Protein AF-0000000078070021 (afdb_homodimer)

Organism: Fusarium culmorum (NCBI:txid5516)

Nearest PDB structures (foldseek):
  7ovj-assembly1_A  TM=4.534E-01  e=4.956E+00  Homo sapiens
  5hqp-assembly1_B  TM=3.293E-01  e=3.429E+00  Homo sapiens
  2h66-assembly1_I  TM=2.855E-01  e=3.877E+00  Plasmodium vivax
  3qpm-assembly1_D  TM=3.260E-01  e=8.612E+00  Larimichthys crocea
  7ovj-assembly1_A  TM=4.531E-01  e=4.921E+00  Homo sapiens

Solvent-accessible surface area (backbone atoms only — not comparable to full-atom values): 29331 Å² total; per-residue (Å²): 124,83,75,69,51,93,76,34,50,50,53,67,53,49,21,50,54,50,42,56,51,52,54,51,40,37,41,46,77,39,65,58,86,34,57,40,69,49,58,92,70,82,54,78,86,52,58,95,44,72,43,35,60,31,64,52,52,27,56,41,46,43,78,85,52,80,58,60,78,40,45,48,12,31,66,53,32,69,89,76,50,51,71,84,38,44,54,50,58,55,37,53,52,62,74,39,91,62,75,50,61,36,75,89,76,68,41,75,55,64,62,75,35,36,42,55,50,22,49,41,47,73,77,55,8,32,28,33,30,38,30,53,56,60,30,30,30,34,41,33,29,34,38,70,46,71,45,75,54,33,49,42,67,60,46,53,52,48,52,50,47,31,43,65,71,50,25,38,41,77,47,82,71,30,52,27,42,79,36,76,86,53,76,81,85,74,93,59,78,84,75,53,72,65,63,56,63,69,55,80,62,66,56,77,42,68,67,51,50,51,42,50,51,50,51,39,47,76,40,33,50,50,84,63,30,44,44,69,62,46,42,49,52,48,51,54,49,38,62,64,30,56,79,80,29,54,52,78,55,59,56,54,66,83,67,68,45,100,57,78,77,107,125,82,76,69,52,93,77,34,48,52,54,68,53,50,21,50,55,50,41,56,52,51,54,50,39,37,43,46,76,38,64,59,87,34,58,40,69,49,60,93,72,80,54,77,87,50,59,95,44,73,43,36,60,32,64,53,51,28,55,39,45,42,75,85,52,80,58,60,78,39,45,48,12,32,63,47,28,68,85,75,51,50,72,83,39,43,56,50,58,55,37,52,51,62,73,38,92,61,76,52,62,36,74,87,78,69,40,74,54,64,61,75,36,38,42,54,52,22,49,40,48,74,78,54,7,32,29,33,32,37,29,52,56,61,30,29,31,35,42,33,29,33,37,71,46,73,44,78,56,33,48,42,66,59,45,54,53,49,52,50,48,31,42,65,70,51,25,38,41,76,47,83,71,30,52,28,41,79,36,75,86,56,75,83,83,76,92,60,78,84,75,52,71,65,64,56,61,69,54,80,62,66,57,78,43,68,67,49,50,49,41,51,51,50,51,39,46,75,39,33,50,50,84,64,30,45,44,68,62,47,42,49,53,49,51,55,50,38,62,64,29,57,79,80,28,54,52,79,55,58,55,54,66,81,65,68,38,97,56,74,82,108

Structure (mmCIF, N/CA/C/O backbone):
data_AF-0000000078070021-model_v1
#
loop_
_entity.id
_entity.type
_entity.pdbx_description
1 polymer 'HNH nuclease domain-containing protein'
#
loop_
_atom_site.group_PDB
_atom_site.id
_atom_site.type_symbol
_atom_site.label_atom_id
_atom_site.label_alt_id
_atom_site.label_comp_id
_atom_site.label_asym_id
_atom_site.label_entity_id
_atom_site.label_seq_id
_atom_site.pdbx_PDB_ins_code
_atom_site.Cartn_x
_atom_site.Cartn_y
_atom_site.Cartn_z
_atom_site.occupancy
_atom_site.B_iso_or_equiv
_atom_site.auth_seq_id
_atom_site.auth_comp_id
_atom_site.auth_asym_id
_atom_site.auth_atom_id
_atom_site.pdbx_PDB_model_num
ATOM 1 N N . MET A 1 1 ? -31.141 -11.234 3.932 1 35.66 1 MET A N 1
ATOM 2 C CA . MET A 1 1 ? -29.938 -11.516 3.154 1 35.66 1 MET A CA 1
ATOM 3 C C . MET A 1 1 ? -30.234 -11.477 1.658 1 35.66 1 MET A C 1
ATOM 5 O O . MET A 1 1 ? -31.188 -12.102 1.198 1 35.66 1 MET A O 1
ATOM 9 N N . ALA A 1 2 ? -29.797 -10.477 0.936 1 45.69 2 ALA A N 1
ATOM 10 C CA . ALA A 1 2 ? -30.188 -10.438 -0.469 1 45.69 2 ALA A CA 1
ATOM 11 C C . ALA A 1 2 ? -29.984 -11.789 -1.14 1 45.69 2 ALA A C 1
ATOM 13 O O . ALA A 1 2 ? -29.078 -12.539 -0.777 1 45.69 2 ALA A O 1
ATOM 14 N N . PRO A 1 3 ? -30.922 -12.195 -1.891 1 48.16 3 PRO A N 1
ATOM 15 C CA . PRO A 1 3 ? -30.859 -13.5 -2.549 1 48.16 3 PRO A CA 1
ATOM 16 C C . PRO A 1 3 ? -29.562 -13.719 -3.318 1 48.16 3 PRO A C 1
ATOM 18 O O . PRO A 1 3 ? -28.922 -12.758 -3.756 1 48.16 3 PRO A O 1
ATOM 21 N N . LEU A 1 4 ? -28.969 -14.953 -3.141 1 54.5 4 LEU A N 1
ATOM 22 C CA . LEU A 1 4 ? -27.828 -15.383 -3.934 1 54.5 4 LEU A CA 1
ATOM 23 C C . LEU A 1 4 ? -28.078 -15.172 -5.422 1 54.5 4 LEU A C 1
ATOM 25 O O . LEU A 1 4 ? -29.219 -15.312 -5.883 1 54.5 4 LEU A O 1
ATOM 29 N N . SER A 1 5 ? -27.312 -14.383 -6.023 1 58 5 SER A N 1
ATOM 30 C CA . SER A 1 5 ? -27.438 -14.219 -7.469 1 58 5 SER A CA 1
ATOM 31 C C . SER A 1 5 ? -27.531 -15.562 -8.172 1 58 5 SER A C 1
ATOM 33 O O . SER A 1 5 ? -27.016 -16.562 -7.676 1 58 5 SER A O 1
ATOM 35 N N . GLU A 1 6 ? -28.484 -15.82 -9 1 58.5 6 GLU A N 1
ATOM 36 C CA . GLU A 1 6 ? -28.703 -17.016 -9.805 1 58.5 6 GLU A CA 1
ATOM 37 C C . GLU A 1 6 ? -27.375 -17.609 -10.289 1 58.5 6 GLU A C 1
ATOM 39 O O . GLU A 1 6 ? -27.266 -18.812 -10.5 1 58.5 6 GLU A O 1
ATOM 44 N N . ASN A 1 7 ? -26.375 -16.812 -10.352 1 65.69 7 ASN A N 1
ATOM 45 C CA . ASN A 1 7 ? -25.125 -17.312 -10.867 1 65.69 7 ASN A CA 1
ATOM 46 C C . ASN A 1 7 ? -24.047 -17.391 -9.781 1 65.69 7 ASN A C 1
ATOM 48 O O . ASN A 1 7 ? -22.859 -17.281 -10.07 1 65.69 7 ASN A O 1
ATOM 52 N N . SER A 1 8 ? -24.641 -17.719 -8.633 1 79.94 8 SER A N 1
ATOM 53 C CA . SER A 1 8 ? -23.719 -17.844 -7.508 1 79.94 8 SER A CA 1
ATOM 54 C C . SER A 1 8 ? -23.188 -19.281 -7.383 1 79.94 8 SER A C 1
ATOM 56 O O . SER A 1 8 ? -23.812 -20.219 -7.867 1 79.94 8 SER A O 1
ATOM 58 N N . TYR A 1 9 ? -22.031 -19.5 -6.98 1 90.81 9 TYR A N 1
ATOM 59 C CA . TYR A 1 9 ? -21.406 -20.797 -6.75 1 90.81 9 TYR A CA 1
ATOM 60 C C . TYR A 1 9 ? -21.75 -21.328 -5.367 1 90.81 9 TYR A C 1
ATOM 62 O O . TYR A 1 9 ? -21.766 -20.578 -4.391 1 90.81 9 TYR A O 1
ATOM 70 N N . SER A 1 10 ? -22.156 -22.562 -5.336 1 90.75 10 SER A N 1
ATOM 71 C CA . SER A 1 10 ? -22.234 -23.219 -4.031 1 90.75 10 SER A CA 1
ATOM 72 C C . SER A 1 10 ? -20.844 -23.391 -3.418 1 90.75 10 SER A C 1
ATOM 74 O O . SER A 1 10 ? -19.844 -23.344 -4.125 1 90.75 10 SER A O 1
ATOM 76 N N . PRO A 1 11 ? -20.781 -23.609 -2.129 1 90 11 PRO A N 1
ATOM 77 C CA . PRO A 1 11 ? -19.484 -23.859 -1.503 1 90 11 PRO A CA 1
ATOM 78 C C . PRO A 1 11 ? -18.75 -25.031 -2.133 1 90 11 PRO A C 1
ATOM 80 O O . PRO A 1 11 ? -17.531 -25 -2.279 1 90 11 PRO A O 1
ATOM 83 N N . ALA A 1 12 ? -19.5 -26.047 -2.496 1 91.38 12 ALA A N 1
ATOM 84 C CA . ALA A 1 12 ? -18.891 -27.203 -3.127 1 91.38 12 ALA A CA 1
ATOM 85 C C . ALA A 1 12 ? -18.312 -26.859 -4.492 1 91.38 12 ALA A C 1
ATOM 87 O O . ALA A 1 12 ? -17.25 -27.359 -4.871 1 91.38 12 ALA A O 1
ATOM 88 N N . GLU A 1 1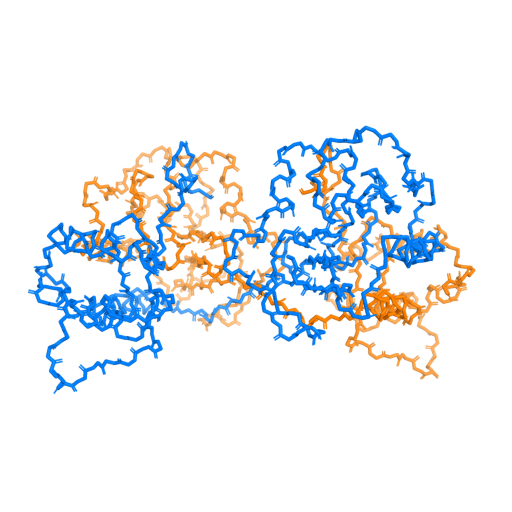3 ? -19.031 -26.078 -5.211 1 94.25 13 GLU A N 1
ATOM 89 C CA . GLU A 1 13 ? -18.547 -25.656 -6.516 1 94.25 13 GLU A CA 1
ATOM 90 C C . GLU A 1 13 ? -17.281 -24.797 -6.387 1 94.25 13 GLU A C 1
ATOM 92 O O . GLU A 1 13 ? -16.344 -24.953 -7.172 1 94.25 13 GLU A O 1
ATOM 97 N N . ILE A 1 14 ? -17.281 -23.906 -5.441 1 95 14 ILE A N 1
ATOM 98 C CA . ILE A 1 14 ? -16.109 -23.078 -5.18 1 95 14 ILE A CA 1
ATOM 99 C C . ILE A 1 14 ? -14.914 -23.969 -4.863 1 95 14 ILE A C 1
ATOM 101 O O . ILE A 1 14 ? -13.828 -23.781 -5.414 1 95 14 ILE A O 1
ATOM 105 N N . ALA A 1 15 ? -15.141 -24.922 -4.039 1 94.69 15 ALA A N 1
ATOM 106 C CA . ALA A 1 15 ? -14.086 -25.859 -3.66 1 94.69 15 ALA A CA 1
ATOM 107 C C . ALA A 1 15 ? -13.547 -26.594 -4.879 1 94.69 15 ALA A C 1
ATOM 109 O O . ALA A 1 15 ? -12.328 -26.781 -5.012 1 94.69 15 ALA A O 1
ATOM 110 N N . ALA A 1 16 ? -14.391 -27 -5.73 1 96.12 16 ALA A N 1
ATOM 111 C CA . ALA A 1 16 ? -13.984 -27.75 -6.922 1 96.12 16 ALA A CA 1
ATOM 112 C C . ALA A 1 16 ? -13.141 -26.875 -7.848 1 96.12 16 ALA A C 1
ATOM 114 O O . ALA A 1 16 ? -12.148 -27.344 -8.406 1 96.12 16 ALA A O 1
ATOM 115 N N . ILE A 1 17 ? -13.555 -25.672 -8.023 1 96.38 17 ILE A N 1
ATOM 116 C CA . ILE A 1 17 ? -12.82 -24.734 -8.883 1 96.38 17 ILE A CA 1
ATOM 117 C C . ILE A 1 17 ? -11.414 -24.516 -8.328 1 96.38 17 ILE A C 1
ATOM 119 O O . ILE A 1 17 ? -10.43 -24.578 -9.07 1 96.38 17 ILE A O 1
ATOM 123 N N . LEU A 1 18 ? -11.297 -24.312 -7.043 1 97.38 18 LEU A N 1
ATOM 124 C CA . LEU A 1 18 ? -10.008 -24.094 -6.41 1 97.38 18 LEU A CA 1
ATOM 125 C C . LEU A 1 18 ? -9.141 -25.344 -6.484 1 97.38 18 LEU A C 1
ATOM 127 O O . LEU A 1 18 ? -7.941 -25.266 -6.75 1 97.38 18 LEU A O 1
ATOM 131 N N . LEU A 1 19 ? -9.773 -26.438 -6.25 1 97.19 19 LEU A N 1
ATOM 132 C CA . LEU A 1 19 ? -9.023 -27.688 -6.289 1 97.19 19 LEU A CA 1
ATOM 133 C C . LEU A 1 19 ? -8.422 -27.922 -7.672 1 97.19 19 LEU A C 1
ATOM 135 O O . LEU A 1 19 ? -7.258 -28.312 -7.789 1 97.19 19 LEU A O 1
ATOM 139 N N . ASP A 1 20 ? -9.188 -27.719 -8.641 1 97.06 20 ASP A N 1
ATOM 140 C CA . ASP A 1 20 ? -8.703 -27.891 -10.008 1 97.06 20 ASP A CA 1
ATOM 141 C C . ASP A 1 20 ? -7.477 -27 -10.258 1 97.06 20 ASP A C 1
ATOM 143 O O . ASP A 1 20 ? -6.473 -27.469 -10.797 1 97.06 20 ASP A O 1
ATOM 147 N N . PHE A 1 21 ? -7.543 -25.828 -9.867 1 97.94 21 PHE A N 1
ATOM 148 C CA . PHE A 1 21 ? -6.445 -24.891 -10.07 1 97.94 21 PHE A CA 1
ATOM 149 C C . PHE A 1 21 ? -5.238 -25.281 -9.227 1 97.94 21 PHE A C 1
ATOM 151 O O . PHE A 1 21 ? -4.098 -25.219 -9.695 1 97.94 21 PHE A O 1
ATOM 158 N N . TYR A 1 22 ? -5.496 -25.609 -7.953 1 98.12 22 TYR A N 1
ATOM 159 C CA . TYR A 1 22 ? -4.398 -25.984 -7.062 1 98.12 22 TYR A CA 1
ATOM 160 C C . TYR A 1 22 ? -3.678 -27.219 -7.566 1 98.12 22 TYR A C 1
ATOM 162 O O . TYR A 1 22 ? -2.453 -27.312 -7.465 1 98.12 22 TYR A O 1
ATOM 170 N N . LEU A 1 23 ? -4.383 -28.141 -8.078 1 97.19 23 LEU A N 1
ATOM 171 C CA . LEU A 1 23 ? -3.762 -29.328 -8.664 1 97.19 23 LEU A CA 1
ATOM 172 C C . LEU A 1 23 ? -2.865 -28.953 -9.836 1 97.19 23 LEU A C 1
ATOM 174 O O . LEU A 1 23 ? -1.777 -29.5 -10 1 97.19 23 LEU A O 1
ATOM 178 N N . PHE A 1 24 ? -3.32 -28.062 -10.562 1 97.44 24 PHE A N 1
ATOM 179 C CA . PHE A 1 24 ? -2.498 -27.562 -11.648 1 97.44 24 PHE A CA 1
ATOM 180 C C . PHE A 1 24 ? -1.2 -26.969 -11.117 1 97.44 24 PHE A C 1
ATOM 182 O O . PHE A 1 24 ? -0.124 -27.219 -11.656 1 97.44 24 PHE A O 1
ATOM 189 N N . LEU A 1 25 ? -1.31 -26.141 -10.062 1 97.62 25 LEU A N 1
ATOM 190 C CA . LEU A 1 25 ? -0.122 -25.531 -9.461 1 97.62 25 LEU A CA 1
ATOM 191 C C . LEU A 1 25 ? 0.88 -26.609 -9.047 1 97.62 25 LEU A C 1
ATOM 193 O O . LEU A 1 25 ? 2.092 -26.406 -9.172 1 97.62 25 LEU A O 1
ATOM 197 N N . THR A 1 26 ? 0.399 -27.734 -8.578 1 96.56 26 THR A N 1
ATOM 198 C CA . THR A 1 26 ? 1.281 -28.812 -8.125 1 96.56 26 THR A CA 1
ATOM 199 C C . THR A 1 26 ? 1.985 -29.469 -9.312 1 96.56 26 THR A C 1
ATOM 201 O O . THR A 1 26 ? 3.006 -30.125 -9.141 1 96.56 26 THR A O 1
ATOM 204 N N . THR A 1 27 ? 1.453 -29.281 -10.477 1 95.19 27 THR A N 1
ATOM 205 C CA . THR A 1 27 ? 2.094 -29.812 -11.68 1 95.19 27 THR A CA 1
ATOM 206 C C . THR A 1 27 ? 3.266 -28.938 -12.102 1 95.19 27 THR A C 1
ATOM 208 O O . THR A 1 27 ? 4.211 -29.422 -12.734 1 95.19 27 THR A O 1
ATOM 211 N N . ILE A 1 28 ? 3.217 -27.734 -11.695 1 95.25 28 ILE A N 1
ATOM 212 C CA . ILE A 1 28 ? 4.246 -26.844 -12.211 1 95.25 28 ILE A CA 1
ATOM 213 C C . ILE A 1 28 ? 5.211 -26.469 -11.086 1 95.25 28 ILE A C 1
ATOM 215 O O . ILE A 1 28 ? 6.316 -27 -11.008 1 95.25 28 ILE A O 1
ATOM 219 N N . HIS A 1 29 ? 4.797 -25.656 -10.055 1 95.88 29 HIS A N 1
ATOM 220 C CA . HIS A 1 29 ? 5.895 -25.25 -9.188 1 95.88 29 HIS A CA 1
ATOM 221 C C . HIS A 1 29 ? 5.547 -25.469 -7.719 1 95.88 29 HIS A C 1
ATOM 223 O O . HIS A 1 29 ? 6.418 -25.391 -6.852 1 95.88 29 HIS A O 1
ATOM 229 N N . TYR A 1 30 ? 4.316 -25.75 -7.414 1 96.75 30 TYR A N 1
ATOM 230 C CA . TYR A 1 30 ? 3.975 -26.078 -6.031 1 96.75 30 TYR A CA 1
ATOM 231 C C . TYR A 1 30 ? 4.309 -27.531 -5.715 1 96.75 30 TYR A C 1
ATOM 233 O O . TYR A 1 30 ? 4.227 -28.391 -6.586 1 96.75 30 TYR A O 1
ATOM 241 N N . ASP A 1 31 ? 4.719 -27.781 -4.492 1 95.31 31 ASP A N 1
ATOM 242 C CA . ASP A 1 31 ? 4.91 -29.156 -4.027 1 95.31 31 ASP A CA 1
ATOM 243 C C . ASP A 1 31 ? 3.588 -29.766 -3.574 1 95.31 31 ASP A C 1
ATOM 245 O O . ASP A 1 31 ? 2.939 -29.25 -2.658 1 95.31 31 ASP A O 1
ATOM 249 N N . ALA A 1 32 ? 3.244 -30.859 -4.121 1 95.31 32 ALA A N 1
ATOM 250 C CA . ALA A 1 32 ? 1.961 -31.531 -3.885 1 95.31 32 ALA A CA 1
ATOM 251 C C . ALA A 1 32 ? 1.823 -31.953 -2.426 1 95.31 32 ALA A C 1
ATOM 253 O O . ALA A 1 32 ? 0.709 -32.094 -1.915 1 95.31 32 ALA A O 1
ATOM 254 N N . GLN A 1 33 ? 2.938 -32.156 -1.792 1 96.12 33 GLN A N 1
ATOM 255 C CA . GLN A 1 33 ? 2.891 -32.625 -0.411 1 96.12 33 GLN A CA 1
ATOM 256 C C . GLN A 1 33 ? 2.223 -31.594 0.496 1 96.12 33 GLN A C 1
ATOM 258 O O . GLN A 1 33 ? 1.747 -31.922 1.582 1 96.12 33 GLN A O 1
ATOM 263 N N . HIS A 1 34 ? 2.217 -30.359 0.045 1 96.31 34 HIS A N 1
ATOM 264 C CA . HIS A 1 34 ? 1.695 -29.297 0.89 1 96.31 34 HIS A CA 1
ATOM 265 C C . HIS A 1 34 ? 0.217 -29.047 0.614 1 96.31 34 HIS A C 1
ATOM 267 O O . HIS A 1 34 ? -0.427 -28.266 1.321 1 96.31 34 HIS A O 1
ATOM 273 N N . LEU A 1 35 ? -0.335 -29.625 -0.422 1 97.12 35 LEU A N 1
ATOM 274 C CA . LEU A 1 35 ? -1.759 -29.484 -0.702 1 97.12 35 LEU A CA 1
ATOM 275 C C . LEU A 1 35 ? -2.59 -30.328 0.259 1 97.12 35 LEU A C 1
ATOM 277 O O . LEU A 1 35 ? -2.393 -31.547 0.354 1 97.12 35 LEU A O 1
ATOM 281 N N . LYS A 1 36 ? -3.443 -29.688 0.967 1 95.62 36 LYS A N 1
ATOM 282 C CA . LYS A 1 36 ? -4.293 -30.359 1.946 1 95.62 36 LYS A CA 1
ATOM 283 C C . LYS A 1 36 ? -5.77 -30.219 1.578 1 95.62 36 LYS A C 1
ATOM 285 O O . LYS A 1 36 ? -6.203 -29.172 1.109 1 95.62 36 LYS A O 1
ATOM 290 N N . LEU A 1 37 ? -6.488 -31.234 1.802 1 92.12 37 LEU A N 1
ATOM 291 C CA . LEU A 1 37 ? -7.938 -31.203 1.655 1 92.12 37 LEU A CA 1
ATOM 292 C C . LEU A 1 37 ? -8.617 -30.938 2.994 1 92.12 37 LEU A C 1
ATOM 294 O O . LEU A 1 37 ? -8.078 -31.281 4.047 1 92.12 37 LEU A O 1
ATOM 298 N N . PRO A 1 38 ? -9.711 -30.109 2.818 1 83.94 38 PRO A N 1
ATOM 299 C CA . PRO A 1 38 ? -10.359 -29.719 4.074 1 83.94 38 PRO A CA 1
ATOM 300 C C . PRO A 1 38 ? -10.711 -30.906 4.953 1 83.94 38 PRO A C 1
ATOM 302 O O . PRO A 1 38 ? -11.086 -31.969 4.441 1 83.94 38 PRO A O 1
ATOM 305 N N . GLN A 1 39 ? -10.219 -30.969 6.211 1 68.69 39 GLN A N 1
ATOM 306 C CA . GLN A 1 39 ? -10.633 -31.984 7.164 1 68.69 39 GLN A CA 1
ATOM 307 C C . GLN A 1 39 ? -11.969 -31.625 7.809 1 68.69 39 GLN A C 1
ATOM 309 O O . GLN A 1 39 ? -12.297 -30.453 7.953 1 68.69 39 GLN A O 1
ATOM 314 N N . GLN A 1 40 ? -13.062 -32.344 7.66 1 57.91 40 GLN A N 1
ATOM 315 C CA . GLN A 1 40 ? -14.359 -32.125 8.289 1 57.91 40 GLN A CA 1
ATOM 316 C C . GLN A 1 40 ? -14.219 -31.328 9.586 1 57.91 40 GLN A C 1
ATOM 318 O O . GLN A 1 40 ? -15.195 -30.734 10.07 1 57.91 40 GLN A O 1
ATOM 323 N N . LYS A 1 41 ? -13.188 -31.484 10.406 1 49.81 41 LYS A N 1
ATOM 324 C CA . LYS A 1 41 ? -13.18 -31.094 11.812 1 49.81 41 LYS A CA 1
ATOM 325 C C . LYS A 1 41 ? -13.172 -29.578 11.977 1 49.81 41 LYS A C 1
ATOM 327 O O . LYS A 1 41 ? -12.945 -28.844 11.008 1 49.81 41 LYS A O 1
ATOM 332 N N . ALA A 1 42 ? -12.625 -28.984 13.344 1 47.69 42 ALA A N 1
ATOM 333 C CA . ALA A 1 42 ? -12.812 -27.984 14.391 1 47.69 42 ALA A CA 1
ATOM 334 C C . ALA A 1 42 ? -12.211 -26.641 13.969 1 47.69 42 ALA A C 1
ATOM 336 O O . ALA A 1 42 ? -11.062 -26.328 14.32 1 47.69 42 ALA A O 1
ATOM 337 N N . GLY A 1 43 ? -11.891 -26.328 12.703 1 48.47 43 GLY A N 1
ATOM 338 C CA . GLY A 1 43 ? -11.117 -25.125 12.906 1 48.47 43 GLY A CA 1
ATOM 339 C C . GLY A 1 43 ? -11.859 -24.078 13.719 1 48.47 43 GLY A C 1
ATOM 340 O O . GLY A 1 43 ? -13 -24.281 14.117 1 48.47 43 GLY A O 1
ATOM 341 N N . PRO A 1 44 ? -11.172 -23 14.07 1 51.59 44 PRO A N 1
ATOM 342 C CA . PRO A 1 44 ? -11.852 -22 14.898 1 51.59 44 PRO A CA 1
ATOM 343 C C . PRO A 1 44 ? -13.258 -21.688 14.406 1 51.59 44 PRO A C 1
ATOM 345 O O . PRO A 1 44 ? -13.547 -21.828 13.219 1 51.59 44 PRO A O 1
ATOM 348 N N . THR A 1 45 ? -14.297 -21.828 15.312 1 51.25 45 THR A N 1
ATOM 349 C CA . THR A 1 45 ? -15.695 -21.453 15.156 1 51.25 45 THR A CA 1
ATOM 350 C C . THR A 1 45 ? -15.844 -20.266 14.219 1 51.25 45 THR A C 1
ATOM 352 O O . THR A 1 45 ? -15.555 -19.125 14.609 1 51.25 45 THR A O 1
ATOM 355 N N . TRP A 1 46 ? -15.453 -20.484 12.969 1 53.75 46 TRP A N 1
ATOM 356 C CA . TRP A 1 46 ? -15.719 -19.406 12.023 1 53.75 46 TRP A CA 1
ATOM 357 C C . TRP A 1 46 ? -17.188 -19 12.062 1 53.75 46 TRP A C 1
ATOM 359 O O . TRP A 1 46 ? -18.062 -19.812 12.398 1 53.75 46 TRP A O 1
ATOM 369 N N . ASN A 1 47 ? -17.375 -17.781 12.039 1 55.94 47 ASN A N 1
ATOM 370 C CA . ASN A 1 47 ? -18.719 -17.219 12.062 1 55.94 47 ASN A CA 1
ATOM 371 C C . ASN A 1 47 ? -19.656 -17.922 11.086 1 55.94 47 ASN A C 1
ATOM 373 O O . ASN A 1 47 ? -19.219 -18.375 10.023 1 55.94 47 ASN A O 1
ATOM 377 N N . PRO A 1 48 ? -20.812 -18.234 11.594 1 56.84 48 PRO A N 1
ATOM 378 C CA . PRO A 1 48 ? -21.938 -18.859 10.875 1 56.84 48 PRO A CA 1
ATOM 379 C C . PRO A 1 48 ? -22.188 -18.234 9.508 1 56.84 48 PRO A C 1
ATOM 381 O O . PRO A 1 48 ? -23.047 -18.703 8.758 1 56.84 48 PRO A O 1
ATOM 384 N N . TYR A 1 49 ? -21.219 -17.359 9.094 1 70.44 49 TYR A N 1
ATOM 385 C CA . TYR A 1 49 ? -21.5 -16.672 7.844 1 70.44 49 TYR A CA 1
ATOM 386 C C . TYR A 1 49 ? -20.969 -17.469 6.652 1 70.44 49 TYR A C 1
ATOM 388 O O . TYR A 1 49 ? -20.281 -18.469 6.824 1 70.44 49 TYR A O 1
ATOM 396 N N . MET A 1 50 ? -21.406 -17.25 5.418 1 79.06 50 MET A N 1
ATOM 397 C CA . MET A 1 50 ? -21.109 -17.922 4.16 1 79.06 50 MET A CA 1
ATOM 398 C C . MET A 1 50 ? -19.609 -18.125 3.992 1 79.06 50 MET A C 1
ATOM 400 O O . MET A 1 50 ? -19.172 -19.172 3.504 1 79.06 50 MET A O 1
ATOM 404 N N . VAL A 1 51 ? -18.828 -17.25 4.504 1 87.12 51 VAL A N 1
ATOM 405 C CA . VAL A 1 51 ? -17.375 -17.328 4.391 1 87.12 51 VAL A CA 1
ATOM 406 C C . VAL A 1 51 ? -16.859 -18.531 5.191 1 87.12 51 VAL A C 1
ATOM 408 O O . VAL A 1 51 ? -16.016 -19.281 4.715 1 87.12 51 VAL A O 1
ATOM 411 N N . GLY A 1 52 ? -17.391 -18.688 6.367 1 85.19 52 GLY A N 1
ATOM 412 C CA . GLY A 1 52 ? -17 -19.828 7.188 1 85.19 52 GLY A CA 1
ATOM 413 C C . GLY A 1 52 ? -17.281 -21.172 6.531 1 85.19 52 GLY A C 1
ATOM 414 O O . GLY A 1 52 ? -16.453 -22.078 6.594 1 85.19 52 GLY A O 1
ATOM 415 N N . GLN A 1 53 ? -18.422 -21.297 5.891 1 84.19 53 GLN A N 1
ATOM 416 C CA . GLN A 1 53 ? -18.812 -22.531 5.211 1 84.19 53 GLN A CA 1
ATOM 417 C C . GLN A 1 53 ? -17.859 -22.828 4.055 1 84.19 53 GLN A C 1
ATOM 419 O O . GLN A 1 53 ? -17.547 -23.984 3.791 1 84.19 53 GLN A O 1
ATOM 424 N N . VAL A 1 54 ? -17.469 -21.812 3.412 1 89.75 54 VAL A N 1
ATOM 425 C CA . VAL A 1 54 ? -16.578 -21.984 2.262 1 89.75 54 VAL A CA 1
ATOM 426 C C . VAL A 1 54 ? -15.18 -22.344 2.736 1 89.75 54 VAL A C 1
ATOM 428 O O . VAL A 1 54 ? -14.57 -23.297 2.244 1 89.75 54 VAL A O 1
ATOM 431 N N . ILE A 1 55 ? -14.648 -21.641 3.75 1 88.69 55 ILE A N 1
ATOM 432 C CA . ILE A 1 55 ? -13.281 -21.844 4.227 1 88.69 55 ILE A CA 1
ATOM 433 C C . ILE A 1 55 ? -13.117 -23.281 4.734 1 88.69 55 ILE A C 1
ATOM 435 O O . ILE A 1 55 ? -12.07 -23.891 4.551 1 88.69 55 ILE A O 1
ATOM 439 N N . LYS A 1 56 ? -14.18 -23.797 5.246 1 87 56 LYS A N 1
ATOM 440 C CA . LYS A 1 56 ? -14.141 -25.156 5.793 1 87 56 LYS A CA 1
ATOM 441 C C . LYS A 1 56 ? -14.094 -26.203 4.684 1 87 56 LYS A C 1
ATOM 443 O O . LYS A 1 56 ? -13.719 -27.344 4.918 1 87 56 LYS A O 1
ATOM 448 N N . ARG A 1 57 ? -14.422 -25.844 3.521 1 90.12 57 ARG A N 1
ATOM 449 C CA . ARG A 1 57 ? -14.609 -26.828 2.463 1 90.12 57 ARG A CA 1
ATOM 450 C C . ARG A 1 57 ? -13.508 -26.719 1.41 1 90.12 57 ARG A C 1
ATOM 452 O O . ARG A 1 57 ? -13.328 -27.625 0.604 1 90.12 57 ARG A O 1
ATOM 459 N N . ILE A 1 58 ? -12.789 -25.625 1.4 1 93.44 58 ILE A N 1
ATOM 460 C CA . ILE A 1 58 ? -11.875 -25.406 0.284 1 93.44 58 ILE A CA 1
ATOM 461 C C . ILE A 1 58 ? -10.531 -26.062 0.587 1 93.44 58 ILE A C 1
ATOM 463 O O . ILE A 1 58 ? -10.125 -26.141 1.748 1 93.44 58 ILE A O 1
ATOM 467 N N . PRO A 1 59 ? -9.844 -26.609 -0.484 1 95.88 59 PRO A N 1
ATOM 468 C CA . PRO A 1 59 ? -8.453 -27.031 -0.315 1 95.88 59 PRO A CA 1
ATOM 469 C C . PRO A 1 59 ? -7.523 -25.875 0.039 1 95.88 59 PRO A C 1
ATOM 471 O O . PRO A 1 59 ? -7.871 -24.719 -0.167 1 95.88 59 PRO A O 1
ATOM 474 N N . TYR A 1 60 ? -6.441 -26.188 0.666 1 95.12 60 TYR A N 1
ATOM 475 C CA . TYR A 1 60 ? -5.477 -25.156 1.017 1 95.12 60 TYR A CA 1
ATOM 476 C C . TYR A 1 60 ? -4.051 -25.703 0.954 1 95.12 60 TYR A C 1
ATOM 478 O O . TYR A 1 60 ? -3.84 -26.906 0.918 1 95.12 60 TYR A O 1
ATOM 486 N N . PHE A 1 61 ? -3.08 -24.891 0.755 1 95.38 61 PHE A N 1
ATOM 487 C CA . PHE A 1 61 ? -1.674 -25.234 0.949 1 95.38 61 PHE A CA 1
ATOM 488 C C . PHE A 1 61 ? -1.211 -24.844 2.348 1 95.38 61 PHE A C 1
ATOM 490 O O . PHE A 1 61 ? -1.483 -23.734 2.811 1 95.38 61 PHE A O 1
ATOM 497 N N . ASP A 1 62 ? -0.58 -25.75 3.023 1 92.75 62 ASP A N 1
ATOM 498 C CA . ASP A 1 62 ? -0.132 -25.422 4.375 1 92.75 62 ASP A CA 1
ATOM 499 C C . ASP A 1 62 ? 0.988 -24.391 4.352 1 92.75 62 ASP A C 1
ATOM 501 O O . ASP A 1 62 ? 1.581 -24.125 3.303 1 92.75 62 ASP A O 1
ATOM 505 N N . ASN A 1 63 ? 1.241 -23.812 5.465 1 90.12 63 ASN A N 1
ATOM 506 C CA . ASN A 1 63 ? 2.139 -22.656 5.57 1 90.12 63 ASN A CA 1
ATOM 507 C C . ASN A 1 63 ? 3.578 -23.047 5.242 1 90.12 63 ASN A C 1
ATOM 509 O O . ASN A 1 63 ? 4.422 -22.172 5.012 1 90.12 63 ASN A O 1
ATOM 513 N N . ASP A 1 64 ? 3.93 -24.312 5.211 1 89.69 64 ASP A N 1
ATOM 514 C CA . ASP A 1 64 ? 5.273 -24.75 4.859 1 89.69 64 ASP A CA 1
ATOM 515 C C . ASP A 1 64 ? 5.539 -24.578 3.365 1 89.69 64 ASP A C 1
ATOM 517 O O . ASP A 1 64 ? 6.688 -24.609 2.922 1 89.69 64 ASP A O 1
ATOM 521 N N . CYS A 1 65 ? 4.41 -24.469 2.623 1 91.69 65 CYS A N 1
ATOM 522 C CA . CYS A 1 65 ? 4.543 -24.172 1.201 1 91.69 65 CYS A CA 1
ATOM 523 C C . CYS A 1 65 ? 4.977 -22.719 0.989 1 91.69 65 CYS A C 1
ATOM 525 O O . CYS A 1 65 ? 4.238 -21.797 1.313 1 91.69 65 CYS A O 1
ATOM 527 N N . LYS A 1 66 ? 6.094 -22.531 0.393 1 90.94 66 LYS A N 1
ATOM 528 C CA . LYS A 1 66 ? 6.648 -21.188 0.266 1 90.94 66 LYS A CA 1
ATOM 529 C C . LYS A 1 66 ? 6.504 -20.672 -1.16 1 90.94 66 LYS A C 1
ATOM 531 O O . LYS A 1 66 ? 7.012 -19.594 -1.489 1 90.94 66 LYS A O 1
ATOM 536 N N . ALA A 1 67 ? 5.852 -21.453 -1.982 1 92.94 67 ALA A N 1
ATOM 537 C CA . ALA A 1 67 ? 5.648 -21.047 -3.373 1 92.94 67 ALA A CA 1
ATOM 538 C C . ALA A 1 67 ? 4.719 -19.844 -3.469 1 92.94 67 ALA A C 1
ATOM 540 O O . ALA A 1 67 ? 3.873 -19.641 -2.594 1 92.94 67 ALA A O 1
ATOM 541 N N . PHE A 1 68 ? 4.879 -19.094 -4.52 1 95.06 68 PHE A N 1
ATOM 542 C CA . PHE A 1 68 ? 4.07 -17.906 -4.75 1 95.06 68 PHE A CA 1
ATOM 543 C C . PHE A 1 68 ? 2.965 -18.188 -5.758 1 95.06 68 PHE A C 1
ATOM 545 O O . PHE A 1 68 ? 3.195 -18.844 -6.773 1 95.06 68 PHE A O 1
ATOM 552 N N . LEU A 1 69 ? 1.777 -17.719 -5.41 1 96.5 69 LEU A N 1
ATOM 553 C CA . LEU A 1 69 ? 0.651 -17.812 -6.332 1 96.5 69 LEU A CA 1
ATOM 554 C C . LEU A 1 69 ? 0.801 -16.797 -7.469 1 96.5 69 LEU A C 1
ATOM 556 O O . LEU A 1 69 ? 0.39 -17.062 -8.602 1 96.5 69 LEU A O 1
ATOM 560 N N . HIS A 1 70 ? 1.275 -15.633 -7.172 1 94.75 70 HIS A N 1
ATOM 561 C CA . HIS A 1 70 ? 1.465 -14.484 -8.047 1 94.75 70 HIS A CA 1
ATOM 562 C C . HIS A 1 70 ? 2.639 -13.625 -7.582 1 94.75 70 HIS A C 1
ATOM 564 O O . HIS A 1 70 ? 3.414 -14.047 -6.719 1 94.75 70 HIS A O 1
ATOM 570 N N . TYR A 1 71 ? 2.928 -12.539 -8.266 1 91.5 71 TYR A N 1
ATOM 571 C CA . TYR A 1 71 ? 4.008 -11.641 -7.867 1 91.5 71 TYR A CA 1
ATOM 572 C C . TYR A 1 71 ? 3.881 -11.242 -6.402 1 91.5 71 TYR A C 1
ATOM 574 O O . TYR A 1 71 ? 2.959 -10.516 -6.027 1 91.5 71 TYR A O 1
ATOM 582 N N . LYS A 1 72 ? 4.715 -11.758 -5.547 1 89.69 72 LYS A N 1
ATOM 583 C CA . LYS A 1 72 ? 4.836 -11.5 -4.113 1 89.69 72 LYS A CA 1
ATOM 584 C C . LYS A 1 72 ? 3.529 -11.797 -3.387 1 89.69 72 LYS A C 1
ATOM 586 O O . LYS A 1 72 ? 3.127 -11.047 -2.492 1 89.69 72 LYS A O 1
ATOM 591 N N . SER A 1 73 ? 2.846 -12.789 -3.824 1 92.25 73 SER A N 1
ATOM 592 C CA . SER A 1 73 ? 1.539 -13.164 -3.297 1 92.25 73 SER A CA 1
ATOM 593 C C . SER A 1 73 ? 1.489 -14.648 -2.951 1 92.25 73 SER A C 1
ATOM 595 O O . SER A 1 73 ? 1.894 -15.5 -3.752 1 92.25 73 SER A O 1
ATOM 597 N N . ARG A 1 74 ? 1.012 -14.945 -1.753 1 93.94 74 ARG A N 1
ATOM 598 C CA . ARG A 1 74 ? 0.895 -16.328 -1.327 1 93.94 74 ARG A CA 1
ATOM 599 C C . ARG A 1 74 ? -0.508 -16.625 -0.808 1 93.94 74 ARG A C 1
ATOM 601 O O . ARG A 1 74 ? -1.179 -15.742 -0.272 1 93.94 74 ARG A O 1
ATOM 608 N N . LEU A 1 75 ? -0.859 -17.875 -0.912 1 95.31 75 LEU A N 1
ATOM 609 C CA . LEU A 1 75 ? -2.148 -18.328 -0.413 1 95.31 75 LEU A CA 1
ATOM 610 C C . LEU A 1 75 ? -2.162 -18.359 1.111 1 95.31 75 LEU A C 1
ATOM 612 O O . LEU A 1 75 ? -1.143 -18.656 1.739 1 95.31 75 LEU A O 1
ATOM 616 N N . VAL A 1 76 ? -3.318 -18.109 1.659 1 92.19 76 VAL A N 1
ATOM 617 C CA . VAL A 1 76 ? -3.471 -18.094 3.109 1 92.19 76 VAL A CA 1
ATOM 618 C C . VAL A 1 76 ? -3.787 -19.5 3.605 1 92.19 76 VAL A C 1
ATOM 620 O O . VAL A 1 76 ? -4.664 -20.188 3.061 1 92.19 76 VAL A O 1
ATOM 623 N N . ASP A 1 77 ? -3.049 -19.906 4.57 1 91.19 77 ASP A N 1
ATOM 624 C CA . ASP A 1 77 ? -3.322 -21.156 5.297 1 91.19 77 ASP A CA 1
ATOM 625 C C . ASP A 1 77 ? -4.195 -20.891 6.52 1 91.19 77 ASP A C 1
ATOM 627 O O . ASP A 1 77 ? -3.686 -20.703 7.625 1 91.19 77 ASP A O 1
ATOM 631 N N . TYR A 1 78 ? -5.484 -20.938 6.406 1 88.5 78 TYR A N 1
ATOM 632 C CA . TYR A 1 78 ? -6.414 -20.547 7.453 1 88.5 78 TYR A CA 1
ATOM 633 C C . TYR A 1 78 ? -6.371 -21.516 8.625 1 88.5 78 TYR A C 1
ATOM 635 O O . TYR A 1 78 ? -6.434 -21.109 9.781 1 88.5 78 TYR A O 1
ATOM 643 N N . PRO A 1 79 ? -6.297 -22.797 8.406 1 86 79 PRO A N 1
ATOM 644 C CA . PRO A 1 79 ? -6.301 -23.75 9.523 1 86 79 PRO A CA 1
ATOM 645 C C . PRO A 1 79 ? -5.195 -23.469 10.539 1 86 79 PRO A C 1
ATOM 647 O O . PRO A 1 79 ? -5.383 -23.703 11.742 1 86 79 PRO A O 1
ATOM 650 N N . THR A 1 80 ? -4.07 -22.984 10.094 1 85.88 80 THR A N 1
ATOM 651 C CA . THR A 1 80 ? -2.969 -22.766 11.023 1 85.88 80 THR A CA 1
ATOM 652 C C . THR A 1 80 ? -2.736 -21.281 11.242 1 85.88 80 THR A C 1
ATOM 654 O O . THR A 1 80 ? -1.721 -20.875 11.82 1 85.88 80 THR A O 1
ATOM 657 N N . LEU A 1 81 ? -3.59 -20.453 10.797 1 85.56 81 LEU A N 1
ATOM 658 C CA . LEU A 1 81 ? -3.439 -19.016 10.883 1 85.56 81 LEU A CA 1
ATOM 659 C C . LEU A 1 81 ? -3.465 -18.547 12.336 1 85.56 81 LEU A C 1
ATOM 661 O O . LEU A 1 81 ? -4.441 -18.781 13.055 1 85.56 81 LEU A O 1
ATOM 665 N N . PRO A 1 82 ? -2.395 -17.922 12.734 1 82.31 82 PRO A N 1
ATOM 666 C CA . PRO A 1 82 ? -2.426 -17.391 14.102 1 82.31 82 PRO A CA 1
ATOM 667 C C . PRO A 1 82 ? -3.541 -16.375 14.312 1 82.31 82 PRO A C 1
ATOM 669 O O . PRO A 1 82 ? -3.881 -15.617 13.398 1 82.31 82 PRO A O 1
ATOM 672 N N . GLN A 1 83 ? -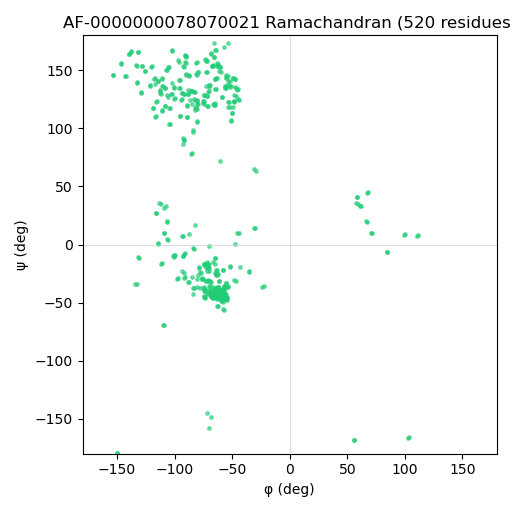3.996 -16.266 15.469 1 77.31 83 GLN A N 1
ATOM 673 C CA . GLN A 1 83 ? -5.09 -15.367 15.805 1 77.31 83 GLN A CA 1
ATOM 674 C C . GLN A 1 83 ? -4.707 -13.914 15.539 1 77.31 83 GLN A C 1
ATOM 676 O O . GLN A 1 83 ? -5.539 -13.117 15.102 1 77.31 83 GLN A O 1
ATOM 681 N N . SER A 1 84 ? -3.488 -13.617 15.805 1 72.19 84 SER A N 1
ATOM 682 C CA . SER A 1 84 ? -3.008 -12.25 15.617 1 72.19 84 SER A CA 1
ATOM 683 C C . SER A 1 84 ? -3.066 -11.844 14.156 1 72.19 84 SER A C 1
ATOM 685 O O . SER A 1 84 ? -3.236 -10.664 13.836 1 72.19 84 SER A O 1
ATOM 687 N N . CYS A 1 85 ? -2.996 -12.859 13.359 1 74.5 85 CYS A N 1
ATOM 688 C CA . CYS A 1 85 ? -2.975 -12.594 11.922 1 74.5 85 CYS A CA 1
ATOM 689 C C . CYS A 1 85 ? -4.383 -12.617 11.344 1 74.5 85 CYS A C 1
ATOM 691 O O . CYS A 1 85 ? -4.648 -12 10.312 1 74.5 85 CYS A O 1
ATOM 693 N N . PHE A 1 86 ? -5.18 -13.305 12.039 1 76.69 86 PHE A N 1
ATOM 694 C CA . PHE A 1 86 ? -6.527 -13.523 11.523 1 76.69 86 PHE A CA 1
ATOM 695 C C . PHE A 1 86 ? -7.238 -12.195 11.297 1 76.69 86 PHE A C 1
ATOM 697 O O . PHE A 1 86 ? -7.824 -11.969 10.234 1 76.69 86 PHE A O 1
ATOM 704 N N . LYS A 1 87 ? -7.137 -11.328 12.297 1 69.88 87 LYS A N 1
ATOM 705 C CA . LYS A 1 87 ? -7.809 -10.039 12.18 1 69.88 87 LYS A CA 1
ATOM 706 C C . LYS A 1 87 ? -7.258 -9.234 11.008 1 69.88 87 LYS A C 1
ATOM 708 O O . LYS A 1 87 ? -8.016 -8.633 10.25 1 69.88 87 LYS A O 1
ATOM 713 N N . ARG A 1 88 ? -6.031 -9.328 10.789 1 68.44 88 ARG A N 1
ATOM 714 C CA . ARG A 1 88 ? -5.379 -8.57 9.727 1 68.44 88 ARG A CA 1
ATOM 715 C C . ARG A 1 88 ? -5.762 -9.117 8.352 1 68.44 88 ARG A C 1
ATOM 717 O O . ARG A 1 88 ? -6.02 -8.352 7.422 1 68.44 88 ARG A O 1
ATOM 724 N N . VAL A 1 89 ? -5.805 -10.391 8.242 1 75.19 89 VAL A N 1
ATOM 725 C CA . VAL A 1 89 ? -6.066 -11.055 6.973 1 75.19 89 VAL A CA 1
ATOM 726 C C . VAL A 1 89 ? -7.547 -10.922 6.617 1 75.19 89 VAL A C 1
ATOM 728 O O . VAL A 1 89 ? -7.895 -10.648 5.465 1 75.19 89 VAL A O 1
ATOM 731 N N . MET A 1 90 ? -8.352 -11.062 7.613 1 69.75 90 MET A N 1
ATOM 732 C CA . MET A 1 90 ? -9.789 -11.109 7.359 1 69.75 90 MET A CA 1
ATOM 733 C C . MET A 1 90 ? -10.391 -9.703 7.34 1 69.75 90 MET A C 1
ATOM 735 O O . MET A 1 90 ? -11.297 -9.422 6.562 1 69.75 90 MET A O 1
ATOM 739 N N . TRP A 1 91 ? -9.742 -8.859 8.18 1 61.31 91 TRP A N 1
ATOM 740 C CA . TRP A 1 91 ? -10.398 -7.566 8.359 1 61.31 91 TRP A CA 1
ATOM 741 C C . TRP A 1 91 ? -9.539 -6.438 7.801 1 61.31 91 TRP A C 1
ATOM 743 O O . TRP A 1 91 ? -9.883 -5.262 7.926 1 61.31 91 TRP A O 1
ATOM 753 N N . GLY A 1 92 ? -8.438 -6.867 7.293 1 58.72 92 GLY A N 1
ATOM 754 C CA . GLY A 1 92 ? -7.539 -5.84 6.797 1 58.72 92 GLY A CA 1
ATOM 755 C C . GLY A 1 92 ? -8.195 -4.895 5.809 1 58.72 92 GLY A C 1
ATOM 756 O O . GLY A 1 92 ? -7.898 -3.699 5.789 1 58.72 92 GLY A O 1
ATOM 757 N N . ARG A 1 93 ? -9.078 -5.441 5.012 1 57.25 93 ARG A N 1
ATOM 758 C CA . ARG A 1 93 ? -9.758 -4.586 4.047 1 57.25 93 ARG A CA 1
ATOM 759 C C . ARG A 1 93 ? -11.055 -4.027 4.625 1 57.25 93 ARG A C 1
ATOM 761 O O . ARG A 1 93 ? -11.602 -3.051 4.105 1 57.25 93 ARG A O 1
ATOM 768 N N . VAL A 1 94 ? -11.633 -4.73 5.516 1 51.59 94 VAL A N 1
ATOM 769 C CA . VAL A 1 94 ? -12.914 -4.27 6.043 1 51.59 94 VAL A CA 1
ATOM 770 C C . VAL A 1 94 ? -12.766 -2.854 6.594 1 51.59 94 VAL A C 1
ATOM 772 O O . VAL A 1 94 ? -13.656 -2.021 6.434 1 51.59 94 VAL A O 1
ATOM 775 N N . SER A 1 95 ? -11.766 -2.682 7.238 1 45.75 95 SER A N 1
ATOM 776 C CA . SER A 1 95 ? -11.633 -1.381 7.887 1 45.75 95 SER A CA 1
ATOM 777 C C . SER A 1 95 ? -11.391 -0.277 6.863 1 45.75 95 SER A C 1
ATOM 779 O O . SER A 1 95 ? -11.656 0.896 7.133 1 45.75 95 SER A O 1
ATOM 781 N N . SER A 1 96 ? -10.906 -0.767 5.805 1 46.41 96 SER A N 1
ATOM 782 C CA . SER A 1 96 ? -10.539 0.286 4.863 1 46.41 96 SER A CA 1
ATOM 783 C C . SER A 1 96 ? -11.734 0.69 3.996 1 46.41 96 SER A C 1
ATOM 785 O O . SER A 1 96 ? -12.68 -0.078 3.844 1 46.41 96 SER A O 1
ATOM 787 N N . SER A 1 97 ? -12.039 1.943 4.008 1 48.12 97 SER A N 1
ATOM 788 C CA . SER A 1 97 ? -13.008 2.564 3.105 1 48.12 97 SER A CA 1
ATOM 789 C C . SER A 1 97 ? -13.055 1.848 1.761 1 48.12 97 SER A C 1
ATOM 791 O O . SER A 1 97 ? -13.727 2.297 0.833 1 48.12 97 SER A O 1
ATOM 793 N N . ASP A 1 98 ? -12.461 0.663 1.742 1 56.59 98 ASP A N 1
ATOM 794 C CA . ASP A 1 98 ? -12.344 0.069 0.414 1 56.59 98 ASP A CA 1
ATOM 795 C C . ASP A 1 98 ? -13.531 -0.837 0.107 1 56.59 98 ASP A C 1
ATOM 797 O O . ASP A 1 98 ? -13.727 -1.862 0.763 1 56.59 98 ASP A O 1
ATOM 801 N N . GLN A 1 99 ? -14.5 -0.168 -0.382 1 65.12 99 GLN A N 1
ATOM 802 C CA . GLN A 1 99 ? -15.695 -0.866 -0.843 1 65.12 99 GLN A CA 1
ATOM 803 C C . GLN A 1 99 ? -15.406 -1.659 -2.117 1 65.12 99 GLN A C 1
ATOM 805 O O . GLN A 1 99 ? -14.578 -1.259 -2.932 1 65.12 99 GLN A O 1
ATOM 810 N N . ILE A 1 100 ? -15.953 -2.904 -2.064 1 73.88 100 ILE A N 1
ATOM 811 C CA . ILE A 1 100 ? -15.875 -3.711 -3.277 1 73.88 100 ILE A CA 1
ATOM 812 C C . ILE A 1 100 ? -17.234 -3.711 -3.982 1 73.88 100 ILE A C 1
ATOM 814 O O . ILE A 1 100 ? -18.281 -3.842 -3.338 1 73.88 100 ILE A O 1
ATOM 818 N N . TYR A 1 101 ? -17.203 -3.41 -5.242 1 72.5 101 TYR A N 1
ATOM 819 C CA . TYR A 1 101 ? -18.391 -3.434 -6.094 1 72.5 101 TYR A CA 1
ATOM 820 C C . TYR A 1 101 ? -18.516 -4.777 -6.797 1 72.5 101 TYR A C 1
ATOM 822 O O . TYR A 1 101 ? -17.562 -5.277 -7.387 1 72.5 101 TYR A O 1
ATOM 830 N N . SER A 1 102 ? -19.719 -5.363 -6.566 1 80.69 102 SER A N 1
ATOM 831 C CA . SER A 1 102 ? -20 -6.594 -7.297 1 80.69 102 SER A CA 1
ATOM 832 C C . SER A 1 102 ? -20.453 -6.301 -8.719 1 80.69 102 SER A C 1
ATOM 834 O O . SER A 1 102 ? -21.422 -5.566 -8.922 1 80.69 102 SER A O 1
ATOM 836 N N . GLU A 1 103 ? -19.766 -6.848 -9.695 1 75.44 103 GLU A N 1
ATOM 837 C CA . GLU A 1 103 ? -20.188 -6.703 -11.086 1 75.44 103 GLU A CA 1
ATOM 838 C C . GLU A 1 103 ? -21.453 -7.508 -11.367 1 75.44 103 GLU A C 1
ATOM 840 O O . GLU A 1 103 ? -22.281 -7.094 -12.172 1 75.44 103 GLU A O 1
ATOM 845 N N . ARG A 1 104 ? -21.578 -8.57 -10.656 1 77.31 104 ARG A N 1
ATOM 846 C CA . ARG A 1 104 ? -22.703 -9.477 -10.891 1 77.31 104 ARG A CA 1
ATOM 847 C C . ARG A 1 104 ? -24 -8.883 -10.352 1 77.31 104 ARG A C 1
ATOM 849 O O . ARG A 1 104 ? -25.031 -8.93 -11.023 1 77.31 104 ARG A O 1
ATOM 856 N N . ARG A 1 105 ? -23.969 -8.336 -9.18 1 78.5 105 ARG A N 1
ATOM 857 C CA . ARG A 1 105 ? -25.172 -7.809 -8.555 1 78.5 105 ARG A CA 1
ATOM 858 C C . ARG A 1 105 ? -25.25 -6.297 -8.703 1 78.5 105 ARG A C 1
ATOM 860 O O . ARG A 1 105 ? -26.281 -5.688 -8.398 1 78.5 105 ARG A O 1
ATOM 867 N N . GLN A 1 106 ? -24.188 -5.699 -9.172 1 74.81 106 GLN A N 1
ATOM 868 C CA . GLN A 1 106 ? -24.125 -4.262 -9.422 1 74.81 106 GLN A CA 1
ATOM 869 C C . GLN A 1 106 ? -24.406 -3.469 -8.148 1 74.81 106 GLN A C 1
ATOM 871 O O . GLN A 1 106 ? -25.188 -2.521 -8.164 1 74.81 106 GLN A O 1
ATOM 876 N N . ILE A 1 107 ? -23.844 -3.928 -6.977 1 76 107 ILE A N 1
ATOM 877 C CA . ILE A 1 107 ? -23.969 -3.248 -5.691 1 76 107 ILE A CA 1
ATOM 878 C C . ILE A 1 107 ? -22.641 -3.301 -4.949 1 76 107 ILE A C 1
ATOM 880 O O . ILE A 1 107 ? -21.75 -4.098 -5.289 1 76 107 ILE A O 1
ATOM 884 N N . ILE A 1 108 ? -22.578 -2.428 -3.959 1 76.06 108 ILE A N 1
ATOM 885 C CA . ILE A 1 108 ? -21.484 -2.533 -3.002 1 76.06 108 ILE A CA 1
ATOM 886 C C . ILE A 1 108 ? -21.734 -3.709 -2.061 1 76.06 108 ILE A C 1
ATOM 888 O O . ILE A 1 108 ? -22.812 -3.834 -1.489 1 76.06 108 ILE A O 1
ATOM 892 N N . ILE A 1 109 ? -20.766 -4.469 -1.979 1 77 109 ILE A N 1
ATOM 893 C CA . ILE A 1 109 ? -21 -5.738 -1.291 1 77 109 ILE A CA 1
ATOM 894 C C . ILE A 1 109 ? -20.703 -5.578 0.198 1 77 109 ILE A C 1
ATOM 896 O O . ILE A 1 109 ? -20.016 -4.633 0.602 1 77 109 ILE A O 1
ATOM 900 N N . ASP A 1 110 ? -21.234 -6.543 0.915 1 76.25 110 ASP A N 1
ATOM 901 C CA . ASP A 1 110 ? -20.922 -6.688 2.332 1 76.25 110 ASP A CA 1
ATOM 902 C C . ASP A 1 110 ? -19.578 -7.383 2.525 1 76.25 110 ASP A C 1
ATOM 904 O O . ASP A 1 110 ? -19.391 -8.523 2.088 1 76.25 110 ASP A O 1
ATOM 908 N N . MET A 1 111 ? -18.688 -6.734 3.17 1 78.56 111 MET A N 1
ATOM 909 C CA . MET A 1 111 ? -17.344 -7.258 3.34 1 78.56 111 MET A CA 1
ATOM 910 C C . MET A 1 111 ? -17.359 -8.539 4.176 1 78.56 111 MET A C 1
ATOM 912 O O . MET A 1 111 ? -16.391 -9.297 4.172 1 78.56 111 MET A O 1
ATOM 916 N N . ARG A 1 112 ? -18.422 -8.906 4.82 1 80.88 112 ARG A N 1
ATOM 917 C CA . ARG A 1 112 ? -18.547 -10.141 5.586 1 80.88 112 ARG A CA 1
ATOM 918 C C . ARG A 1 112 ? -18.625 -11.352 4.664 1 80.88 112 ARG A C 1
ATOM 920 O O . ARG A 1 112 ? -18.438 -12.484 5.109 1 80.88 112 ARG A O 1
ATOM 927 N N . ASP A 1 113 ? -18.922 -11.016 3.377 1 84.38 113 ASP A N 1
ATOM 928 C CA . ASP A 1 113 ? -19.016 -12.094 2.395 1 84.38 113 ASP A CA 1
ATOM 929 C C . ASP A 1 113 ? -17.688 -12.297 1.675 1 84.38 113 ASP A C 1
ATOM 931 O O . ASP A 1 113 ? -17.594 -13.086 0.738 1 84.38 113 ASP A O 1
ATOM 935 N N . VAL A 1 114 ? -16.703 -11.602 2.154 1 87.44 114 VAL A N 1
ATOM 936 C CA . VAL A 1 114 ? -15.422 -11.609 1.447 1 87.44 114 VAL A CA 1
ATOM 937 C C . VAL A 1 114 ? -14.32 -12.117 2.375 1 87.44 114 VAL A C 1
ATOM 939 O O . VAL A 1 114 ? -14.305 -11.797 3.564 1 87.44 114 VAL A O 1
ATOM 942 N N . PHE A 1 115 ? -13.484 -12.953 1.848 1 88.69 115 PHE A N 1
ATOM 943 C CA . PHE A 1 115 ? -12.289 -13.289 2.604 1 88.69 115 PHE A CA 1
ATOM 944 C C . PHE A 1 115 ? -11.062 -13.328 1.694 1 88.69 115 PHE A C 1
ATOM 946 O O . PHE A 1 115 ? -11.195 -13.375 0.469 1 88.69 115 PHE A O 1
ATOM 953 N N . THR A 1 116 ? -9.938 -13.344 2.275 1 91.69 116 THR A N 1
ATOM 954 C CA . THR A 1 116 ? -8.68 -13.258 1.544 1 91.69 116 THR A CA 1
ATOM 955 C C . THR A 1 116 ? -8.188 -14.641 1.152 1 91.69 116 THR A C 1
ATOM 957 O O . THR A 1 116 ? -7.961 -15.492 2.016 1 91.69 116 THR A O 1
ATOM 960 N N . LEU A 1 117 ? -8.039 -14.867 -0.114 1 93.38 117 LEU A N 1
ATOM 961 C CA . LEU A 1 117 ? -7.473 -16.125 -0.595 1 93.38 117 LEU A CA 1
ATOM 962 C C . LEU A 1 117 ? -5.949 -16.078 -0.584 1 93.38 117 LEU A C 1
ATOM 964 O O . LEU A 1 117 ? -5.293 -17.078 -0.309 1 93.38 117 LEU A O 1
ATOM 968 N N . ALA A 1 118 ? -5.449 -14.961 -0.917 1 94 118 ALA A N 1
ATOM 969 C CA . ALA A 1 118 ? -4.004 -14.766 -0.957 1 94 118 ALA A CA 1
ATOM 970 C C . ALA A 1 118 ? -3.625 -13.375 -0.467 1 94 118 ALA A C 1
ATOM 972 O O . ALA A 1 118 ? -4.355 -12.406 -0.695 1 94 118 ALA A O 1
ATOM 973 N N . THR A 1 119 ? -2.52 -13.242 0.196 1 90.94 119 THR A N 1
ATOM 974 C CA . THR A 1 119 ? -2.008 -11.969 0.676 1 90.94 119 THR A CA 1
ATOM 975 C C . THR A 1 119 ? -0.741 -11.57 -0.078 1 90.94 119 THR A C 1
ATOM 977 O O . THR A 1 119 ? 0.037 -12.438 -0.488 1 90.94 119 THR A O 1
ATOM 980 N N . GLY A 1 120 ? -0.616 -10.328 -0.319 1 86.5 120 GLY A N 1
ATOM 981 C CA . GLY A 1 120 ? 0.566 -9.773 -0.959 1 86.5 120 GLY A CA 1
ATOM 982 C C . GLY A 1 120 ? 1.473 -9.031 0.001 1 86.5 120 GLY A C 1
ATOM 983 O O . GLY A 1 120 ? 1.028 -8.578 1.061 1 86.5 120 GLY A O 1
ATOM 984 N N . ARG A 1 121 ? 2.705 -9.008 -0.339 1 78.31 121 ARG A N 1
ATOM 985 C CA . ARG A 1 121 ? 3.67 -8.234 0.439 1 78.31 121 ARG A CA 1
ATOM 986 C C . ARG A 1 121 ? 4.344 -7.172 -0.42 1 78.31 121 ARG A C 1
ATOM 988 O O . ARG A 1 121 ? 4.477 -7.34 -1.635 1 78.31 121 ARG A O 1
ATOM 995 N N . GLU A 1 122 ? 4.75 -6.164 0.232 1 73 122 GLU A N 1
ATOM 996 C CA . GLU A 1 122 ? 5.52 -5.078 -0.368 1 73 122 GLU A CA 1
ATOM 997 C C . GLU A 1 122 ? 4.781 -4.469 -1.556 1 73 122 GLU A C 1
ATOM 999 O O . GLU A 1 122 ? 3.598 -4.742 -1.763 1 73 122 GLU A O 1
ATOM 1004 N N . VAL A 1 123 ? 5.422 -3.703 -2.287 1 70 123 VAL A N 1
ATOM 1005 C CA . VAL A 1 123 ? 4.863 -2.973 -3.418 1 70 123 VAL A CA 1
ATOM 1006 C C . VAL A 1 123 ? 4.566 -3.939 -4.562 1 70 123 VAL A C 1
ATOM 1008 O O . VAL A 1 123 ? 5.367 -4.824 -4.859 1 70 123 VAL A O 1
ATOM 1011 N N . TRP A 1 124 ? 3.395 -3.906 -5.066 1 77.31 124 TRP A N 1
ATOM 1012 C CA . TRP A 1 124 ? 2.875 -4.641 -6.215 1 77.31 124 TRP A CA 1
ATOM 1013 C C . TRP A 1 124 ? 2.41 -6.035 -5.805 1 77.31 124 TRP A C 1
ATOM 1015 O O . TRP A 1 124 ? 1.979 -6.824 -6.648 1 77.31 124 TRP A O 1
ATOM 1025 N N . GLY A 1 125 ? 2.701 -6.32 -4.551 1 84.38 125 GLY A N 1
ATOM 1026 C CA . GLY A 1 125 ? 2.111 -7.562 -4.086 1 84.38 125 GLY A CA 1
ATOM 1027 C C . GLY A 1 125 ? 0.605 -7.613 -4.254 1 84.38 125 GLY A C 1
ATOM 1028 O O . GLY A 1 125 ? -0.077 -6.602 -4.078 1 84.38 125 GLY A O 1
ATOM 1029 N N . LYS A 1 126 ? 0.105 -8.766 -4.562 1 87.38 126 LYS A N 1
ATOM 1030 C CA . LYS A 1 126 ? -1.308 -8.875 -4.914 1 87.38 126 LYS A CA 1
ATOM 1031 C C . LYS A 1 126 ? -2.104 -9.531 -3.791 1 87.38 126 LYS A C 1
ATOM 1033 O O . LYS A 1 126 ? -1.697 -10.57 -3.258 1 87.38 126 LYS A O 1
ATOM 1038 N N . TYR A 1 127 ? -3.135 -8.859 -3.441 1 88.88 127 TYR A N 1
ATOM 1039 C CA . TYR A 1 127 ? -4.164 -9.469 -2.609 1 88.88 127 TYR A CA 1
ATOM 1040 C C . TYR A 1 127 ? -5.309 -10 -3.463 1 88.88 127 TYR A C 1
ATOM 1042 O O . TYR A 1 127 ? -5.762 -9.336 -4.395 1 88.88 127 TYR A O 1
ATOM 1050 N N . ILE A 1 128 ? -5.688 -11.164 -3.129 1 91.62 128 ILE A N 1
ATOM 1051 C CA . ILE A 1 128 ? -6.793 -11.789 -3.852 1 91.62 128 ILE A CA 1
ATOM 1052 C C . ILE A 1 128 ? -7.941 -12.07 -2.889 1 91.62 128 ILE A C 1
ATOM 1054 O O . ILE A 1 128 ? -7.789 -12.852 -1.944 1 91.62 128 ILE A O 1
ATOM 1058 N N . TRP A 1 129 ? -9.016 -11.422 -3.176 1 90.88 129 TRP A N 1
ATOM 1059 C CA . TRP A 1 129 ? -10.203 -11.531 -2.332 1 90.88 129 TRP A CA 1
ATOM 1060 C C . TRP A 1 129 ? -11.312 -12.297 -3.045 1 90.88 129 TRP A C 1
ATOM 1062 O O . TRP A 1 129 ? -11.586 -12.047 -4.223 1 90.88 129 TRP A O 1
ATOM 1072 N N . LEU A 1 130 ? -11.914 -13.164 -2.287 1 92.5 130 LEU A N 1
ATOM 1073 C CA . LEU A 1 130 ? -13.031 -13.93 -2.834 1 92.5 130 LEU A CA 1
ATOM 1074 C C . LEU A 1 130 ? -14.344 -13.516 -2.182 1 92.5 130 LEU A C 1
ATOM 1076 O O . LEU A 1 130 ? -14.508 -13.625 -0.965 1 92.5 130 LEU A O 1
ATOM 1080 N N . ASN A 1 131 ? -15.203 -12.969 -2.943 1 90 131 ASN A N 1
ATOM 1081 C CA . ASN A 1 131 ? -16.594 -12.789 -2.557 1 90 131 ASN A CA 1
ATOM 1082 C C . ASN A 1 131 ? -17.391 -14.078 -2.748 1 90 131 ASN A C 1
ATOM 1084 O O . ASN A 1 131 ? -17.766 -14.422 -3.873 1 90 131 ASN A O 1
ATOM 1088 N N . VAL A 1 132 ? -17.703 -14.703 -1.683 1 90.69 132 VAL A N 1
ATOM 1089 C CA . VAL A 1 132 ? -18.266 -16.047 -1.76 1 90.69 132 VAL A CA 1
ATOM 1090 C C . VAL A 1 132 ? -19.734 -15.977 -2.184 1 90.69 132 VAL A C 1
ATOM 1092 O O . VAL A 1 132 ? -20.281 -16.922 -2.746 1 90.69 132 VAL A O 1
ATOM 1095 N N . ARG A 1 133 ? -20.359 -14.953 -1.853 1 87.56 133 ARG A N 1
ATOM 1096 C CA . ARG A 1 133 ? -21.781 -14.82 -2.17 1 87.56 133 ARG A CA 1
ATOM 1097 C C . ARG A 1 133 ? -22 -14.672 -3.672 1 87.56 133 ARG A C 1
ATOM 1099 O O . ARG A 1 133 ? -22.875 -15.32 -4.25 1 87.56 133 ARG A O 1
ATOM 1106 N N . ASP A 1 134 ? -21.203 -13.906 -4.27 1 88.56 134 ASP A N 1
ATOM 1107 C CA . ASP A 1 134 ? -21.406 -13.609 -5.684 1 88.56 134 ASP A CA 1
ATOM 1108 C C . ASP A 1 134 ? -20.453 -14.438 -6.551 1 88.56 134 ASP A C 1
ATOM 1110 O O . ASP A 1 134 ? -20.625 -14.508 -7.77 1 88.56 134 ASP A O 1
ATOM 1114 N N . GLY A 1 135 ? -19.5 -15.109 -5.949 1 91.75 135 GLY A N 1
ATOM 1115 C CA . GLY A 1 135 ? -18.547 -15.891 -6.715 1 91.75 135 GLY A CA 1
ATOM 1116 C C . GLY A 1 135 ? -17.625 -15.039 -7.574 1 91.75 135 GLY A C 1
ATOM 1117 O O . GLY A 1 135 ? -17.438 -15.32 -8.758 1 91.75 135 GLY A O 1
ATOM 1118 N N . GLU A 1 136 ? -17.109 -13.961 -6.977 1 92.25 136 GLU A N 1
ATOM 1119 C CA . GLU A 1 136 ? -16.25 -13.031 -7.695 1 92.25 136 GLU A CA 1
ATOM 1120 C C . GLU A 1 136 ? -14.922 -12.836 -6.973 1 92.25 136 GLU A C 1
ATOM 1122 O O . GLU A 1 136 ? -14.852 -12.945 -5.75 1 92.25 136 GLU A O 1
ATOM 1127 N N . ILE A 1 137 ? -13.906 -12.578 -7.797 1 93.38 137 ILE A N 1
ATOM 1128 C CA . ILE A 1 137 ? -12.562 -12.312 -7.289 1 93.38 137 ILE A CA 1
ATOM 1129 C C . ILE A 1 137 ? -12.219 -10.836 -7.465 1 93.38 137 ILE A C 1
ATOM 1131 O O . ILE A 1 137 ? -12.508 -10.25 -8.516 1 93.38 137 ILE A O 1
ATOM 1135 N N . THR A 1 138 ? -11.695 -10.266 -6.48 1 88.56 138 THR A N 1
ATOM 1136 C CA . THR A 1 138 ? -11.094 -8.938 -6.551 1 88.56 138 THR A CA 1
ATOM 1137 C C . THR A 1 138 ? -9.602 -9.008 -6.27 1 88.56 138 THR A C 1
ATOM 1139 O O . THR A 1 138 ? -9.18 -9.547 -5.246 1 88.56 138 THR A O 1
ATOM 1142 N N . VAL A 1 139 ? -8.859 -8.531 -7.234 1 89.06 139 VAL A N 1
ATOM 1143 C CA . VAL A 1 139 ? -7.418 -8.438 -7.027 1 89.06 139 VAL A CA 1
ATOM 1144 C C . VAL A 1 139 ? -7.035 -7.008 -6.652 1 89.06 139 VAL A C 1
ATOM 1146 O O . VAL A 1 139 ? -7.461 -6.055 -7.309 1 89.06 139 VAL A O 1
ATOM 1149 N N . GLU A 1 140 ? -6.383 -6.914 -5.598 1 82.81 140 GLU A N 1
ATOM 1150 C CA . GLU A 1 140 ? -5.875 -5.633 -5.121 1 82.81 140 GLU A CA 1
ATOM 1151 C C . GLU A 1 140 ? -4.352 -5.59 -5.18 1 82.81 140 GLU A C 1
ATOM 1153 O O . GLU A 1 140 ? -3.68 -6.527 -4.742 1 82.81 140 GLU A O 1
ATOM 1158 N N . GLU A 1 141 ? -3.926 -4.512 -5.773 1 80.19 141 GLU A N 1
ATOM 1159 C CA . GLU A 1 141 ? -2.482 -4.305 -5.84 1 80.19 141 GLU A CA 1
ATOM 1160 C C . GLU A 1 141 ? -2.059 -3.105 -5 1 80.19 141 GLU A C 1
ATOM 1162 O O . GLU A 1 141 ? -2.701 -2.053 -5.039 1 80.19 141 GLU A O 1
ATOM 1167 N N . ARG A 1 142 ? -1.088 -3.334 -4.27 1 71.88 142 ARG A N 1
ATOM 1168 C CA . ARG A 1 142 ? -0.506 -2.217 -3.529 1 71.88 142 ARG A CA 1
ATOM 1169 C C . ARG A 1 142 ? 0.443 -1.413 -4.41 1 71.88 142 ARG A C 1
ATOM 1171 O O . ARG A 1 142 ? 1.335 -1.978 -5.047 1 71.88 142 ARG A O 1
ATOM 1178 N N . LEU A 1 143 ? 0.081 -0.202 -4.582 1 67.81 143 LEU A N 1
ATOM 1179 C CA . LEU A 1 143 ? 0.914 0.636 -5.438 1 67.81 143 LEU A CA 1
ATOM 1180 C C . LEU A 1 143 ? 1.562 1.758 -4.637 1 67.81 143 LEU A C 1
ATOM 1182 O O . LEU A 1 143 ? 1.123 2.068 -3.527 1 67.81 143 LEU A O 1
ATOM 1186 N N . ILE A 1 144 ? 2.715 1.999 -4.957 1 64.5 144 ILE A N 1
ATOM 1187 C CA . ILE A 1 144 ? 3.379 3.197 -4.453 1 64.5 144 ILE A CA 1
ATOM 1188 C C . ILE A 1 144 ? 3.467 4.242 -5.566 1 64.5 144 ILE A C 1
ATOM 1190 O O . ILE A 1 144 ? 3.816 3.92 -6.703 1 64.5 144 ILE A O 1
ATOM 1194 N N . HIS A 1 145 ? 2.854 5.312 -5.355 1 64.94 145 HIS A N 1
ATOM 1195 C CA . HIS A 1 145 ? 2.965 6.422 -6.293 1 64.94 145 HIS A CA 1
ATOM 1196 C C . HIS A 1 145 ? 3.875 7.52 -5.742 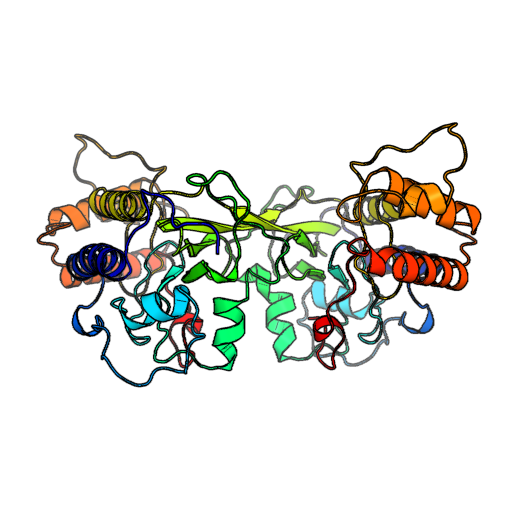1 64.94 145 HIS A C 1
ATOM 1198 O O . HIS A 1 145 ? 3.551 8.156 -4.734 1 64.94 145 HIS A O 1
ATOM 1204 N N . ASP A 1 146 ? 5.094 7.457 -6.359 1 63.84 146 ASP A N 1
ATOM 1205 C CA . ASP A 1 146 ? 5.973 8.578 -6.035 1 63.84 146 ASP A CA 1
ATOM 1206 C C . ASP A 1 146 ? 5.531 9.844 -6.762 1 63.84 146 ASP A C 1
ATOM 1208 O O . ASP A 1 146 ? 5.375 9.844 -7.984 1 63.84 146 ASP A O 1
ATOM 1212 N N . LEU A 1 147 ? 5.316 10.773 -5.957 1 67 147 LEU A N 1
ATOM 1213 C CA . LEU A 1 147 ? 5.121 12.086 -6.562 1 67 147 LEU A CA 1
ATOM 1214 C C . LEU A 1 147 ? 6.461 12.711 -6.938 1 67 147 LEU A C 1
ATOM 1216 O O . LEU A 1 147 ? 7.508 12.305 -6.43 1 67 147 LEU A O 1
ATOM 1220 N N . PRO A 1 148 ? 6.469 13.5 -7.996 1 69.69 148 PRO A N 1
ATOM 1221 C CA . PRO A 1 148 ? 7.719 14.148 -8.398 1 69.69 148 PRO A CA 1
ATOM 1222 C C . PRO A 1 148 ? 8.445 14.805 -7.227 1 69.69 148 PRO A C 1
ATOM 1224 O O . PRO A 1 148 ? 7.805 15.32 -6.305 1 69.69 148 PRO A O 1
ATOM 1227 N N . GLN A 1 149 ? 9.719 14.672 -7.324 1 82.69 149 GLN A N 1
ATOM 1228 C CA . GLN A 1 149 ? 10.531 15.336 -6.309 1 82.69 149 GLN A CA 1
ATOM 1229 C C . GLN A 1 149 ? 10.375 16.844 -6.371 1 82.69 149 GLN A C 1
ATOM 1231 O O . GLN A 1 149 ? 10.266 17.422 -7.457 1 82.69 149 GLN A O 1
ATOM 1236 N N . VAL A 1 150 ? 10.375 17.453 -5.25 1 87.31 150 VAL A N 1
ATOM 1237 C CA . VAL A 1 150 ? 10.195 18.891 -5.141 1 87.31 150 VAL A CA 1
ATOM 1238 C C . VAL A 1 150 ? 11.25 19.469 -4.199 1 87.31 150 VAL A C 1
ATOM 1240 O O . VAL A 1 150 ? 11.656 18.812 -3.236 1 87.31 150 VAL A O 1
ATOM 1243 N N . ASP A 1 151 ? 11.711 20.578 -4.609 1 91.62 151 ASP A N 1
ATOM 1244 C CA . ASP A 1 151 ? 12.625 21.297 -3.721 1 91.62 151 ASP A CA 1
ATOM 1245 C C . ASP A 1 151 ? 12.047 21.406 -2.312 1 91.62 151 ASP A C 1
ATOM 1247 O O . ASP A 1 151 ? 10.852 21.672 -2.145 1 91.62 151 ASP A O 1
ATOM 1251 N N . LEU A 1 152 ? 12.945 21.297 -1.353 1 94.25 152 LEU A N 1
ATOM 1252 C CA . LEU A 1 152 ? 12.57 21.25 0.055 1 94.25 152 LEU A CA 1
ATOM 1253 C C . LEU A 1 152 ? 11.758 22.484 0.444 1 94.25 152 LEU A C 1
ATOM 1255 O O . LEU A 1 152 ? 10.656 22.359 0.994 1 94.25 152 LEU A O 1
ATOM 1259 N N . LYS A 1 153 ? 12.289 23.656 0.239 1 93.88 153 LYS A N 1
ATOM 1260 C CA . LYS A 1 153 ? 11.609 24.906 0.609 1 93.88 153 LYS A CA 1
ATOM 1261 C C . LYS A 1 153 ? 10.297 25.062 -0.152 1 93.88 153 LYS A C 1
ATOM 1263 O O . LYS A 1 153 ? 9.281 25.469 0.423 1 93.88 153 LYS A O 1
ATOM 1268 N N . VAL A 1 154 ? 10.297 24.766 -1.403 1 91.31 154 VAL A N 1
ATOM 1269 C CA . VAL A 1 154 ? 9.102 24.875 -2.242 1 91.31 154 VAL A CA 1
ATOM 1270 C C . VAL A 1 154 ? 8.023 23.938 -1.713 1 91.31 154 VAL A C 1
ATOM 1272 O O . VAL A 1 154 ? 6.84 24.281 -1.685 1 91.31 154 VAL A O 1
ATOM 1275 N N . PHE A 1 155 ? 8.422 22.812 -1.311 1 94.62 155 PHE A N 1
ATOM 1276 C CA . PHE A 1 155 ? 7.465 21.828 -0.805 1 94.62 155 PHE A CA 1
ATOM 1277 C C . PHE A 1 155 ? 6.75 22.359 0.432 1 94.62 155 PHE A C 1
ATOM 1279 O O . PHE A 1 155 ? 5.516 22.375 0.485 1 94.62 155 PHE A O 1
ATOM 1286 N N . PHE A 1 156 ? 7.441 22.812 1.46 1 96.75 156 PHE A N 1
ATOM 1287 C CA . PHE A 1 156 ? 6.828 23.219 2.721 1 96.75 156 PHE A CA 1
ATOM 1288 C C . PHE A 1 156 ? 6.094 24.531 2.564 1 96.75 156 PHE A C 1
ATOM 1290 O O . PHE A 1 156 ? 5.07 24.766 3.215 1 96.75 156 PHE A O 1
ATOM 1297 N N . ASP A 1 157 ? 6.625 25.375 1.65 1 95.5 157 ASP A N 1
ATOM 1298 C CA . ASP A 1 157 ? 5.844 26.562 1.314 1 95.5 157 ASP A CA 1
ATOM 1299 C C . ASP A 1 157 ? 4.496 26.172 0.708 1 95.5 157 ASP A C 1
ATOM 1301 O O . ASP A 1 157 ? 3.471 26.781 1.031 1 95.5 157 ASP A O 1
ATOM 1305 N N . GLY A 1 158 ? 4.566 25.203 -0.179 1 94.44 158 GLY A N 1
ATOM 1306 C CA . GLY A 1 158 ? 3.338 24.719 -0.782 1 94.44 158 GLY A CA 1
ATOM 1307 C C . GLY A 1 158 ? 2.387 24.094 0.224 1 94.44 158 GLY A C 1
ATOM 1308 O O . GLY A 1 158 ? 1.182 24.344 0.183 1 94.44 158 GLY A O 1
ATOM 1309 N N . LEU A 1 159 ? 2.949 23.297 1.104 1 96.25 159 LEU A N 1
ATOM 1310 C CA . LEU A 1 159 ? 2.143 22.672 2.146 1 96.25 159 LEU A CA 1
ATOM 1311 C C . LEU A 1 159 ? 1.506 23.734 3.047 1 96.25 159 LEU A C 1
ATOM 1313 O O . LEU A 1 159 ? 0.331 23.609 3.406 1 96.25 159 LEU A O 1
ATOM 1317 N N . LYS A 1 160 ? 2.309 24.719 3.391 1 96.62 160 LYS A N 1
ATOM 1318 C CA . LYS A 1 160 ? 1.796 25.844 4.168 1 96.62 160 LYS A CA 1
ATOM 1319 C C . LYS A 1 160 ? 0.619 26.516 3.459 1 96.62 160 LYS A C 1
ATOM 1321 O O . LYS A 1 160 ? -0.411 26.781 4.078 1 96.62 160 LYS A O 1
ATOM 1326 N N . GLN A 1 161 ? 0.757 26.703 2.234 1 95.88 161 GLN A N 1
ATOM 1327 C CA . GLN A 1 161 ? -0.301 27.344 1.461 1 95.88 161 GLN A CA 1
ATOM 1328 C C . GLN A 1 161 ? -1.553 26.469 1.414 1 95.88 161 GLN A C 1
ATOM 1330 O O . GLN A 1 161 ? -2.674 26.969 1.439 1 95.88 161 GLN A O 1
ATOM 1335 N N . ASP A 1 162 ? -1.348 25.203 1.312 1 95.38 162 ASP A N 1
ATOM 1336 C CA . ASP A 1 162 ? -2.486 24.297 1.312 1 95.38 162 ASP A CA 1
ATOM 1337 C C . ASP A 1 162 ? -3.277 24.406 2.613 1 95.38 162 ASP A C 1
ATOM 1339 O O . ASP A 1 162 ? -4.512 24.359 2.602 1 95.38 162 ASP A O 1
ATOM 1343 N N . TYR A 1 163 ? -2.619 24.531 3.73 1 97.81 163 TYR A N 1
ATOM 1344 C CA . TYR A 1 163 ? -3.293 24.734 5.008 1 97.81 163 TYR A CA 1
ATOM 1345 C C . TYR A 1 163 ? -3.98 26.094 5.047 1 97.81 163 TYR A C 1
ATOM 1347 O O . TYR A 1 163 ? -5.148 26.203 5.422 1 97.81 163 TYR A O 1
ATOM 1355 N N . ILE A 1 164 ? -3.25 27.109 4.621 1 97.62 164 ILE A N 1
ATOM 1356 C CA . ILE A 1 164 ? -3.789 28.453 4.664 1 97.62 164 ILE A CA 1
ATOM 1357 C C . ILE A 1 164 ? -5.082 28.516 3.854 1 97.62 164 ILE A C 1
ATOM 1359 O O . ILE A 1 164 ? -6.07 29.109 4.293 1 97.62 164 ILE A O 1
ATOM 1363 N N . ALA A 1 165 ? -5.066 27.891 2.742 1 94.94 165 ALA A N 1
ATOM 1364 C CA . ALA A 1 165 ? -6.207 27.906 1.828 1 94.94 165 ALA A CA 1
ATOM 1365 C C . ALA A 1 165 ? -7.254 26.875 2.227 1 94.94 165 ALA A C 1
ATOM 1367 O O . ALA A 1 165 ? -8.281 26.734 1.559 1 94.94 165 ALA A O 1
ATOM 1368 N N . LEU A 1 166 ? -6.973 26.094 3.236 1 96.88 166 LEU A N 1
ATOM 1369 C CA . LEU A 1 166 ? -7.855 25.062 3.752 1 96.88 166 LEU A CA 1
ATOM 1370 C C . LEU A 1 166 ? -8.133 24 2.689 1 96.88 166 LEU A C 1
ATOM 1372 O O . LEU A 1 166 ? -9.25 23.5 2.592 1 96.88 166 LEU A O 1
ATOM 1376 N N . LYS A 1 167 ? -7.129 23.781 1.866 1 94.75 167 LYS A N 1
ATOM 1377 C CA . LYS A 1 167 ? -7.102 22.578 1.036 1 94.75 167 LYS A CA 1
ATOM 1378 C C . LYS A 1 167 ? -6.719 21.359 1.858 1 94.75 167 LYS A C 1
ATOM 1380 O O . LYS A 1 167 ? -7.062 20.219 1.498 1 94.75 167 LYS A O 1
ATOM 1385 N N . LEU A 1 168 ? -5.969 21.578 2.867 1 96.69 168 LEU A N 1
ATOM 1386 C CA . LEU A 1 168 ? -5.75 20.656 3.963 1 96.69 168 LEU A CA 1
ATOM 1387 C C . LEU A 1 168 ? -6.441 21.125 5.234 1 96.69 168 LEU A C 1
ATOM 1389 O O . LEU A 1 168 ? -6.176 22.234 5.707 1 96.69 168 LEU A O 1
ATOM 1393 N N . ILE A 1 169 ? -7.332 20.359 5.723 1 97.56 169 ILE A N 1
ATOM 1394 C CA . ILE A 1 169 ? -8.133 20.781 6.871 1 97.56 169 ILE A CA 1
ATOM 1395 C C . ILE A 1 169 ? -7.859 19.844 8.055 1 97.56 169 ILE A C 1
ATOM 1397 O O . ILE A 1 169 ? -8.258 18.688 8.039 1 97.56 169 ILE A O 1
ATOM 1401 N N . PRO A 1 170 ? -7.195 20.375 9.039 1 97.56 170 PRO A N 1
ATOM 1402 C CA . PRO A 1 170 ? -6.883 19.547 10.211 1 97.56 170 PRO A CA 1
ATOM 1403 C C . PRO A 1 170 ? -7.961 19.625 11.297 1 97.56 170 PRO A C 1
ATOM 1405 O O . PRO A 1 170 ? -8.797 20.531 11.273 1 97.56 170 PRO A O 1
ATOM 1408 N N . CYS A 1 171 ? -8.055 18.719 12.078 1 96.56 171 CYS A N 1
ATOM 1409 C CA . CYS A 1 171 ? -8.922 18.734 13.25 1 96.56 171 CYS A CA 1
ATOM 1410 C C . CYS A 1 171 ? -8.375 17.812 14.336 1 96.56 171 CYS A C 1
ATOM 1412 O O . CYS A 1 171 ? -7.777 16.781 14.039 1 96.56 171 CYS A O 1
ATOM 1414 N N . ARG A 1 172 ? -8.609 18.25 15.523 1 93.19 172 ARG A N 1
ATOM 1415 C CA . ARG A 1 172 ? -8.188 17.453 16.672 1 93.19 172 ARG A CA 1
ATOM 1416 C C . ARG A 1 172 ? -8.828 16.078 16.656 1 93.19 172 ARG A C 1
ATOM 1418 O O . ARG A 1 172 ? -10.039 15.953 16.484 1 93.19 172 ARG A O 1
ATOM 1425 N N . ARG A 1 173 ? -8.023 15.031 16.75 1 90.81 173 ARG A N 1
ATOM 1426 C CA . ARG A 1 173 ? -8.438 13.641 16.891 1 90.81 173 ARG A CA 1
ATOM 1427 C C . ARG A 1 173 ? -9.156 13.148 15.641 1 90.81 173 ARG A C 1
ATOM 1429 O O . ARG A 1 173 ? -9.945 12.203 15.703 1 90.81 173 ARG A O 1
ATOM 1436 N N . ARG A 1 174 ? -8.945 13.805 14.586 1 92.81 174 ARG A N 1
ATOM 1437 C CA . ARG A 1 174 ? -9.531 13.391 13.32 1 92.81 174 ARG A CA 1
ATOM 1438 C C . ARG A 1 174 ? -8.492 13.422 12.203 1 92.81 174 ARG A C 1
ATOM 1440 O O . ARG A 1 174 ? -7.527 14.188 12.273 1 92.81 174 ARG A O 1
ATOM 1447 N N . ILE A 1 175 ? -8.703 12.625 11.188 1 92.69 175 ILE A N 1
ATOM 1448 C CA . ILE A 1 175 ? -7.785 12.555 10.055 1 92.69 175 ILE A CA 1
ATOM 1449 C C . ILE A 1 175 ? -7.883 13.836 9.234 1 92.69 175 ILE A C 1
ATOM 1451 O O . ILE A 1 175 ? -8.984 14.32 8.953 1 92.69 175 ILE A O 1
ATOM 1455 N N . THR A 1 176 ? -6.75 14.406 8.922 1 95.5 176 THR A N 1
ATOM 1456 C CA . THR A 1 176 ? -6.711 15.602 8.102 1 95.5 176 THR A CA 1
ATOM 1457 C C . THR A 1 176 ? -7.438 15.375 6.777 1 95.5 176 THR A C 1
ATOM 1459 O O . THR A 1 176 ? -7.266 14.328 6.141 1 95.5 176 THR A O 1
ATOM 1462 N N . ILE A 1 177 ? -8.266 16.297 6.352 1 93.94 177 ILE A N 1
ATOM 1463 C CA . ILE A 1 177 ? -9.008 16.188 5.102 1 93.94 177 ILE A CA 1
ATOM 1464 C C . ILE A 1 177 ? -8.211 16.828 3.969 1 93.94 177 ILE A C 1
ATOM 1466 O O . ILE A 1 177 ? -7.652 17.906 4.129 1 93.94 177 ILE A O 1
ATOM 1470 N N . GLU A 1 178 ? -8.047 16.141 2.895 1 91.75 178 GLU A N 1
ATOM 1471 C CA . GLU A 1 178 ? -7.559 16.719 1.646 1 91.75 178 GLU A CA 1
ATOM 1472 C C . GLU A 1 178 ? -8.711 17.25 0.796 1 91.75 178 GLU A C 1
ATOM 1474 O O . GLU A 1 178 ? -9.469 16.469 0.219 1 91.75 178 GLU A O 1
ATOM 1479 N N . ALA A 1 179 ? -8.812 18.516 0.68 1 91.25 179 ALA A N 1
ATOM 1480 C CA . ALA A 1 179 ? -9.953 19.141 0.026 1 91.25 179 ALA A CA 1
ATOM 1481 C C . ALA A 1 179 ? -9.531 19.891 -1.232 1 91.25 179 ALA A C 1
ATOM 1483 O O . ALA A 1 179 ? -10.164 20.875 -1.622 1 91.25 179 ALA A O 1
ATOM 1484 N N . ASN A 1 180 ? -8.422 19.469 -1.877 1 84.38 180 ASN A N 1
ATOM 1485 C CA . ASN A 1 180 ? -7.863 20.156 -3.039 1 84.38 180 ASN A CA 1
ATOM 1486 C C . ASN A 1 180 ? -8.836 20.156 -4.215 1 84.38 180 ASN A C 1
ATOM 1488 O O . ASN A 1 180 ? -8.82 21.047 -5.051 1 84.38 180 ASN A O 1
ATOM 1492 N N . LYS A 1 181 ? -9.695 19.203 -4.242 1 78.56 181 LYS A N 1
ATOM 1493 C CA . LYS A 1 181 ? -10.602 19.062 -5.379 1 78.56 181 LYS A CA 1
ATOM 1494 C C . LYS A 1 181 ? -11.906 19.812 -5.152 1 78.56 181 LYS A C 1
ATOM 1496 O O . LYS A 1 181 ? -12.766 19.859 -6.035 1 78.56 181 LYS A O 1
ATOM 1501 N N . ILE A 1 182 ? -12.102 20.328 -3.955 1 83.75 182 ILE A N 1
ATOM 1502 C CA . ILE A 1 182 ? -13.312 21.078 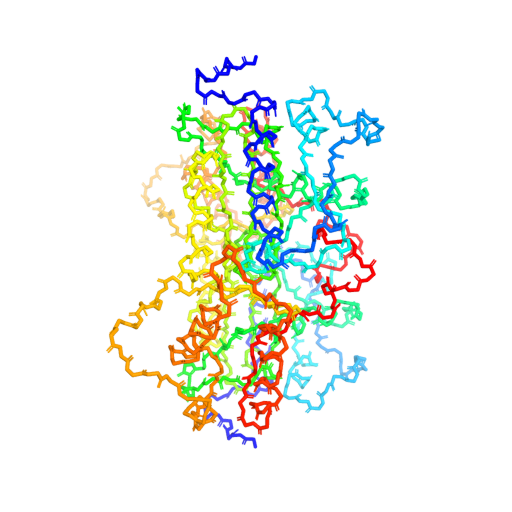-3.631 1 83.75 182 ILE A CA 1
ATOM 1503 C C . ILE A 1 182 ? -13.055 22.578 -3.803 1 83.75 182 ILE A C 1
ATOM 1505 O O . ILE A 1 182 ? -12.297 23.172 -3.037 1 83.75 182 ILE A O 1
ATOM 1509 N N . GLU A 1 183 ? -13.664 23.062 -4.754 1 82.75 183 GLU A N 1
ATOM 1510 C CA . GLU A 1 183 ? -13.461 24.469 -5.062 1 82.75 183 GLU A CA 1
ATOM 1511 C C . GLU A 1 183 ? -14.023 25.359 -3.955 1 82.75 183 GLU A C 1
ATOM 1513 O O . GLU A 1 183 ? -14.961 24.969 -3.25 1 82.75 183 GLU A O 1
ATOM 1518 N N . GLU A 1 184 ? -13.438 26.531 -3.877 1 85.38 184 GLU A N 1
ATOM 1519 C CA . GLU A 1 184 ? -13.891 27.516 -2.891 1 85.38 184 GLU A CA 1
ATOM 1520 C C . GLU A 1 184 ? -15.273 28.062 -3.242 1 85.38 184 GLU A C 1
ATOM 1522 O O . GLU A 1 184 ? -15.609 28.203 -4.418 1 85.38 184 GLU A O 1
ATOM 1527 N N . ARG A 1 185 ? -16.062 28.156 -2.17 1 79.62 185 ARG A N 1
ATOM 1528 C CA . ARG A 1 185 ? -17.375 28.75 -2.354 1 79.62 185 ARG A CA 1
ATOM 1529 C C . ARG A 1 185 ? -17.297 30.281 -2.291 1 79.62 185 ARG A C 1
ATOM 1531 O O . ARG A 1 185 ? -16.906 30.844 -1.267 1 79.62 185 ARG A O 1
ATOM 1538 N N . LEU A 1 186 ? -17.219 30.938 -3.416 1 70.88 186 LEU A N 1
ATOM 1539 C CA . LEU A 1 186 ? -17.141 32.406 -3.459 1 70.88 186 LEU A CA 1
ATOM 1540 C C . LEU A 1 186 ? -18.531 33.031 -3.457 1 70.88 186 LEU A C 1
ATOM 1542 O O . LEU A 1 186 ? -19.375 32.656 -4.289 1 70.88 186 LEU A O 1
ATOM 1546 N N . GLY A 1 187 ? -18.594 34.031 -2.529 1 66.25 187 GLY A N 1
ATOM 1547 C CA . GLY A 1 187 ? -19.719 34.969 -2.633 1 66.25 187 GLY A CA 1
ATOM 1548 C C . GLY A 1 187 ? -21.047 34.344 -2.246 1 66.25 187 GLY A C 1
ATOM 1549 O O . GLY A 1 187 ? -22.109 34.906 -2.549 1 66.25 187 GLY A O 1
ATOM 1550 N N . GLU A 1 188 ? -21.016 33.188 -1.705 1 70.31 188 GLU A N 1
ATOM 1551 C CA . GLU A 1 188 ? -22.312 32.562 -1.459 1 70.31 188 GLU A CA 1
ATOM 1552 C C . GLU A 1 188 ? -22.766 32.781 -0.021 1 70.31 188 GLU A C 1
ATOM 1554 O O . GLU A 1 188 ? -22.016 33.281 0.806 1 70.31 188 GLU A O 1
ATOM 1559 N N . GLU A 1 189 ? -24 32.656 0.113 1 81.81 189 GLU A N 1
ATOM 1560 C CA . GLU A 1 189 ? -24.641 32.781 1.418 1 81.81 189 GLU A CA 1
ATOM 1561 C C . GLU A 1 189 ? -24.016 31.812 2.426 1 81.81 189 GLU A C 1
ATOM 1563 O O . GLU A 1 189 ? -23.5 30.75 2.049 1 81.81 189 GLU A O 1
ATOM 1568 N N . ALA A 1 190 ? -24 32.344 3.654 1 91.94 190 ALA A N 1
ATOM 1569 C CA . ALA A 1 190 ? -23.484 31.547 4.754 1 91.94 190 ALA A CA 1
ATOM 1570 C C . ALA A 1 190 ? -24.234 30.219 4.852 1 91.94 190 ALA A C 1
ATOM 1572 O O . ALA A 1 190 ? -25.453 30.172 4.688 1 91.94 190 ALA A O 1
ATOM 1573 N N . ILE A 1 191 ? -23.562 29.172 5.031 1 94.69 191 ILE A N 1
ATOM 1574 C CA . ILE A 1 191 ? -24.125 27.844 5.219 1 94.69 191 ILE A CA 1
ATOM 1575 C C . ILE A 1 191 ? -24.531 27.656 6.68 1 94.69 191 ILE A C 1
ATOM 1577 O O . ILE A 1 191 ? -23.781 28 7.59 1 94.69 191 ILE A O 1
ATOM 1581 N N . THR A 1 192 ? -25.672 27.203 6.918 1 95.06 192 THR A N 1
ATOM 1582 C CA . THR A 1 192 ? -26.125 26.969 8.281 1 95.06 192 THR A CA 1
ATOM 1583 C C . THR A 1 192 ? -25.844 25.531 8.703 1 95.06 192 THR A C 1
ATOM 1585 O O . THR A 1 192 ? -25.734 24.641 7.852 1 95.06 192 THR A O 1
ATOM 1588 N N . GLU A 1 193 ? -25.688 25.359 10.016 1 94.31 193 GLU A N 1
ATOM 1589 C CA . GLU A 1 193 ? -25.484 24.016 10.555 1 94.31 193 GLU A CA 1
ATOM 1590 C C . GLU A 1 193 ? -26.625 23.078 10.164 1 94.31 193 GLU A C 1
ATOM 1592 O O . GLU A 1 193 ? -26.406 21.906 9.867 1 94.31 193 GLU A O 1
ATOM 1597 N N . ASP A 1 194 ? -27.844 23.578 10.125 1 93.25 194 ASP A N 1
ATOM 1598 C CA . ASP A 1 194 ? -29.016 22.797 9.797 1 93.25 194 ASP A CA 1
ATOM 1599 C C . ASP A 1 194 ? -28.938 22.234 8.375 1 93.25 194 ASP A C 1
ATOM 1601 O O . ASP A 1 194 ? -29.375 21.109 8.117 1 93.25 194 ASP A O 1
ATOM 1605 N N . GLU A 1 195 ? -28.484 23.016 7.508 1 93.62 195 GLU A N 1
ATOM 1606 C CA . GLU A 1 195 ? -28.328 22.562 6.129 1 93.62 195 GLU A CA 1
ATOM 1607 C C . GLU A 1 195 ? -27.375 21.375 6.047 1 93.62 195 GLU A C 1
ATOM 1609 O O . GLU A 1 195 ? -27.594 20.453 5.262 1 93.62 195 GLU A O 1
ATOM 1614 N N . VAL A 1 196 ? -26.328 21.422 6.852 1 93.81 196 VAL A N 1
ATOM 1615 C CA . VAL A 1 196 ? -25.328 20.359 6.875 1 93.81 196 VAL A CA 1
ATOM 1616 C C . VAL A 1 196 ? -25.938 19.094 7.453 1 93.81 196 VAL A C 1
ATOM 1618 O O . VAL A 1 196 ? -25.766 18 6.895 1 93.81 196 VAL A O 1
ATOM 1621 N N . ILE A 1 197 ? -26.672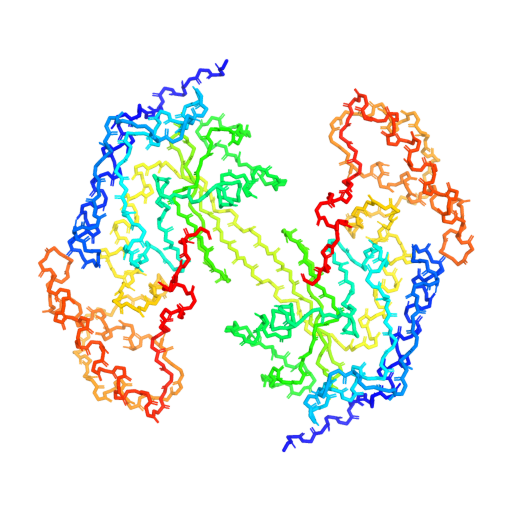 19.25 8.516 1 92.38 197 ILE A N 1
ATOM 1622 C CA . ILE A 1 197 ? -27.266 18.125 9.234 1 92.38 197 ILE A CA 1
ATOM 1623 C C . ILE A 1 197 ? -28.344 17.469 8.375 1 92.38 197 ILE A C 1
ATOM 1625 O O . ILE A 1 197 ? -28.5 16.25 8.391 1 92.38 197 ILE A O 1
ATOM 1629 N N . ALA A 1 198 ? -29.016 18.203 7.57 1 91.19 198 ALA A N 1
ATOM 1630 C CA . ALA A 1 198 ? -30.172 17.75 6.797 1 91.19 198 ALA A CA 1
ATOM 1631 C C . ALA A 1 198 ? -29.734 16.859 5.637 1 91.19 198 ALA A C 1
ATOM 1633 O O . ALA A 1 198 ? -30.547 16.141 5.055 1 91.19 198 ALA A O 1
ATOM 1634 N N . GLN A 1 199 ? -28.422 16.953 5.32 1 89.88 199 GLN A N 1
ATOM 1635 C CA . GLN A 1 199 ? -27.938 16.156 4.199 1 89.88 199 GLN A CA 1
ATOM 1636 C C . GLN A 1 199 ? -28.109 14.664 4.477 1 89.88 199 GLN A C 1
ATOM 1638 O O . GLN A 1 199 ? -28.156 14.242 5.637 1 89.88 199 GLN A O 1
ATOM 1643 N N . GLU A 1 200 ? -28.234 13.953 3.312 1 84.12 200 GLU A N 1
ATOM 1644 C CA . GLU A 1 200 ? -28.234 12.492 3.383 1 84.12 200 GLU A CA 1
ATOM 1645 C C . GLU A 1 200 ? -26.922 11.922 2.854 1 84.12 200 GLU A C 1
ATOM 1647 O O . GLU A 1 200 ? -26.219 12.578 2.086 1 84.12 200 GLU A O 1
ATOM 1652 N N . GLY A 1 201 ? -26.578 10.852 3.357 1 73.38 201 GLY A N 1
ATOM 1653 C CA . GLY A 1 201 ? -25.375 10.188 2.85 1 73.38 201 GLY A CA 1
ATOM 1654 C C . GLY A 1 201 ? -24.172 10.352 3.748 1 73.38 201 GLY A C 1
ATOM 1655 O O . GLY A 1 201 ? -24.297 10.82 4.883 1 73.38 201 GLY A O 1
ATOM 1656 N N . PRO A 1 202 ? -23 10.031 3.246 1 77.81 202 PRO A N 1
ATOM 1657 C CA . PRO A 1 202 ? -21.812 10.039 4.09 1 77.81 202 PRO A CA 1
ATOM 1658 C C . PRO A 1 202 ? -21.219 11.438 4.281 1 77.81 202 PRO A C 1
ATOM 1660 O O . PRO A 1 202 ? -21.438 12.32 3.445 1 77.81 202 PRO A O 1
ATOM 1663 N N . TRP A 1 203 ? -20.516 11.672 5.301 1 87.19 203 TRP A N 1
ATOM 1664 C CA . TRP A 1 203 ? -19.75 12.891 5.566 1 87.19 203 TRP A CA 1
ATOM 1665 C C . TRP A 1 203 ? -18.703 13.125 4.484 1 87.19 203 TRP A C 1
ATOM 1667 O O . TRP A 1 203 ? -18.156 12.18 3.92 1 87.19 203 TRP A O 1
ATOM 1677 N N . GLY A 1 204 ? -18.469 14.422 4.266 1 87.69 204 GLY A N 1
ATOM 1678 C CA . GLY A 1 204 ? -17.375 14.742 3.354 1 87.69 204 GLY A CA 1
ATOM 1679 C C . GLY A 1 204 ? -17.859 15.359 2.053 1 87.69 204 GLY A C 1
ATOM 1680 O O . GLY A 1 204 ? -17.078 15.484 1.099 1 87.69 204 GLY A O 1
ATOM 1681 N N . THR A 1 205 ? -19.109 15.656 1.998 1 86.44 205 THR A N 1
ATOM 1682 C CA . THR A 1 205 ? -19.625 16.328 0.813 1 86.44 205 THR A CA 1
ATOM 1683 C C . THR A 1 205 ? -19.016 17.719 0.67 1 86.44 205 THR A C 1
ATOM 1685 O O . THR A 1 205 ? -18.375 18.219 1.597 1 86.44 205 THR A O 1
ATOM 1688 N N . ALA A 1 206 ? -19.219 18.297 -0.505 1 87 206 ALA A N 1
ATOM 1689 C CA . ALA A 1 206 ? -18.734 19.656 -0.718 1 87 206 ALA A CA 1
ATOM 1690 C C . ALA A 1 206 ? -19.328 20.625 0.299 1 87 206 ALA A C 1
ATOM 1692 O O . ALA A 1 206 ? -18.641 21.516 0.807 1 87 206 ALA A O 1
ATOM 1693 N N . LEU A 1 207 ? -20.578 20.438 0.597 1 92.12 207 LEU A N 1
ATOM 1694 C CA . LEU A 1 207 ? -21.25 21.312 1.557 1 92.12 207 LEU A CA 1
ATOM 1695 C C . LEU A 1 207 ? -20.625 21.172 2.943 1 92.12 207 LEU A C 1
ATOM 1697 O O . LEU A 1 207 ? -20.469 22.156 3.66 1 92.12 207 LEU A O 1
ATOM 1701 N N . ASP A 1 208 ? -20.344 19.953 3.381 1 93.88 208 ASP A N 1
ATOM 1702 C CA . ASP A 1 208 ? -19.688 19.719 4.656 1 93.88 208 ASP A CA 1
ATOM 1703 C C . ASP A 1 208 ? -18.359 20.484 4.742 1 93.88 208 ASP A C 1
ATOM 1705 O O . ASP A 1 208 ? -18.094 21.156 5.742 1 93.88 208 ASP A O 1
ATOM 1709 N N . ILE A 1 209 ? -17.578 20.375 3.68 1 94.44 209 ILE A N 1
ATOM 1710 C CA . ILE A 1 209 ? -16.25 20.953 3.641 1 94.44 209 ILE A CA 1
ATOM 1711 C C . ILE A 1 209 ? -16.359 22.484 3.627 1 94.44 209 ILE A C 1
ATOM 1713 O O . ILE A 1 209 ? -15.617 23.172 4.336 1 94.44 209 ILE A O 1
ATOM 1717 N N . HIS A 1 210 ? -17.297 22.953 2.877 1 94.81 210 HIS A N 1
ATOM 1718 C CA . HIS A 1 210 ? -17.516 24.406 2.85 1 94.81 210 HIS A CA 1
ATOM 1719 C C . HIS A 1 210 ? -17.906 24.922 4.23 1 94.81 210 HIS A C 1
ATOM 1721 O O . HIS A 1 210 ? -17.469 26.016 4.629 1 94.81 210 HIS A O 1
ATOM 1727 N N . TYR A 1 211 ? -18.688 24.203 4.875 1 96 211 TYR A N 1
ATOM 1728 C CA . TYR A 1 211 ? -19.109 24.625 6.207 1 96 211 TYR A CA 1
ATOM 1729 C C . TYR A 1 211 ? -17.922 24.672 7.164 1 96 211 TYR A C 1
ATOM 1731 O O . TYR A 1 211 ? -17.781 25.625 7.938 1 96 211 TYR A O 1
ATOM 1739 N N . ILE A 1 212 ? -17.094 23.688 7.164 1 97 212 ILE A N 1
ATOM 1740 C CA . ILE A 1 212 ? -15.914 23.641 8.039 1 97 212 ILE A CA 1
ATOM 1741 C C . ILE A 1 212 ? -14.984 24.812 7.699 1 97 212 ILE A C 1
ATOM 1743 O O . ILE A 1 212 ? -14.445 25.453 8.594 1 97 212 ILE A O 1
ATOM 1747 N N . ARG A 1 213 ? -14.773 25.047 6.395 1 96.31 213 ARG A N 1
ATOM 1748 C CA . ARG A 1 213 ? -13.969 26.188 5.977 1 96.31 213 ARG A CA 1
ATOM 1749 C C . ARG A 1 213 ? -14.516 27.484 6.547 1 96.31 213 ARG A C 1
ATOM 1751 O O . ARG A 1 213 ? -13.766 28.312 7.07 1 96.31 213 ARG A O 1
ATOM 1758 N N . GLN A 1 214 ? -15.852 27.594 6.383 1 96.06 214 GLN A N 1
ATOM 1759 C CA . GLN A 1 214 ? -16.531 28.766 6.922 1 96.06 214 GLN A CA 1
ATOM 1760 C C . GLN A 1 214 ? -16.312 28.891 8.43 1 96.06 214 GLN A C 1
ATOM 1762 O O . GLN A 1 214 ? -16.016 29.984 8.93 1 96.06 214 GLN A O 1
ATOM 1767 N N . LEU A 1 215 ? -16.5 27.859 9.094 1 96.88 215 LEU A N 1
ATOM 1768 C CA . LEU A 1 215 ? -16.328 27.828 10.539 1 96.88 215 LEU A CA 1
ATOM 1769 C C . LEU A 1 215 ? -14.906 28.234 10.93 1 96.88 215 LEU A C 1
ATOM 1771 O O . LEU A 1 215 ? -14.719 29.078 11.812 1 96.88 215 LEU A O 1
ATOM 1775 N N . TYR A 1 216 ? -13.883 27.625 10.297 1 97.69 216 TYR A N 1
ATOM 1776 C CA . TYR A 1 216 ? -12.492 27.906 10.617 1 97.69 216 TYR A CA 1
ATOM 1777 C C . TYR A 1 216 ? -12.148 29.359 10.32 1 97.69 216 TYR A C 1
ATOM 1779 O O . TYR A 1 216 ? -11.539 30.031 11.156 1 97.69 216 TYR A O 1
ATOM 1787 N N . ARG A 1 217 ? -12.578 29.812 9.188 1 95.88 217 ARG A N 1
ATOM 1788 C CA . ARG A 1 217 ? -12.305 31.203 8.836 1 95.88 217 ARG A CA 1
ATOM 1789 C C . ARG A 1 217 ? -13 32.156 9.805 1 95.88 217 ARG A C 1
ATOM 1791 O O . ARG A 1 217 ? -12.438 33.188 10.18 1 95.88 217 ARG A O 1
ATOM 1798 N N . GLY A 1 218 ? -14.219 31.859 10.125 1 95.56 218 GLY A N 1
ATOM 1799 C CA . GLY A 1 218 ? -14.945 32.656 11.102 1 95.56 218 GLY A CA 1
ATOM 1800 C C . GLY A 1 218 ? -14.266 32.719 12.461 1 95.56 218 GLY A C 1
ATOM 1801 O O . GLY A 1 218 ? -14.492 33.625 13.234 1 95.56 218 GLY A O 1
ATOM 1802 N N . LEU A 1 219 ? -13.43 31.734 12.68 1 97.31 219 LEU A N 1
ATOM 1803 C CA . LEU A 1 219 ? -12.75 31.672 13.961 1 97.31 219 LEU A CA 1
ATOM 1804 C C . LEU A 1 219 ? -11.281 32.062 13.82 1 97.31 219 LEU A C 1
ATOM 1806 O O . LEU A 1 219 ? -10.438 31.625 14.609 1 97.31 219 LEU A O 1
ATOM 1810 N N . GLY A 1 220 ? -10.891 32.75 12.766 1 96.88 220 GLY A N 1
ATOM 1811 C CA . GLY A 1 220 ? -9.625 33.469 12.688 1 96.88 220 GLY A CA 1
ATOM 1812 C C . GLY A 1 220 ? -8.57 32.688 11.914 1 96.88 220 GLY A C 1
ATOM 1813 O O . GLY A 1 220 ? -7.383 33.031 11.961 1 96.88 220 GLY A O 1
ATOM 1814 N N . TRP A 1 221 ? -9.008 31.531 11.25 1 96.5 221 TRP A N 1
ATOM 1815 C CA . TRP A 1 221 ? -8.023 30.797 10.469 1 96.5 221 TRP A CA 1
ATOM 1816 C C . TRP A 1 221 ? -7.316 31.703 9.477 1 96.5 221 TRP A C 1
ATOM 1818 O O . TRP A 1 221 ? -7.953 32.531 8.82 1 96.5 221 TRP A O 1
ATOM 1828 N N . PRO A 1 222 ? -5.969 31.562 9.25 1 95.75 222 PRO A N 1
ATOM 1829 C CA . PRO A 1 222 ? -5.102 30.609 9.961 1 95.75 222 PRO A CA 1
ATOM 1830 C C . PRO A 1 222 ? -4.344 31.266 11.109 1 95.75 222 PRO A C 1
ATOM 1832 O O . PRO A 1 222 ? -4.012 30.594 12.094 1 95.75 222 PRO A O 1
ATOM 1835 N N . LEU A 1 223 ? -4 32.562 11.078 1 92.94 223 LEU A N 1
ATOM 1836 C CA . LEU A 1 223 ? -2.984 33.188 11.938 1 92.94 223 LEU A CA 1
ATOM 1837 C C . LEU A 1 223 ? -3.539 33.438 13.328 1 92.94 223 LEU A C 1
ATOM 1839 O O . LEU A 1 223 ? -2.824 33.312 14.32 1 92.94 223 LEU A O 1
ATOM 1843 N N . ALA A 1 224 ? -4.797 33.812 13.438 1 95.38 224 ALA A N 1
ATOM 1844 C CA . ALA A 1 224 ? -5.43 34.062 14.727 1 95.38 224 ALA A CA 1
ATOM 1845 C C . ALA A 1 224 ? -6.438 32.969 15.062 1 95.38 224 ALA A C 1
ATOM 1847 O O . ALA A 1 224 ? -7.484 33.25 15.656 1 95.38 224 ALA A O 1
ATOM 1848 N N . PHE A 1 225 ? -6.133 31.875 14.617 1 96.44 225 PHE A N 1
ATOM 1849 C CA . PHE A 1 225 ? -7.062 30.766 14.695 1 96.44 225 PHE A CA 1
ATOM 1850 C C . PHE A 1 225 ? -7.32 30.375 16.141 1 96.44 225 PHE A C 1
ATOM 1852 O O . PHE A 1 225 ? -6.379 30.078 16.891 1 96.44 225 PHE A O 1
ATOM 1859 N N . ARG A 1 226 ? -8.5 30.422 16.516 1 96.81 226 ARG A N 1
ATOM 1860 C CA . ARG A 1 226 ? -8.922 29.891 17.812 1 96.81 226 ARG A CA 1
ATOM 1861 C C . ARG A 1 226 ? -9.211 28.406 17.719 1 96.81 226 ARG A C 1
ATOM 1863 O O . ARG A 1 226 ? -10.375 27.984 17.766 1 96.81 226 ARG A O 1
ATOM 1870 N N . LYS A 1 227 ? -8.195 27.625 17.703 1 95 227 LYS A N 1
ATOM 1871 C CA . LYS A 1 227 ? -8.25 26.219 17.297 1 95 227 LYS A CA 1
ATOM 1872 C C . LYS A 1 227 ? -9.109 25.391 18.266 1 95 227 LYS A C 1
ATOM 1874 O O . LYS A 1 227 ? -9.891 24.547 17.844 1 95 227 LYS A O 1
ATOM 1879 N N . TYR A 1 228 ? -9.016 25.703 19.594 1 95.25 228 TYR A N 1
ATOM 1880 C CA . TYR A 1 228 ? -9.758 24.891 20.531 1 95.25 228 TYR A CA 1
ATOM 1881 C C . TYR A 1 228 ? -11.258 25.125 20.406 1 95.25 228 TYR A C 1
ATOM 1883 O O . TYR A 1 228 ? -12.055 24.188 20.453 1 95.25 228 TYR A O 1
ATOM 1891 N N . GLU A 1 229 ? -11.578 26.375 20.203 1 97.19 229 GLU A N 1
ATOM 1892 C CA . GLU A 1 229 ? -12.984 26.703 19.984 1 97.19 229 GLU A CA 1
ATOM 1893 C C . GLU A 1 229 ? -13.5 26.078 18.688 1 97.19 229 GLU A C 1
ATOM 1895 O O . GLU A 1 229 ? -14.617 25.547 18.641 1 97.19 229 GLU A O 1
ATOM 1900 N N . ALA A 1 230 ? -12.719 26.109 17.688 1 97.94 230 ALA A N 1
ATOM 1901 C CA . ALA A 1 230 ? -13.086 25.531 16.391 1 97.94 230 ALA A CA 1
ATOM 1902 C C . ALA A 1 230 ? -13.273 24.016 16.5 1 97.94 230 ALA A C 1
ATOM 1904 O O . ALA A 1 230 ? -14.281 23.469 16.031 1 97.94 230 ALA A O 1
ATOM 1905 N N . PHE A 1 231 ? -12.344 23.328 17.156 1 97.38 231 PHE A N 1
ATOM 1906 C CA . PHE A 1 231 ? -12.398 21.875 17.281 1 97.38 231 PHE A CA 1
ATOM 1907 C C . PHE A 1 231 ? -13.594 21.453 18.141 1 97.38 231 PHE A C 1
ATOM 1909 O O . PHE A 1 231 ? -14.25 20.453 17.844 1 97.38 231 PHE A O 1
ATOM 1916 N N . ASP A 1 232 ? -13.852 22.266 19.141 1 97.56 232 ASP A N 1
ATOM 1917 C CA . ASP A 1 232 ? -15.039 22 19.953 1 97.56 232 ASP A CA 1
ATOM 1918 C C . ASP A 1 232 ? -16.312 22.109 19.109 1 97.56 232 ASP A C 1
ATOM 1920 O O . ASP A 1 232 ? -17.234 21.312 19.266 1 97.56 232 ASP A O 1
ATOM 1924 N N . ALA A 1 233 ? -16.344 23.156 18.328 1 97.44 233 ALA A N 1
ATOM 1925 C CA . ALA A 1 233 ? -17.516 23.344 17.469 1 97.44 233 ALA A CA 1
ATOM 1926 C C . ALA A 1 233 ? -17.672 22.172 16.5 1 97.44 233 ALA A C 1
ATOM 1928 O O . ALA A 1 233 ? -18.797 21.703 16.266 1 97.44 233 ALA A O 1
ATOM 1929 N N . VAL A 1 234 ? -16.594 21.656 15.953 1 97.19 234 VAL A N 1
ATOM 1930 C CA . VAL A 1 234 ? -16.641 20.5 15.07 1 97.19 234 VAL A CA 1
ATOM 1931 C C . VAL A 1 234 ? -17.125 19.266 15.844 1 97.19 234 VAL A C 1
ATOM 1933 O O . VAL A 1 234 ? -17.953 18.516 15.344 1 97.19 234 VAL A O 1
ATOM 1936 N N . ASP A 1 235 ? -16.594 19.078 17.047 1 95.94 235 ASP A N 1
ATOM 1937 C CA . ASP A 1 235 ? -17.031 17.969 17.875 1 95.94 235 ASP A CA 1
ATOM 1938 C C . ASP A 1 235 ? -18.547 17.984 18.078 1 95.94 235 ASP A C 1
ATOM 1940 O O . ASP A 1 235 ? -19.203 16.953 17.969 1 95.94 235 ASP A O 1
ATOM 1944 N N . ARG A 1 236 ? -19.062 19.141 18.391 1 95.38 236 ARG A N 1
ATOM 1945 C CA . ARG A 1 236 ? -20.5 19.281 18.594 1 95.38 236 ARG A CA 1
ATOM 1946 C C . ARG A 1 236 ? -21.266 18.938 17.312 1 95.38 236 ARG A C 1
ATOM 1948 O O . ARG A 1 236 ? -22.312 18.266 17.375 1 95.38 236 ARG A O 1
ATOM 1955 N N . LEU A 1 237 ? -20.781 19.406 16.219 1 95.75 237 LEU A N 1
ATOM 1956 C CA . LEU A 1 237 ? -21.406 19.094 14.945 1 95.75 237 LEU A CA 1
ATOM 1957 C C . LEU A 1 237 ? -21.406 17.594 14.688 1 95.75 237 LEU A C 1
ATOM 1959 O O . LEU A 1 237 ? -22.422 17.031 14.258 1 95.75 237 LEU A O 1
ATOM 1963 N N . MET A 1 238 ? -20.281 16.938 14.898 1 94.62 238 MET A N 1
ATOM 1964 C CA . MET A 1 238 ? -20.172 15.492 14.688 1 94.62 238 MET A CA 1
ATOM 1965 C C . MET A 1 238 ? -21.125 14.734 15.586 1 94.62 238 MET A C 1
ATOM 1967 O O . MET A 1 238 ? -21.703 13.727 15.18 1 94.62 238 MET A O 1
ATOM 1971 N N . ASP A 1 239 ? -21.266 15.188 16.812 1 92.69 239 ASP A N 1
ATOM 1972 C CA . ASP A 1 239 ? -22.203 14.57 17.734 1 92.69 239 ASP A CA 1
ATOM 1973 C C . ASP A 1 239 ? -23.625 14.609 17.172 1 92.69 239 ASP A C 1
ATOM 1975 O O . ASP A 1 239 ? -24.375 13.641 17.312 1 92.69 239 ASP A O 1
ATOM 1979 N N . LYS A 1 240 ? -23.953 15.703 16.594 1 91.19 240 LYS A N 1
ATOM 1980 C CA . LYS A 1 240 ? -25.281 15.859 16 1 91.19 240 LYS A CA 1
ATOM 1981 C C . LYS A 1 240 ? -25.453 14.992 14.766 1 91.19 240 LYS A C 1
ATOM 1983 O O . LYS A 1 240 ? -26.531 14.477 14.492 1 91.19 240 LYS A O 1
ATOM 1988 N N . LEU A 1 241 ? -24.375 14.82 13.969 1 90.19 241 LEU A N 1
ATOM 1989 C CA . LEU A 1 241 ? -24.391 14.055 12.727 1 90.19 241 LEU A CA 1
ATOM 1990 C C . LEU A 1 241 ? -24.422 12.562 13.016 1 90.19 241 LEU A C 1
ATOM 1992 O O . LEU A 1 241 ? -24.984 11.781 12.227 1 90.19 241 LEU A O 1
ATOM 1996 N N . ALA A 1 242 ? -23.75 12.086 14.016 1 81.44 242 ALA A N 1
ATOM 1997 C CA . ALA A 1 242 ? -23.562 10.672 14.344 1 81.44 242 ALA A CA 1
ATOM 1998 C C . ALA A 1 242 ? -24.906 9.945 14.398 1 81.44 242 ALA A C 1
ATOM 2000 O O . ALA A 1 242 ? -24.969 8.734 14.18 1 81.44 242 ALA A O 1
ATOM 2001 N N . GLU A 1 243 ? -25.969 10.633 14.539 1 74.88 243 GLU A N 1
ATOM 2002 C CA . GLU A 1 243 ? -27.297 10.039 14.625 1 74.88 243 GLU A CA 1
ATOM 2003 C C . GLU A 1 243 ? -27.828 9.648 13.25 1 74.88 243 GLU A C 1
ATOM 2005 O O . GLU A 1 243 ? -28.656 8.758 13.125 1 74.88 243 GLU A O 1
ATOM 2010 N N . HIS A 1 244 ? -27.266 10.25 12.227 1 78.38 244 HIS A N 1
ATOM 2011 C CA . HIS A 1 244 ? -27.906 10.102 10.93 1 78.38 244 HIS A CA 1
ATOM 2012 C C . HIS A 1 244 ? -26.875 9.75 9.852 1 78.38 244 HIS A C 1
ATOM 2014 O O . HIS A 1 244 ? -27.219 9.141 8.836 1 78.38 244 HIS A O 1
ATOM 2020 N N . ARG A 1 245 ? -25.672 10.32 10.055 1 82.12 245 ARG A N 1
ATOM 2021 C CA . ARG A 1 245 ? -24.641 10.172 9.039 1 82.12 245 ARG A CA 1
ATOM 2022 C C . ARG A 1 245 ? -23.312 9.742 9.664 1 82.12 245 ARG A C 1
ATOM 2024 O O . ARG A 1 245 ? -23.172 9.773 10.891 1 82.12 245 ARG A O 1
ATOM 2031 N N . ASN A 1 246 ? -22.422 9.297 8.742 1 78.19 246 ASN A N 1
ATOM 2032 C CA . ASN A 1 246 ? -21.078 9.062 9.273 1 78.19 246 ASN A CA 1
ATOM 2033 C C . ASN A 1 246 ? -20.359 10.375 9.586 1 78.19 246 ASN A C 1
ATOM 2035 O O . ASN A 1 246 ? -20.734 11.43 9.062 1 78.19 246 ASN A O 1
ATOM 2039 N N . GLU A 1 247 ? -19.391 10.32 10.43 1 83.12 247 GLU A N 1
ATOM 2040 C CA . GLU A 1 247 ? -18.672 11.508 10.883 1 83.12 247 GLU A CA 1
ATOM 2041 C C . GLU A 1 247 ? -17.312 11.641 10.18 1 83.12 247 GLU A C 1
ATOM 2043 O O . GLU A 1 247 ? -16.922 10.758 9.422 1 83.12 247 GLU A O 1
ATOM 2048 N N . TRP A 1 248 ? -16.766 12.852 10.359 1 90.56 248 TRP A N 1
ATOM 2049 C CA . TRP A 1 248 ? -15.359 13.039 10.023 1 90.56 248 TRP A CA 1
ATOM 2050 C C . TRP A 1 248 ? -14.5 11.93 10.633 1 90.56 248 TRP A C 1
ATOM 2052 O O . TRP A 1 248 ? -14.57 11.68 11.836 1 90.56 248 TRP A O 1
ATOM 2062 N N . GLU A 1 249 ? -13.773 11.242 9.758 1 86.12 249 GLU A N 1
ATOM 2063 C CA . GLU A 1 249 ? -13.031 10.055 10.148 1 86.12 249 GLU A CA 1
ATOM 2064 C C . GLU A 1 249 ? -12.172 10.32 11.383 1 86.12 249 GLU A C 1
ATOM 2066 O O . GLU A 1 249 ? -11.266 11.156 11.344 1 86.12 249 GLU A O 1
ATOM 2071 N N . PRO A 1 250 ? -12.523 9.68 12.461 1 87.44 250 PRO A N 1
ATOM 2072 C CA . PRO A 1 250 ? -11.695 9.844 13.664 1 87.44 250 PRO A CA 1
ATOM 2073 C C . PRO A 1 250 ? -10.359 9.102 13.562 1 87.44 250 PRO A C 1
ATOM 2075 O O . PRO A 1 250 ? -10.211 8.195 12.734 1 87.44 250 PRO A O 1
ATOM 2078 N N . THR A 1 251 ? -9.414 9.523 14.375 1 85.06 251 THR A N 1
ATOM 2079 C CA . THR A 1 251 ? -8.164 8.789 14.492 1 85.06 251 THR A CA 1
ATOM 2080 C C . THR A 1 251 ? -8.398 7.406 15.086 1 85.06 251 THR A C 1
ATOM 2082 O O . THR A 1 251 ? -9.164 7.25 16.031 1 85.06 251 THR A O 1
ATOM 2085 N N . GLU A 1 252 ? -7.797 6.457 14.453 1 74.31 252 GLU A N 1
ATOM 2086 C CA . GLU A 1 252 ? -7.938 5.105 14.984 1 74.31 252 GLU A CA 1
ATOM 2087 C C . GLU A 1 252 ? -7.285 4.98 16.359 1 74.31 252 GLU A C 1
ATOM 2089 O O . GLU A 1 252 ? -6.234 5.578 16.609 1 74.31 252 GLU A O 1
ATOM 2094 N N . GLU A 1 253 ? -7.934 4.219 17.172 1 65.31 253 GLU A N 1
ATOM 2095 C CA . GLU A 1 253 ? -7.438 4.043 18.547 1 65.31 253 GLU A CA 1
ATOM 2096 C C . GLU A 1 253 ? -6.008 3.508 18.547 1 65.31 253 GLU A C 1
ATOM 2098 O O . GLU A 1 253 ? -5.184 3.934 19.359 1 65.31 253 GLU A O 1
ATOM 2103 N N . ASP A 1 254 ? -5.797 2.648 17.625 1 62.12 254 ASP A N 1
ATOM 2104 C CA . ASP A 1 254 ? -4.492 1.99 17.578 1 62.12 254 ASP A CA 1
ATOM 2105 C C . ASP A 1 254 ? -3.406 2.959 17.109 1 62.12 254 ASP A C 1
ATOM 2107 O O . ASP A 1 254 ? -2.215 2.684 17.266 1 62.12 254 ASP A O 1
ATOM 2111 N N . TRP A 1 255 ? -3.941 4.051 16.547 1 67.38 255 TRP A N 1
ATOM 2112 C CA . TRP A 1 255 ? -2.969 5.055 16.141 1 67.38 255 TRP A CA 1
ATOM 2113 C C . TRP A 1 255 ? -2.516 5.898 17.328 1 67.38 255 TRP A C 1
ATOM 2115 O O . TRP A 1 255 ? -1.481 6.57 17.266 1 67.38 255 TRP A O 1
ATOM 2125 N N . ASN A 1 256 ? -3.434 6.043 18.281 1 60.41 256 ASN A N 1
ATOM 2126 C CA . ASN A 1 256 ? -3.209 6.938 19.406 1 60.41 256 ASN A CA 1
ATOM 2127 C C . ASN A 1 256 ? -2.4 6.254 20.516 1 60.41 256 ASN A C 1
ATOM 2129 O O . ASN A 1 256 ? -1.712 6.922 21.281 1 60.41 256 ASN A O 1
ATOM 2133 N N . ASP A 1 257 ? -2.768 5.008 20.766 1 56.25 257 ASP A N 1
ATOM 2134 C CA . ASP A 1 257 ? -2.332 4.41 22.016 1 56.25 257 ASP A CA 1
ATOM 2135 C C . ASP A 1 257 ? -0.822 4.184 22.031 1 56.25 257 ASP A C 1
ATOM 2137 O O . ASP A 1 257 ? -0.139 4.492 21.047 1 56.25 257 ASP A O 1
ATOM 2141 N N . ASP A 1 258 ? -0.338 3.158 22.719 1 56.38 258 ASP A N 1
ATOM 2142 C CA . ASP A 1 258 ? 0.874 2.824 23.469 1 56.38 258 ASP A CA 1
ATOM 2143 C C . ASP A 1 258 ? 2.062 2.643 22.516 1 56.38 258 ASP A C 1
ATOM 2145 O O . ASP A 1 258 ? 3.195 2.463 22.969 1 56.38 258 ASP A O 1
ATOM 2149 N N . ASP A 1 259 ? 1.797 2.791 21.188 1 65.75 259 ASP A N 1
ATOM 2150 C CA . ASP A 1 259 ? 2.963 2.414 20.391 1 65.75 259 ASP A CA 1
ATOM 2151 C C . ASP A 1 259 ? 3.492 3.602 19.594 1 65.75 259 ASP A C 1
ATOM 2153 O O . ASP A 1 259 ? 2.771 4.574 19.375 1 65.75 259 ASP A O 1
ATOM 2157 N N . HIS A 1 260 ? 4.758 3.775 19.531 1 75.19 260 HIS A N 1
ATOM 2158 C CA . HIS A 1 260 ? 5.461 4.777 18.75 1 75.19 260 HIS A CA 1
ATOM 2159 C C . HIS A 1 260 ? 4.945 4.812 17.312 1 75.19 260 HIS A C 1
ATOM 2161 O O . HIS A 1 260 ? 4.754 3.764 16.688 1 75.19 260 HIS A O 1
ATOM 2167 N N . TRP A 1 261 ? 4.484 6.137 16.938 1 75.81 261 TRP A N 1
ATOM 2168 C CA . TRP A 1 261 ? 4.039 6.32 15.555 1 75.81 261 TRP A CA 1
ATOM 2169 C C . TRP A 1 261 ? 5.168 6.023 14.578 1 75.81 261 TRP A C 1
ATOM 2171 O O . TRP A 1 261 ? 6.191 6.707 14.57 1 75.81 261 TRP A O 1
ATOM 2181 N N . CYS A 1 262 ? 5.586 4.805 14.375 1 73.94 262 CYS A N 1
ATOM 2182 C CA . CYS A 1 262 ? 6.547 4.461 13.336 1 73.94 262 CYS A CA 1
ATOM 2183 C C . CYS A 1 262 ? 5.898 3.596 12.258 1 73.94 262 CYS A C 1
ATOM 2185 O O . CYS A 1 262 ? 4.906 2.916 12.516 1 73.94 262 CYS A O 1
ATOM 2187 N N . MET B 1 1 ? 32.344 11.094 -2.98 1 35.44 1 MET B N 1
ATOM 2188 C CA . MET B 1 1 ? 30.984 11.57 -2.742 1 35.44 1 MET B CA 1
ATOM 2189 C C . MET B 1 1 ? 30.594 12.641 -3.758 1 35.44 1 MET B C 1
ATOM 2191 O O . MET B 1 1 ? 31.344 13.594 -3.975 1 35.44 1 MET B O 1
ATOM 2195 N N . ALA B 1 2 ? 29.703 12.344 -4.684 1 45.59 2 ALA B N 1
ATOM 2196 C CA . ALA B 1 2 ? 29.438 13.359 -5.703 1 45.59 2 ALA B CA 1
ATOM 2197 C C . ALA B 1 2 ? 29.234 14.734 -5.066 1 45.59 2 ALA B C 1
ATOM 2199 O O . ALA B 1 2 ? 28.703 14.836 -3.951 1 45.59 2 ALA B O 1
ATOM 2200 N N . PRO B 1 3 ? 29.828 15.711 -5.594 1 48.31 3 PRO B N 1
ATOM 2201 C CA . PRO B 1 3 ? 29.734 17.062 -5.039 1 48.31 3 PRO B CA 1
ATOM 2202 C C . PRO B 1 3 ? 28.281 17.5 -4.789 1 48.31 3 PRO B C 1
ATOM 2204 O O . PRO B 1 3 ? 27.375 17.016 -5.453 1 48.31 3 PRO B O 1
ATOM 2207 N N . LEU B 1 4 ? 28.047 18.141 -3.58 1 54.34 4 LEU B N 1
ATOM 2208 C CA . LEU B 1 4 ? 26.766 18.766 -3.256 1 54.34 4 LEU B CA 1
ATOM 2209 C C . LEU B 1 4 ? 26.328 19.719 -4.363 1 54.34 4 LEU B C 1
ATOM 2211 O O . LEU B 1 4 ? 27.172 20.359 -4.996 1 54.34 4 LEU B O 1
ATOM 2215 N N . SER B 1 5 ? 25.234 19.438 -4.945 1 57.62 5 SER B N 1
ATOM 2216 C CA . SER B 1 5 ? 24.719 20.359 -5.953 1 57.62 5 SER B CA 1
ATOM 2217 C C . SER B 1 5 ? 24.734 21.797 -5.445 1 57.62 5 SER B C 1
ATOM 2219 O O . SER B 1 5 ? 24.656 22.047 -4.238 1 57.62 5 SER B O 1
ATOM 2221 N N . GLU B 1 6 ? 25.266 22.734 -6.141 1 57.88 6 GLU B N 1
ATOM 2222 C CA . GLU B 1 6 ? 25.344 24.172 -5.855 1 57.88 6 GLU B CA 1
ATOM 2223 C C . GLU B 1 6 ? 24.078 24.641 -5.152 1 57.88 6 GLU B C 1
ATOM 2225 O O . GLU B 1 6 ? 24.109 25.609 -4.379 1 57.88 6 GLU B O 1
ATOM 2230 N N . ASN B 1 7 ? 23.016 23.938 -5.305 1 65 7 ASN B N 1
ATOM 2231 C CA . ASN B 1 7 ? 21.781 24.422 -4.707 1 65 7 ASN B CA 1
ATOM 2232 C C . ASN B 1 7 ? 21.312 23.484 -3.588 1 65 7 ASN B C 1
ATOM 2234 O O . ASN B 1 7 ? 20.109 23.391 -3.322 1 65 7 ASN B O 1
ATOM 2238 N N . SER B 1 8 ? 22.391 23.016 -2.953 1 79.69 8 SER B N 1
ATOM 2239 C CA . SER B 1 8 ? 22.078 22.125 -1.839 1 79.69 8 SER B CA 1
ATOM 2240 C C . SER B 1 8 ? 21.922 22.906 -0.538 1 79.69 8 SER B C 1
ATOM 2242 O O . SER B 1 8 ? 22.453 24.016 -0.404 1 79.69 8 SER B O 1
ATOM 2244 N N . TYR B 1 9 ? 21.109 22.562 0.339 1 90.81 9 TYR B N 1
ATOM 2245 C CA . TYR B 1 9 ? 20.891 23.172 1.65 1 90.81 9 TYR B CA 1
ATOM 2246 C C . TYR B 1 9 ? 21.875 22.609 2.67 1 90.81 9 TYR B C 1
ATOM 2248 O O . TYR B 1 9 ? 22.172 21.422 2.682 1 90.81 9 TYR B O 1
ATOM 2256 N N . SER B 1 10 ? 22.484 23.516 3.387 1 90.75 10 SER B N 1
ATOM 2257 C CA . SER B 1 10 ? 23.234 23.062 4.555 1 90.75 10 SER B CA 1
ATOM 2258 C C . SER B 1 10 ? 22.297 22.469 5.609 1 90.75 10 SER B C 1
ATOM 2260 O O . SER B 1 10 ? 21.094 22.75 5.605 1 90.75 10 SER B O 1
ATOM 2262 N N . PRO B 1 11 ? 22.828 21.703 6.523 1 89.94 11 PRO B N 1
ATOM 2263 C CA . PRO B 1 11 ? 21.984 21.188 7.605 1 89.94 11 PRO B CA 1
ATOM 2264 C C . PRO B 1 11 ? 21.297 22.281 8.391 1 89.94 11 PRO B C 1
ATOM 2266 O O . PRO B 1 11 ? 20.141 22.125 8.797 1 89.94 11 PRO B O 1
ATOM 2269 N N . ALA B 1 12 ? 21.984 23.359 8.578 1 91.44 12 ALA B N 1
ATOM 2270 C CA . ALA B 1 12 ? 21.406 24.484 9.305 1 91.44 12 ALA B CA 1
ATOM 2271 C C . ALA B 1 12 ? 20.25 25.094 8.523 1 91.44 12 ALA B C 1
ATOM 2273 O O . ALA B 1 12 ? 19.234 25.5 9.109 1 91.44 12 ALA B O 1
ATOM 2274 N N . GLU B 1 13 ? 20.422 25.219 7.266 1 94.25 13 GLU B N 1
ATOM 2275 C CA . GLU B 1 13 ? 19.359 25.75 6.418 1 94.25 13 GLU B CA 1
ATOM 2276 C C . GLU B 1 13 ? 18.141 24.844 6.422 1 94.25 13 GLU B C 1
ATOM 2278 O O . GLU B 1 13 ? 17 25.312 6.477 1 94.25 13 GLU B O 1
ATOM 2283 N N . ILE B 1 14 ? 18.375 23.562 6.32 1 95.06 14 ILE B N 1
ATOM 2284 C CA . ILE B 1 14 ? 17.297 22.578 6.383 1 95.06 14 ILE B CA 1
ATOM 2285 C C . ILE B 1 14 ? 16.531 22.734 7.699 1 95.06 14 ILE B C 1
ATOM 2287 O O . ILE B 1 14 ? 15.297 22.781 7.711 1 95.06 14 ILE B O 1
ATOM 2291 N N . ALA B 1 15 ? 17.266 22.859 8.742 1 94.75 15 ALA B N 1
ATOM 2292 C CA . ALA B 1 15 ? 16.672 23.016 10.062 1 94.75 15 ALA B CA 1
ATOM 2293 C C . ALA B 1 15 ? 15.805 24.281 10.117 1 94.75 15 ALA B C 1
ATOM 2295 O O . ALA B 1 15 ? 14.711 24.266 10.688 1 94.75 15 ALA B O 1
ATOM 2296 N N . ALA B 1 16 ? 16.266 25.312 9.562 1 96.19 16 ALA B N 1
ATOM 2297 C CA . ALA B 1 16 ? 15.547 26.594 9.586 1 96.19 16 ALA B CA 1
ATOM 2298 C C . ALA B 1 16 ? 14.242 26.484 8.805 1 96.19 16 ALA B C 1
ATOM 2300 O O . ALA B 1 16 ? 13.211 27 9.234 1 96.19 16 ALA B O 1
ATOM 2301 N N . ILE B 1 17 ? 14.297 25.859 7.664 1 96.38 17 ILE B N 1
ATOM 2302 C CA . ILE B 1 17 ? 13.109 25.688 6.828 1 96.38 17 ILE B CA 1
ATOM 2303 C C . ILE B 1 17 ? 12.062 24.875 7.586 1 96.38 17 ILE B C 1
ATOM 2305 O O . ILE B 1 17 ? 10.883 25.25 7.625 1 96.38 17 ILE B O 1
ATOM 2309 N N . LEU B 1 18 ? 12.461 23.797 8.211 1 97.38 18 LEU B N 1
ATOM 2310 C CA . LEU B 1 18 ? 11.539 22.953 8.961 1 97.38 18 LEU B CA 1
ATOM 2311 C C . LEU B 1 18 ? 10.977 23.688 10.172 1 97.38 18 LEU B C 1
ATOM 2313 O O . LEU B 1 18 ? 9.789 23.594 10.469 1 97.38 18 LEU B O 1
ATOM 2317 N N . LEU B 1 19 ? 11.852 24.406 10.82 1 97.19 19 LEU B N 1
ATOM 2318 C CA . LEU B 1 19 ? 11.406 25.141 12 1 97.19 19 LEU B CA 1
ATOM 2319 C C . LEU B 1 19 ? 10.328 26.156 11.625 1 97.19 19 LEU B C 1
ATOM 2321 O O . LEU B 1 19 ? 9.32 26.281 12.328 1 97.19 19 LEU B O 1
ATOM 2325 N N . ASP B 1 20 ? 10.562 26.844 10.617 1 97.12 20 ASP B N 1
ATOM 2326 C CA . ASP B 1 20 ? 9.578 27.828 10.156 1 97.12 20 ASP B CA 1
ATOM 2327 C C . ASP B 1 20 ? 8.227 27.172 9.914 1 97.12 20 ASP B C 1
ATOM 2329 O O . ASP B 1 20 ? 7.191 27.672 10.359 1 97.12 20 ASP B O 1
ATOM 2333 N N . PHE B 1 21 ? 8.234 26.109 9.273 1 97.94 21 PHE B N 1
ATOM 2334 C CA . PHE B 1 21 ? 6.996 25.406 8.961 1 97.94 21 PHE B CA 1
ATOM 2335 C C . PHE B 1 21 ? 6.359 24.828 10.219 1 97.94 21 PHE B C 1
ATOM 2337 O O . PHE B 1 21 ? 5.141 24.906 10.391 1 97.94 21 PHE B O 1
ATOM 2344 N N . TYR B 1 22 ? 7.188 24.219 11.062 1 98.12 22 TYR B N 1
ATOM 2345 C CA . TYR B 1 22 ? 6.66 23.625 12.289 1 98.12 22 TYR B CA 1
ATOM 2346 C C . TYR B 1 22 ? 6.039 24.688 13.188 1 98.12 22 TYR B C 1
ATOM 2348 O O . TYR B 1 22 ? 5.016 24.453 13.828 1 98.12 22 TYR B O 1
ATOM 2356 N N . LEU B 1 23 ? 6.621 25.828 13.258 1 97.19 23 LEU B N 1
ATOM 2357 C CA . LEU B 1 23 ? 6.043 26.922 14.023 1 97.19 23 LEU B CA 1
ATOM 2358 C C . LEU B 1 23 ? 4.68 27.312 13.461 1 97.19 23 LEU B C 1
ATOM 2360 O O . LEU B 1 23 ? 3.75 27.609 14.219 1 97.19 23 LEU B O 1
ATOM 2364 N N . PHE B 1 24 ? 4.613 27.328 12.234 1 97.38 24 PHE B N 1
ATOM 2365 C CA . PHE B 1 24 ? 3.326 27.578 11.602 1 97.38 24 PHE B CA 1
ATOM 2366 C C . PHE B 1 24 ? 2.293 26.547 12.031 1 97.38 24 PHE B C 1
ATOM 2368 O O . PHE B 1 24 ? 1.156 26.891 12.359 1 97.38 24 PHE B O 1
ATOM 2375 N N . LEU B 1 25 ? 2.68 25.25 12 1 97.62 25 LEU B N 1
ATOM 2376 C CA . LEU B 1 25 ? 1.769 24.203 12.414 1 97.62 25 LEU B CA 1
ATOM 2377 C C . LEU B 1 25 ? 1.257 24.438 13.836 1 97.62 25 LEU B C 1
ATOM 2379 O O . LEU B 1 25 ? 0.095 24.156 14.133 1 97.62 25 LEU B O 1
ATOM 2383 N N . THR B 1 26 ? 2.102 24.969 14.68 1 96.5 26 THR B N 1
ATOM 2384 C CA . THR B 1 26 ? 1.711 25.219 16.062 1 96.5 26 THR B CA 1
ATOM 2385 C C . THR B 1 26 ? 0.705 26.359 16.156 1 96.5 26 THR B C 1
ATOM 2387 O O . THR B 1 26 ? -0.005 26.5 17.156 1 96.5 26 THR B O 1
ATOM 2390 N N . THR B 1 27 ? 0.648 27.172 15.164 1 95.19 27 THR B N 1
ATOM 2391 C CA . THR B 1 27 ? -0.329 28.25 15.125 1 95.19 27 THR B CA 1
ATOM 2392 C C . THR B 1 27 ? -1.712 27.719 14.758 1 95.19 27 THR B C 1
ATOM 2394 O O . THR B 1 27 ? -2.729 28.297 15.141 1 95.19 27 THR B O 1
ATOM 2397 N N . ILE B 1 28 ? -1.726 26.625 14.102 1 95.25 28 ILE B N 1
ATOM 2398 C CA . ILE B 1 28 ? -3.023 26.172 13.609 1 95.25 28 ILE B CA 1
ATOM 2399 C C . ILE B 1 28 ? -3.479 24.953 14.383 1 95.25 28 ILE B C 1
ATOM 2401 O O . ILE B 1 28 ? -4.328 25.047 15.273 1 95.25 28 ILE B O 1
ATOM 2405 N N . HIS B 1 29 ? -2.807 23.75 14.227 1 95.88 29 HIS B N 1
ATOM 2406 C CA . HIS B 1 29 ? -3.488 22.656 14.891 1 95.88 29 HIS B CA 1
ATOM 2407 C C . HIS B 1 29 ? -2.518 21.828 15.734 1 95.88 29 HIS B C 1
ATOM 2409 O O . HIS B 1 29 ? -2.939 20.984 16.531 1 95.88 29 HIS B O 1
ATOM 2415 N N . TYR B 1 30 ? -1.252 22.047 15.594 1 96.75 30 TYR B N 1
ATOM 2416 C CA . TYR B 1 30 ? -0.306 21.359 16.469 1 96.75 30 TYR B CA 1
ATOM 2417 C C . TYR B 1 30 ? -0.202 22.062 17.812 1 96.75 30 TYR B C 1
ATOM 2419 O O . TYR B 1 30 ? -0.346 23.281 17.906 1 96.75 30 TYR B O 1
ATOM 2427 N N . ASP B 1 31 ? 0.022 21.297 18.859 1 95.31 31 ASP B N 1
ATOM 2428 C CA . ASP B 1 31 ? 0.306 21.859 20.172 1 95.31 31 ASP B CA 1
ATOM 2429 C C . ASP B 1 31 ? 1.783 22.234 20.312 1 95.31 31 ASP B C 1
ATOM 2431 O O . ASP B 1 31 ? 2.652 21.359 20.203 1 95.31 31 ASP B O 1
ATOM 2435 N N . ALA B 1 32 ? 2.053 23.422 20.641 1 95.38 32 ALA B N 1
ATOM 2436 C CA . ALA B 1 32 ? 3.41 23.953 20.688 1 95.38 32 ALA B CA 1
ATOM 2437 C C . ALA B 1 32 ? 4.234 23.25 21.766 1 95.38 32 ALA B C 1
ATOM 2439 O O . ALA B 1 32 ? 5.465 23.203 21.672 1 95.38 32 ALA B O 1
ATOM 2440 N N . GLN B 1 33 ? 3.568 22.719 22.734 1 96.12 33 GLN B N 1
ATOM 2441 C CA . GLN B 1 33 ? 4.285 22.078 23.828 1 96.12 33 GLN B CA 1
ATOM 2442 C C . GLN B 1 33 ? 5.07 20.875 23.344 1 96.12 33 GLN B C 1
ATOM 2444 O O . GLN B 1 33 ? 6.023 20.438 23.984 1 96.12 33 GLN B O 1
ATOM 2449 N N . HIS B 1 34 ? 4.648 20.344 22.219 1 96.38 34 HIS B N 1
ATOM 2450 C CA . HIS B 1 34 ? 5.266 19.109 21.734 1 96.38 34 HIS B CA 1
ATOM 2451 C C . HIS B 1 34 ? 6.418 19.422 20.781 1 96.38 34 HIS B C 1
ATOM 2453 O O . HIS B 1 34 ? 7.141 18.516 20.359 1 96.38 34 HIS B O 1
ATOM 2459 N N . LEU B 1 35 ? 6.57 20.656 20.375 1 97.19 35 LEU B N 1
ATOM 2460 C CA . LEU B 1 35 ? 7.688 21.031 19.5 1 97.19 35 LEU B CA 1
ATOM 2461 C C . LEU B 1 35 ? 8.992 21.094 20.297 1 97.19 35 LEU B C 1
ATOM 2463 O O . LEU B 1 35 ? 9.086 21.812 21.297 1 97.19 35 LEU B O 1
ATOM 2467 N N . LYS B 1 36 ? 9.93 20.312 19.875 1 95.69 36 LYS B N 1
ATOM 2468 C CA . LYS B 1 36 ? 11.227 20.25 20.547 1 95.69 36 LYS B CA 1
ATOM 2469 C C . LYS B 1 36 ? 12.352 20.703 19.625 1 95.69 36 LYS B C 1
ATOM 2471 O O . LYS B 1 36 ? 12.336 20.391 18.422 1 95.69 36 LYS B O 1
ATOM 2476 N N . LEU B 1 37 ? 13.273 21.359 20.156 1 92.25 37 LEU B N 1
ATOM 2477 C CA . LEU B 1 37 ? 14.492 21.734 19.438 1 92.25 37 LEU B CA 1
ATOM 2478 C C . LEU B 1 37 ? 15.609 20.734 19.734 1 92.25 37 LEU B C 1
ATOM 2480 O O . LEU B 1 37 ? 15.656 20.125 20.797 1 92.25 37 LEU B O 1
ATOM 2484 N N . PRO B 1 38 ? 16.359 20.5 18.594 1 83.75 38 PRO B N 1
ATOM 2485 C CA . PRO B 1 38 ? 17.391 19.469 18.75 1 83.75 38 PRO B CA 1
ATOM 2486 C C . PRO B 1 38 ? 18.312 19.75 19.953 1 83.75 38 PRO B C 1
ATOM 2488 O O . PRO B 1 38 ? 18.625 20.906 20.234 1 83.75 38 PRO B O 1
ATOM 2491 N N . GLN B 1 39 ? 18.406 18.797 20.906 1 68.56 39 GLN B N 1
ATOM 2492 C CA . GLN B 1 39 ? 19.375 18.922 21.984 1 68.56 39 GLN B CA 1
ATOM 2493 C C . GLN B 1 39 ? 20.766 18.453 21.531 1 68.56 39 GLN B C 1
ATOM 2495 O O . GLN B 1 39 ? 20.875 17.594 20.656 1 68.56 39 GLN B O 1
ATOM 2500 N N . GLN B 1 40 ? 21.812 19.234 21.453 1 57.56 40 GLN B N 1
ATOM 2501 C CA . GLN B 1 40 ? 23.188 18.875 21.109 1 57.56 40 GLN B CA 1
ATOM 2502 C C . GLN B 1 40 ? 23.438 17.391 21.359 1 57.56 40 GLN B C 1
ATOM 2504 O O . GLN B 1 40 ? 24.375 16.812 20.797 1 57.56 40 GLN B O 1
ATOM 2509 N N . LYS B 1 41 ? 22.906 16.719 22.359 1 49.53 41 LYS B N 1
ATOM 2510 C CA . LYS B 1 41 ? 23.438 15.469 22.891 1 49.53 41 LYS B CA 1
ATOM 2511 C C . LYS B 1 41 ? 23.203 14.312 21.938 1 49.53 41 LYS B C 1
ATOM 2513 O O . LYS B 1 41 ? 22.5 14.461 20.938 1 49.53 41 LYS B O 1
ATOM 2518 N N . ALA B 1 42 ? 22.906 12.898 22.547 1 47.59 42 ALA B N 1
ATOM 2519 C CA . ALA B 1 42 ? 23.234 11.477 22.516 1 47.59 42 ALA B CA 1
ATOM 2520 C C . ALA B 1 42 ? 22.375 10.75 21.469 1 47.59 42 ALA B C 1
ATOM 2522 O O . ALA B 1 42 ? 21.516 9.953 21.828 1 47.59 42 ALA B O 1
ATOM 2523 N N . GLY B 1 43 ? 21.594 11.398 20.594 1 48.72 43 GLY B N 1
ATOM 2524 C CA . GLY B 1 43 ? 20.766 10.297 20.125 1 48.72 43 GLY B CA 1
ATOM 2525 C C . GLY B 1 43 ? 21.578 9.148 19.547 1 48.72 43 GLY B C 1
ATOM 2526 O O . GLY B 1 43 ? 22.812 9.219 19.5 1 48.72 43 GLY B O 1
ATOM 2527 N N . PRO B 1 44 ? 20.953 8.047 19.281 1 51.81 44 PRO B N 1
ATOM 2528 C CA . PRO B 1 44 ? 21.703 6.902 18.766 1 51.81 44 PRO B CA 1
ATOM 2529 C C . PRO B 1 44 ? 22.703 7.293 17.688 1 51.81 44 PRO B C 1
ATOM 2531 O O . PRO B 1 44 ? 22.516 8.289 16.984 1 51.81 44 PRO B O 1
ATOM 2534 N N . THR B 1 45 ? 24.031 6.93 17.906 1 51.03 45 THR B N 1
ATOM 2535 C CA . THR B 1 45 ? 25.141 7.062 16.969 1 51.03 45 THR B CA 1
ATOM 2536 C C . THR B 1 45 ? 24.672 6.926 15.531 1 51.03 45 THR B C 1
ATOM 2538 O O . THR B 1 45 ? 24.375 5.82 15.07 1 51.03 45 THR B O 1
ATOM 2541 N N . TRP B 1 46 ? 23.859 7.879 15.117 1 53.75 46 TRP B N 1
ATOM 2542 C CA . TRP B 1 46 ? 23.5 7.852 13.703 1 53.75 46 TRP B CA 1
ATOM 2543 C C . TRP B 1 46 ? 24.734 7.836 12.828 1 53.75 46 TRP B C 1
ATOM 2545 O O . TRP B 1 46 ? 25.797 8.312 13.234 1 53.75 46 TRP B O 1
ATOM 2555 N N . ASN B 1 47 ? 24.688 7.059 11.883 1 55.78 47 ASN B N 1
ATOM 2556 C CA . ASN B 1 47 ? 25.781 6.914 10.93 1 55.78 47 ASN B CA 1
ATOM 2557 C C . ASN B 1 47 ? 26.328 8.273 10.492 1 55.78 47 ASN B C 1
ATOM 2559 O O . ASN B 1 47 ? 25.578 9.234 10.367 1 55.78 47 ASN B O 1
ATOM 2563 N N . PRO B 1 48 ? 27.625 8.336 10.5 1 56.69 48 PRO B N 1
ATOM 2564 C CA . PRO B 1 48 ? 28.438 9.484 10.078 1 56.69 48 PRO B CA 1
ATOM 2565 C C . PRO B 1 48 ? 27.953 10.078 8.75 1 56.69 48 PRO B C 1
ATOM 2567 O O . PRO B 1 48 ? 28.5 11.094 8.297 1 56.69 48 PRO B O 1
ATOM 2570 N N . TYR B 1 49 ? 26.766 9.609 8.305 1 70.56 49 TYR B N 1
ATOM 2571 C CA . TYR B 1 49 ? 26.375 10.086 6.98 1 70.56 49 TYR B CA 1
ATOM 2572 C C . TYR B 1 49 ? 25.547 11.352 7.082 1 70.56 49 TYR B C 1
ATOM 2574 O O . TYR B 1 49 ? 25.203 11.797 8.18 1 70.56 49 TYR B O 1
ATOM 2582 N N . MET B 1 50 ? 25.359 12.148 6.047 1 79.12 50 MET B N 1
ATOM 2583 C CA . MET B 1 50 ? 24.703 13.445 5.934 1 79.12 50 MET B CA 1
ATOM 2584 C C . MET B 1 50 ? 23.328 13.414 6.613 1 79.12 50 MET B C 1
ATOM 2586 O O . MET B 1 50 ? 22.938 14.391 7.254 1 79.12 50 MET B O 1
ATOM 2590 N N . VAL B 1 51 ? 22.703 12.297 6.609 1 87.19 51 VAL B N 1
ATOM 2591 C CA . VAL B 1 51 ? 21.375 12.148 7.219 1 87.19 51 VAL B CA 1
ATOM 2592 C C . VAL B 1 51 ? 21.5 12.305 8.734 1 87.19 51 VAL B C 1
ATOM 2594 O O . VAL B 1 51 ? 20.672 12.984 9.352 1 87.19 51 VAL B O 1
ATOM 2597 N N . GLY B 1 52 ? 22.5 11.688 9.297 1 85.19 52 GLY B N 1
ATOM 2598 C CA . GLY B 1 52 ? 22.703 11.812 10.727 1 85.19 52 GLY B CA 1
ATOM 2599 C C . GLY B 1 52 ? 22.922 13.242 11.188 1 85.19 52 GLY B C 1
ATOM 2600 O O . GLY B 1 52 ? 22.391 13.656 12.211 1 85.19 52 GLY B O 1
ATOM 2601 N N . GLN B 1 53 ? 23.703 14.008 10.438 1 84.25 53 GLN B N 1
ATOM 2602 C CA . GLN B 1 53 ? 23.984 15.398 10.758 1 84.25 53 GLN B CA 1
ATOM 2603 C C . GLN B 1 53 ? 22.703 16.234 10.719 1 84.25 53 GLN B C 1
ATOM 2605 O O . GLN B 1 53 ? 22.531 17.156 11.523 1 84.25 53 GLN B O 1
ATOM 2610 N N . VAL B 1 54 ? 21.891 15.922 9.797 1 89.81 54 VAL B N 1
ATOM 2611 C CA . VAL B 1 54 ? 20.656 16.688 9.633 1 89.81 54 VAL B CA 1
ATOM 2612 C C . VAL B 1 54 ? 19.672 16.312 10.75 1 89.81 54 VAL B C 1
ATOM 2614 O O . VAL B 1 54 ? 19.109 17.188 11.398 1 89.81 54 VAL B O 1
ATOM 2617 N N . ILE B 1 55 ? 19.5 15.023 11.055 1 88.69 55 ILE B N 1
ATOM 2618 C CA . ILE B 1 55 ? 18.531 14.562 12.047 1 88.69 55 ILE B CA 1
ATOM 2619 C C . ILE B 1 55 ? 18.875 15.141 13.414 1 88.69 55 ILE B C 1
ATOM 2621 O O . ILE B 1 55 ? 17.984 15.492 14.188 1 88.69 55 ILE B O 1
ATOM 2625 N N . LYS B 1 56 ? 20.141 15.336 13.633 1 87 56 LYS B N 1
ATOM 2626 C CA . LYS B 1 56 ? 20.594 15.859 14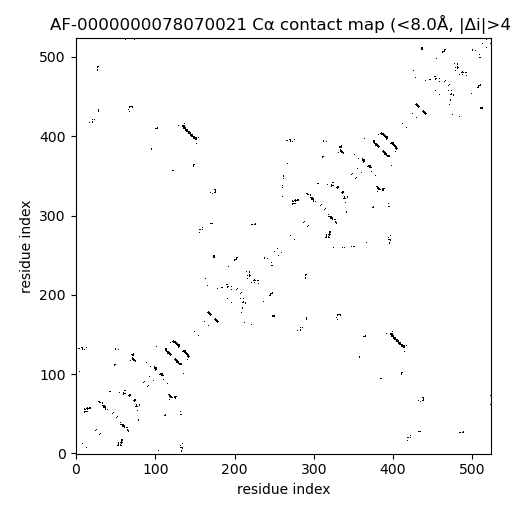.914 1 87 56 LYS B CA 1
ATOM 2627 C C . LYS B 1 56 ? 20.281 17.344 15.039 1 87 56 LYS B C 1
ATOM 2629 O O . LYS B 1 56 ? 20.25 17.891 16.141 1 87 56 LYS B O 1
ATOM 2634 N N . ARG B 1 57 ? 20 18 13.992 1 90.12 57 ARG B N 1
ATOM 2635 C CA . ARG B 1 57 ? 19.922 19.453 14.008 1 90.12 57 ARG B CA 1
ATOM 2636 C C . ARG B 1 57 ? 18.469 19.906 13.805 1 90.12 57 ARG B C 1
ATOM 2638 O O . ARG B 1 57 ? 18.141 21.062 14.078 1 90.12 57 ARG B O 1
ATOM 2645 N N . ILE B 1 58 ? 17.625 19.031 13.32 1 93.38 58 ILE B N 1
ATOM 2646 C CA . ILE B 1 58 ? 16.297 19.5 12.922 1 93.38 58 ILE B CA 1
ATOM 2647 C C . ILE B 1 58 ? 15.359 19.469 14.117 1 93.38 58 ILE B C 1
ATOM 2649 O O . ILE B 1 58 ? 15.508 18.625 15.008 1 93.38 58 ILE B O 1
ATOM 2653 N N . PRO B 1 59 ? 14.398 20.469 14.188 1 95.94 59 PRO B N 1
ATOM 2654 C CA . PRO B 1 59 ? 13.32 20.375 15.172 1 95.94 59 PRO B CA 1
ATOM 2655 C C . PRO B 1 59 ? 12.422 19.156 14.945 1 95.94 59 PRO B C 1
ATOM 2657 O O . PRO B 1 59 ? 12.43 18.578 13.859 1 95.94 59 PRO B O 1
ATOM 2660 N N . TYR B 1 60 ? 11.789 18.734 15.977 1 95.25 60 TYR B N 1
ATOM 2661 C CA . TYR B 1 60 ? 10.883 17.594 15.852 1 95.25 60 TYR B CA 1
ATOM 2662 C C . TYR B 1 60 ? 9.703 17.734 16.797 1 95.25 60 TYR B C 1
ATOM 2664 O O . TYR B 1 60 ? 9.727 18.547 17.719 1 95.25 60 TYR B O 1
ATOM 2672 N N . PHE B 1 61 ? 8.609 17.125 16.531 1 95.44 61 PHE B N 1
ATOM 2673 C CA . PHE B 1 61 ? 7.516 16.938 17.469 1 95.44 61 PHE B CA 1
ATOM 2674 C C . PHE B 1 61 ? 7.629 15.609 18.188 1 95.44 61 PHE B C 1
ATOM 2676 O O . PHE B 1 61 ? 7.855 14.57 17.562 1 95.44 61 PHE B O 1
ATOM 2683 N N . ASP B 1 62 ? 7.527 15.648 19.469 1 92.94 62 ASP B N 1
ATOM 2684 C CA . ASP B 1 62 ? 7.648 14.391 20.219 1 92.94 62 ASP B CA 1
ATOM 2685 C C . ASP B 1 62 ? 6.457 13.477 19.938 1 92.94 62 ASP B C 1
ATOM 2687 O O . ASP B 1 62 ? 5.438 13.922 19.406 1 92.94 62 ASP B O 1
ATOM 2691 N N . ASN B 1 63 ? 6.598 12.242 20.266 1 90.25 63 ASN B N 1
ATOM 2692 C CA . ASN B 1 63 ? 5.637 11.211 19.906 1 90.25 63 ASN B CA 1
ATOM 2693 C C . ASN B 1 63 ? 4.289 11.43 20.578 1 90.25 63 ASN B C 1
ATOM 2695 O O . ASN B 1 63 ? 3.285 10.836 20.188 1 90.25 63 ASN B O 1
ATOM 2699 N N . ASP B 1 64 ? 4.199 12.25 21.609 1 89.75 64 ASP B N 1
ATOM 2700 C CA . ASP B 1 64 ? 2.936 12.539 22.281 1 89.75 64 ASP B CA 1
ATOM 2701 C C . ASP B 1 64 ? 2.039 13.422 21.406 1 89.75 64 ASP B C 1
ATOM 2703 O O . ASP B 1 64 ? 0.837 13.531 21.672 1 89.75 64 ASP B O 1
ATOM 2707 N N . CYS B 1 65 ? 2.707 14.086 20.453 1 91.62 65 CYS B N 1
ATOM 2708 C CA . CYS B 1 65 ? 1.932 14.859 19.484 1 91.62 65 CYS B CA 1
ATOM 2709 C C . CYS B 1 65 ? 1.185 13.93 18.531 1 91.62 65 CYS B C 1
ATOM 2711 O O . CYS B 1 65 ? 1.804 13.211 17.75 1 91.62 65 CYS B O 1
ATOM 2713 N N . LYS B 1 66 ? -0.084 14.016 18.531 1 90.94 66 LYS B N 1
ATOM 2714 C CA . LYS B 1 66 ? -0.882 13.078 17.734 1 90.94 66 LYS B CA 1
ATOM 2715 C C . LYS B 1 66 ? -1.458 13.75 16.5 1 90.94 66 LYS B C 1
ATOM 2717 O O . LYS B 1 66 ? -2.242 13.148 15.766 1 90.94 66 LYS B O 1
ATOM 2722 N N . ALA B 1 67 ? -1.088 14.977 16.312 1 92.88 67 ALA B N 1
ATOM 2723 C CA . ALA B 1 67 ? -1.575 15.727 15.156 1 92.88 67 ALA B CA 1
ATOM 2724 C C . ALA B 1 67 ? -1.019 15.156 13.852 1 92.88 67 ALA B C 1
ATOM 2726 O O . ALA B 1 67 ? 0.069 14.57 13.836 1 92.88 67 ALA B O 1
ATOM 2727 N N . PHE B 1 68 ? -1.755 15.352 12.797 1 95 68 PHE B N 1
ATOM 2728 C CA . PHE B 1 68 ? -1.363 14.859 11.484 1 95 68 PHE B CA 1
ATOM 2729 C C . PHE B 1 68 ? -0.761 15.977 10.648 1 95 68 PHE B C 1
ATOM 2731 O O . PHE B 1 68 ? -1.271 17.094 10.641 1 95 68 PHE B O 1
ATOM 2738 N N . LEU B 1 69 ? 0.345 15.641 10 1 96.44 69 LEU B N 1
ATOM 2739 C CA . LEU B 1 69 ? 0.964 16.562 9.062 1 96.44 69 LEU B CA 1
ATOM 2740 C C . LEU B 1 69 ? 0.157 16.656 7.77 1 96.44 69 LEU B C 1
ATOM 2742 O O . LEU B 1 69 ? 0.082 17.703 7.145 1 96.44 69 LEU B O 1
ATOM 2746 N N . HIS B 1 70 ? -0.349 15.555 7.312 1 94.69 70 HIS B N 1
ATOM 2747 C CA . HIS B 1 70 ? -1.105 15.344 6.086 1 94.69 70 HIS B CA 1
ATOM 2748 C C . HIS B 1 70 ? -2.102 14.195 6.242 1 94.69 70 HIS B C 1
ATOM 2750 O O . HIS B 1 70 ? -2.334 13.719 7.355 1 94.69 70 HIS B O 1
ATOM 2756 N N . TYR B 1 71 ? -2.85 13.883 5.203 1 91.38 71 TYR B N 1
ATOM 2757 C CA . TYR B 1 71 ? -3.807 12.781 5.25 1 91.38 71 TYR B CA 1
ATOM 2758 C C . TYR B 1 71 ? -3.143 11.5 5.75 1 91.38 71 TYR B C 1
ATOM 2760 O O . TYR B 1 71 ? -2.309 10.914 5.059 1 91.38 71 TYR B O 1
ATOM 2768 N N . LYS B 1 72 ? -3.406 11.086 6.953 1 89.69 72 LYS B N 1
ATOM 2769 C CA . LYS B 1 72 ? -2.955 9.875 7.629 1 89.69 72 LYS B CA 1
ATOM 2770 C C . LYS B 1 72 ? -1.433 9.82 7.703 1 89.69 72 LYS B C 1
ATOM 2772 O O . LYS B 1 72 ? -0.835 8.758 7.527 1 89.69 72 LYS B O 1
ATOM 2777 N N . SER B 1 73 ? -0.836 10.953 7.863 1 92.31 73 SER B N 1
ATOM 2778 C CA . SER B 1 73 ? 0.616 11.086 7.883 1 92.31 73 SER B CA 1
ATOM 2779 C C . SER B 1 73 ? 1.081 11.875 9.109 1 92.31 73 SER B C 1
ATOM 2781 O O . SER B 1 73 ? 0.545 12.938 9.406 1 92.31 73 SER B O 1
ATOM 2783 N N . ARG B 1 74 ? 2.057 11.312 9.805 1 94.06 74 ARG B N 1
ATOM 2784 C CA . ARG B 1 74 ? 2.6 11.992 10.977 1 94.06 74 ARG B CA 1
ATOM 2785 C C . ARG B 1 74 ? 4.121 12.094 10.898 1 94.06 74 ARG B C 1
ATOM 2787 O O . ARG B 1 74 ? 4.773 11.242 10.289 1 94.06 74 ARG B O 1
ATOM 2794 N N . LEU B 1 75 ? 4.617 13.078 11.555 1 95.25 75 LEU B N 1
ATOM 2795 C CA . LEU B 1 75 ? 6.059 13.289 11.625 1 95.25 75 LEU B CA 1
ATOM 2796 C C . LEU B 1 75 ? 6.723 12.242 12.508 1 95.25 75 LEU B C 1
ATOM 2798 O O . LEU B 1 75 ? 6.141 11.797 13.5 1 95.25 75 LEU B O 1
ATOM 2802 N N . VAL B 1 76 ? 7.934 11.914 12.164 1 92.25 76 VAL B N 1
ATOM 2803 C CA . VAL B 1 76 ? 8.68 10.906 12.914 1 92.25 76 VAL B CA 1
ATOM 2804 C C . VAL B 1 76 ? 9.438 11.578 14.055 1 92.25 76 VAL B C 1
ATOM 2806 O O . VAL B 1 76 ? 10.125 12.578 13.852 1 92.25 76 VAL B O 1
ATOM 2809 N N . ASP B 1 77 ? 9.258 11.023 15.211 1 91.25 77 ASP B N 1
ATOM 2810 C CA . ASP B 1 77 ? 10.047 11.406 16.375 1 91.25 77 ASP B CA 1
ATOM 2811 C C . ASP B 1 77 ? 11.289 10.531 16.516 1 91.25 77 ASP B C 1
ATOM 2813 O O . ASP B 1 77 ? 11.266 9.523 17.234 1 91.25 77 ASP B O 1
ATOM 2817 N N . TYR B 1 78 ? 12.383 10.906 15.93 1 88.62 78 TYR B N 1
ATOM 2818 C CA . TYR B 1 78 ? 13.578 10.07 15.859 1 88.62 78 TYR B CA 1
ATOM 2819 C C . TYR B 1 78 ? 14.219 9.906 17.234 1 88.62 78 TYR B C 1
ATOM 2821 O O . TYR B 1 78 ? 14.695 8.82 17.578 1 88.62 78 TYR B O 1
ATOM 2829 N N . PRO B 1 79 ? 14.305 10.906 18.047 1 86.25 79 PRO B N 1
ATOM 2830 C CA . PRO B 1 79 ? 14.953 10.773 19.344 1 86.25 79 PRO B CA 1
ATOM 2831 C C . PRO B 1 79 ? 14.359 9.648 20.188 1 86.25 79 PRO B C 1
ATOM 2833 O O . PRO B 1 79 ? 15.078 8.992 20.953 1 86.25 79 PRO B O 1
ATOM 2836 N N . THR B 1 80 ? 13.07 9.406 20.062 1 86.19 80 THR B N 1
ATOM 2837 C CA . THR B 1 80 ? 12.453 8.383 20.891 1 86.19 80 THR B CA 1
ATOM 2838 C C . THR B 1 80 ? 12.078 7.16 20.062 1 86.19 80 THR B C 1
ATOM 2840 O O . THR B 1 80 ? 11.344 6.285 20.531 1 86.19 80 THR B O 1
ATOM 2843 N N . LEU B 1 81 ? 12.492 7.09 18.875 1 85.88 81 LEU B N 1
ATOM 2844 C CA . LEU B 1 81 ? 12.141 6.008 17.969 1 85.88 81 LEU B CA 1
ATOM 2845 C C . LEU B 1 81 ? 12.711 4.68 18.453 1 85.88 81 LEU B C 1
ATOM 2847 O O . LEU B 1 81 ? 13.922 4.539 18.609 1 85.88 81 LEU B O 1
ATOM 2851 N N . PRO B 1 82 ? 11.82 3.762 18.688 1 82.62 82 PRO B N 1
ATOM 2852 C CA . PRO B 1 82 ? 12.344 2.451 19.078 1 82.62 82 PRO B CA 1
ATOM 2853 C C . PRO B 1 82 ? 13.234 1.823 18.016 1 82.62 82 PRO B C 1
ATOM 2855 O O . PRO B 1 82 ? 13.008 2.02 16.828 1 82.62 82 PRO B O 1
ATOM 2858 N N . GLN B 1 83 ? 14.102 1.037 18.406 1 77.5 83 GLN B N 1
ATOM 2859 C CA . GLN B 1 83 ? 15.047 0.39 17.5 1 77.5 83 GLN B CA 1
ATOM 2860 C C . GLN B 1 83 ? 14.32 -0.498 16.5 1 77.5 83 GLN B C 1
ATOM 2862 O O . GLN B 1 83 ? 14.719 -0.586 15.336 1 77.5 83 GLN B O 1
ATOM 2867 N N . SER B 1 84 ? 13.297 -1.102 16.969 1 72.81 84 SER B N 1
ATOM 2868 C CA . SER B 1 84 ? 12.531 -2.006 16.109 1 72.81 84 SER B CA 1
ATOM 2869 C C . SER B 1 84 ? 11.883 -1.257 14.953 1 72.81 84 SER B C 1
ATOM 2871 O O . SER B 1 84 ? 11.672 -1.825 13.883 1 72.81 84 SER B O 1
ATOM 2873 N N . CYS B 1 85 ? 11.688 -0.002 15.227 1 75.19 85 CYS B N 1
ATOM 2874 C CA . CYS B 1 85 ? 11.008 0.806 14.227 1 75.19 85 CYS B CA 1
ATOM 2875 C C . CYS B 1 85 ? 12.008 1.509 13.32 1 75.19 85 CYS B C 1
ATOM 2877 O O . CYS B 1 85 ? 11.68 1.867 12.188 1 75.19 85 CYS B O 1
ATOM 2879 N N . PHE B 1 86 ? 13.141 1.634 13.859 1 76.75 86 PHE B N 1
ATOM 2880 C CA . PHE B 1 86 ? 14.148 2.418 13.148 1 76.75 86 PHE B CA 1
ATOM 2881 C C . PHE B 1 86 ? 14.43 1.83 11.773 1 76.75 86 PHE B C 1
ATOM 2883 O O . PHE B 1 86 ? 14.445 2.553 10.773 1 76.75 86 PHE B O 1
ATOM 2890 N N . LYS B 1 87 ? 14.609 0.508 11.75 1 70 87 LYS B N 1
ATOM 2891 C CA . LYS B 1 87 ? 14.914 -0.14 10.484 1 70 87 LYS B CA 1
ATOM 2892 C C . LYS B 1 87 ? 13.766 0.041 9.484 1 70 87 LYS B C 1
ATOM 2894 O O . LYS B 1 87 ? 14 0.323 8.312 1 70 87 LYS B O 1
ATOM 2899 N N . ARG B 1 88 ? 12.625 0.009 9.953 1 68.56 88 ARG B N 1
ATOM 2900 C CA . ARG B 1 88 ? 11.445 0.123 9.094 1 68.56 88 ARG B CA 1
ATOM 2901 C C . ARG B 1 88 ? 11.297 1.543 8.555 1 68.56 88 ARG B C 1
ATOM 2903 O O . ARG B 1 88 ? 10.984 1.738 7.383 1 68.56 88 ARG B O 1
ATOM 2910 N N . VAL B 1 89 ? 11.508 2.496 9.391 1 75 89 VAL B N 1
ATOM 2911 C CA . VAL B 1 89 ? 11.32 3.898 9.039 1 75 89 VAL B CA 1
ATOM 2912 C C . VAL B 1 89 ? 12.445 4.363 8.125 1 75 89 VAL B C 1
ATOM 2914 O O . VAL B 1 89 ? 12.211 5.074 7.141 1 75 89 VAL B O 1
ATOM 2917 N N . MET B 1 90 ? 13.617 3.9 8.422 1 70 90 MET B N 1
ATOM 2918 C CA . MET B 1 90 ? 14.781 4.398 7.707 1 70 90 MET B CA 1
ATOM 2919 C C . MET B 1 90 ? 15.039 3.582 6.445 1 70 90 MET B C 1
ATOM 2921 O O . MET B 1 90 ? 15.461 4.125 5.422 1 70 90 MET B O 1
ATOM 2925 N N . TRP B 1 91 ? 14.664 2.268 6.594 1 61.47 91 TRP B N 1
ATOM 2926 C CA . TRP B 1 91 ? 15.078 1.4 5.496 1 61.47 91 TRP B CA 1
ATOM 2927 C C . TRP B 1 91 ? 13.867 0.861 4.742 1 61.47 91 TRP B C 1
ATOM 2929 O O . TRP B 1 91 ? 14.016 0.043 3.832 1 61.47 91 TRP B O 1
ATOM 2939 N N . GLY B 1 92 ? 12.758 1.301 5.207 1 58.84 92 GLY B N 1
ATOM 2940 C CA . GLY B 1 92 ? 11.555 0.778 4.574 1 58.84 92 GLY B CA 1
ATOM 2941 C C . GLY B 1 92 ? 11.555 0.953 3.066 1 58.84 92 GLY B C 1
ATOM 2942 O O . GLY B 1 92 ? 11.078 0.082 2.336 1 58.84 92 GLY B O 1
ATOM 2943 N N . ARG B 1 93 ? 12.102 2.059 2.621 1 57.38 93 ARG B N 1
ATOM 2944 C CA . ARG B 1 93 ? 12.141 2.285 1.18 1 57.38 93 ARG B CA 1
ATOM 2945 C C . ARG B 1 93 ? 13.438 1.761 0.574 1 57.38 93 ARG B C 1
ATOM 2947 O O . ARG B 1 93 ? 13.516 1.528 -0.634 1 57.38 93 ARG B O 1
ATOM 2954 N N . VAL B 1 94 ? 14.453 1.749 1.336 1 52.09 94 VAL B N 1
ATOM 2955 C CA . VAL B 1 94 ? 15.727 1.302 0.778 1 52.09 94 VAL B CA 1
ATOM 2956 C C . VAL B 1 94 ? 15.562 -0.094 0.177 1 52.09 94 VAL B C 1
ATOM 2958 O O . VAL B 1 94 ? 16.125 -0.389 -0.881 1 52.09 94 VAL B O 1
ATOM 2961 N N . SER B 1 95 ? 14.906 -0.845 0.854 1 46.28 95 SER B N 1
ATOM 2962 C CA . SER B 1 95 ? 14.789 -2.223 0.386 1 46.28 95 SER B CA 1
ATOM 2963 C C . SER B 1 95 ? 13.891 -2.316 -0.84 1 46.28 95 SER B C 1
ATOM 2965 O O . SER B 1 95 ? 13.984 -3.268 -1.617 1 46.28 95 SER B O 1
ATOM 2967 N N . SER B 1 96 ? 13.117 -1.305 -0.878 1 47.31 96 SER B N 1
ATOM 2968 C CA . SER B 1 96 ? 12.172 -1.418 -1.983 1 47.31 96 SER B CA 1
ATOM 2969 C C . SER B 1 96 ? 12.781 -0.91 -3.287 1 47.31 96 SER B C 1
ATOM 2971 O O . SER B 1 96 ? 13.727 -0.119 -3.27 1 47.31 96 SER B O 1
ATOM 2973 N N . SER B 1 97 ? 12.852 -1.731 -4.258 1 48.41 97 SER B N 1
ATOM 2974 C CA . SER B 1 97 ? 13.258 -1.388 -5.617 1 48.41 97 SER B CA 1
ATOM 2975 C C . SER B 1 97 ? 12.875 0.047 -5.961 1 48.41 97 SER B C 1
ATOM 2977 O O . SER B 1 97 ? 13.039 0.482 -7.102 1 48.41 97 SER B O 1
ATOM 2979 N N . ASP B 1 98 ? 12.539 0.792 -4.918 1 57 98 ASP B N 1
ATOM 2980 C CA . ASP B 1 98 ? 11.992 2.1 -5.27 1 57 98 ASP B CA 1
ATOM 2981 C C . ASP B 1 98 ? 13.094 3.16 -5.301 1 57 98 ASP B C 1
ATOM 2983 O O . ASP B 1 98 ? 13.758 3.4 -4.289 1 57 98 ASP B O 1
ATOM 2987 N N . GLN B 1 99 ? 13.594 3.273 -6.445 1 64.56 99 GLN B N 1
ATOM 2988 C CA . GLN B 1 99 ? 14.586 4.305 -6.699 1 64.56 99 GLN B CA 1
ATOM 2989 C C . GLN B 1 99 ? 13.953 5.691 -6.742 1 64.56 99 GLN B C 1
ATOM 2991 O O . GLN B 1 99 ? 12.789 5.832 -7.145 1 64.56 99 GLN B O 1
ATOM 2996 N N . ILE B 1 100 ? 14.68 6.598 -6.062 1 74.06 100 ILE B N 1
ATOM 2997 C CA . ILE B 1 100 ? 14.25 7.988 -6.148 1 74.06 100 ILE B CA 1
ATOM 2998 C C . ILE B 1 100 ? 15.148 8.75 -7.121 1 74.06 100 ILE B C 1
ATOM 3000 O O . ILE B 1 100 ? 16.375 8.578 -7.109 1 74.06 100 ILE B O 1
ATOM 3004 N N . TYR B 1 101 ? 14.531 9.422 -8.023 1 72.5 101 TYR B N 1
ATOM 3005 C CA . TYR B 1 101 ? 15.227 10.266 -8.984 1 72.5 101 TYR B CA 1
ATOM 3006 C C . TYR B 1 101 ? 15.297 11.711 -8.5 1 72.5 101 TYR B C 1
ATOM 3008 O O . TYR B 1 101 ? 14.289 12.281 -8.086 1 72.5 101 TYR B O 1
ATOM 3016 N N . SER B 1 102 ? 16.562 12.188 -8.453 1 80.75 102 SER B N 1
ATOM 3017 C CA . SER B 1 102 ? 16.719 13.602 -8.117 1 80.75 102 SER B CA 1
ATOM 3018 C C . SER B 1 102 ? 16.469 14.492 -9.328 1 80.75 102 SER B C 1
ATOM 3020 O O . SER B 1 102 ? 17.109 14.32 -10.367 1 80.75 102 SER B O 1
ATOM 3022 N N . GLU B 1 103 ? 15.547 15.414 -9.195 1 75.69 103 GLU B N 1
ATOM 3023 C CA . GLU B 1 103 ? 15.297 16.391 -10.266 1 75.69 103 GLU B CA 1
ATOM 3024 C C . GLU B 1 103 ? 16.453 17.375 -10.383 1 75.69 103 GLU B C 1
ATOM 3026 O O . GLU B 1 103 ? 16.781 17.828 -11.484 1 75.69 103 GLU B O 1
ATOM 3031 N N . ARG B 1 104 ? 17.062 17.625 -9.281 1 77.5 104 ARG B N 1
ATOM 3032 C CA . ARG B 1 104 ? 18.125 18.625 -9.242 1 77.5 104 ARG B CA 1
ATOM 3033 C C . ARG B 1 104 ? 19.391 18.094 -9.906 1 77.5 104 ARG B C 1
ATOM 3035 O O . ARG B 1 104 ? 20.031 18.797 -10.695 1 77.5 104 ARG B O 1
ATOM 3042 N N . ARG B 1 105 ? 19.766 16.875 -9.602 1 78.5 105 ARG B N 1
ATOM 3043 C CA . ARG B 1 105 ? 21 16.312 -10.133 1 78.5 105 ARG B CA 1
ATOM 3044 C C . ARG B 1 105 ? 20.734 15.398 -11.32 1 78.5 105 ARG B C 1
ATOM 3046 O O . ARG B 1 105 ? 21.672 14.969 -12.008 1 78.5 105 ARG B O 1
ATOM 3053 N N . GLN B 1 106 ? 19.484 15.117 -11.555 1 74.75 106 GLN B N 1
ATOM 3054 C CA . GLN B 1 106 ? 19.047 14.305 -12.688 1 74.75 106 GLN B CA 1
ATOM 3055 C C . GLN B 1 106 ? 19.688 12.922 -12.648 1 74.75 106 GLN B C 1
ATOM 3057 O O . GLN B 1 106 ? 20.203 12.445 -13.664 1 74.75 106 GLN B O 1
ATOM 3062 N N . ILE B 1 107 ? 19.781 12.297 -11.438 1 75.62 107 ILE B N 1
ATOM 3063 C CA . ILE B 1 107 ? 20.312 10.953 -11.25 1 75.62 107 ILE B CA 1
ATOM 3064 C C . ILE B 1 107 ? 19.453 10.203 -10.227 1 75.62 107 ILE B C 1
ATOM 3066 O O . ILE B 1 107 ? 18.688 10.812 -9.492 1 75.62 107 ILE B O 1
ATOM 3070 N N . ILE B 1 108 ? 19.656 8.891 -10.258 1 75.94 108 ILE B N 1
ATOM 3071 C CA . ILE B 1 108 ? 19.125 8.07 -9.18 1 75.94 108 ILE B CA 1
ATOM 3072 C C . ILE B 1 108 ? 19.969 8.258 -7.922 1 75.94 108 ILE B C 1
ATOM 3074 O O . ILE B 1 108 ? 21.188 8.148 -7.965 1 75.94 108 ILE B O 1
ATOM 3078 N N . ILE B 1 109 ? 19.297 8.531 -6.93 1 76.81 109 ILE B N 1
ATOM 3079 C CA . ILE B 1 109 ? 20.031 8.953 -5.742 1 76.81 109 ILE B CA 1
ATOM 3080 C C . ILE B 1 109 ? 20.359 7.734 -4.883 1 76.81 109 ILE B C 1
ATOM 3082 O O . ILE B 1 109 ? 19.766 6.672 -5.043 1 76.81 109 ILE B O 1
ATOM 3086 N N . ASP B 1 110 ? 21.328 8 -4.027 1 75.94 110 ASP B N 1
ATOM 3087 C CA . ASP B 1 110 ? 21.672 7.035 -2.986 1 75.94 110 ASP B CA 1
ATOM 3088 C C . ASP B 1 110 ? 20.688 7.117 -1.817 1 75.94 110 ASP B C 1
ATOM 3090 O O . ASP B 1 110 ? 20.562 8.164 -1.182 1 75.94 110 ASP B O 1
ATOM 3094 N N . MET B 1 111 ? 20.047 6.051 -1.529 1 78.62 111 MET B N 1
ATOM 3095 C CA . MET B 1 111 ? 19.016 6.031 -0.495 1 78.62 111 MET B CA 1
ATOM 3096 C C . MET B 1 111 ? 19.625 6.316 0.877 1 78.62 111 MET B C 1
ATOM 3098 O O . MET B 1 111 ? 18.906 6.66 1.816 1 78.62 111 MET B O 1
ATOM 3102 N N . ARG B 1 112 ? 20.922 6.312 1.047 1 80.56 112 ARG B N 1
ATOM 3103 C CA . ARG B 1 112 ? 21.594 6.637 2.303 1 80.56 112 ARG B CA 1
ATOM 3104 C C . ARG B 1 112 ? 21.484 8.125 2.607 1 80.56 112 ARG B C 1
ATOM 3106 O O . ARG B 1 112 ? 21.719 8.555 3.74 1 80.56 112 ARG B O 1
ATOM 3113 N N . ASP B 1 113 ? 21.156 8.875 1.52 1 84.44 113 ASP B N 1
ATOM 3114 C CA . ASP B 1 113 ? 21.016 10.32 1.686 1 84.44 113 ASP B CA 1
ATOM 3115 C C . ASP B 1 113 ? 19.578 10.703 1.986 1 84.44 113 ASP B C 1
ATOM 3117 O O . ASP B 1 113 ? 19.25 11.891 2.064 1 84.44 113 ASP B O 1
ATOM 3121 N N . VAL B 1 114 ? 18.781 9.703 2.18 1 87.38 114 VAL B N 1
ATOM 3122 C CA . VAL B 1 114 ? 17.344 9.961 2.326 1 87.38 114 VAL B CA 1
ATOM 3123 C C . VAL B 1 114 ? 16.859 9.445 3.678 1 87.38 114 VAL B C 1
ATOM 3125 O O . VAL B 1 114 ? 17.297 8.383 4.133 1 87.38 114 VAL B O 1
ATOM 3128 N N . PHE B 1 115 ? 16.047 10.219 4.309 1 88.62 115 PHE B N 1
ATOM 3129 C CA . PHE B 1 115 ? 15.367 9.688 5.484 1 88.62 115 PHE B CA 1
ATOM 3130 C C . PHE B 1 115 ? 13.906 10.117 5.508 1 88.62 115 PHE B C 1
ATOM 3132 O O . PHE B 1 115 ? 13.516 11.031 4.785 1 88.62 115 PHE B O 1
ATOM 3139 N N . THR B 1 116 ? 13.148 9.492 6.32 1 91.62 116 THR B N 1
ATOM 3140 C CA . THR B 1 116 ? 11.711 9.703 6.379 1 91.62 116 THR B CA 1
ATOM 3141 C C . THR B 1 116 ? 11.367 10.828 7.352 1 91.62 116 THR B C 1
ATOM 3143 O O . THR B 1 116 ? 11.672 10.742 8.539 1 91.62 116 THR B O 1
ATOM 3146 N N . LEU B 1 117 ? 10.75 11.852 6.863 1 93.25 117 LEU B N 1
ATOM 3147 C CA . LEU B 1 117 ? 10.281 12.938 7.719 1 93.25 117 LEU B CA 1
ATOM 3148 C C . LEU B 1 117 ? 8.93 12.602 8.336 1 93.25 117 LEU B C 1
ATOM 3150 O O . LEU B 1 117 ? 8.664 12.961 9.492 1 93.25 117 LEU B O 1
ATOM 3154 N N . ALA B 1 118 ? 8.133 11.977 7.57 1 94 118 ALA B N 1
ATOM 3155 C CA . ALA B 1 118 ? 6.793 11.594 8.023 1 94 118 ALA B CA 1
ATOM 3156 C C . ALA B 1 118 ? 6.402 10.227 7.465 1 94 118 ALA B C 1
ATOM 3158 O O . ALA B 1 118 ? 6.77 9.875 6.344 1 94 118 ALA B O 1
ATOM 3159 N N . THR B 1 119 ? 5.691 9.461 8.219 1 90.94 119 THR B N 1
ATOM 3160 C CA . THR B 1 119 ? 5.203 8.156 7.797 1 90.94 119 THR B CA 1
ATOM 3161 C C . THR B 1 119 ? 3.686 8.172 7.629 1 90.94 119 THR B C 1
ATOM 3163 O O . THR B 1 119 ? 2.984 8.891 8.344 1 90.94 119 THR B O 1
ATOM 3166 N N . GLY B 1 120 ? 3.256 7.484 6.656 1 86.69 120 GLY B N 1
ATOM 3167 C CA . GLY B 1 120 ? 1.833 7.328 6.402 1 86.69 120 GLY B CA 1
ATOM 3168 C C . GLY B 1 120 ? 1.305 5.961 6.805 1 86.69 120 GLY B C 1
ATOM 3169 O O . GLY B 1 120 ? 2.062 4.992 6.871 1 86.69 120 GLY B O 1
ATOM 3170 N N . ARG B 1 121 ? 0.075 5.949 7.125 1 78.38 121 ARG B N 1
ATOM 3171 C CA . ARG B 1 121 ? -0.587 4.688 7.434 1 78.38 121 ARG B CA 1
ATOM 3172 C C . ARG B 1 121 ? -1.754 4.434 6.484 1 78.38 121 ARG B C 1
ATOM 3174 O O . ARG B 1 121 ? -2.363 5.375 5.973 1 78.38 121 ARG B O 1
ATOM 3181 N N . GLU B 1 122 ? -2.023 3.209 6.32 1 72.94 122 GLU B N 1
ATOM 3182 C CA . GLU B 1 122 ? -3.168 2.738 5.543 1 72.94 122 GLU B CA 1
ATOM 3183 C C . GLU B 1 122 ? -3.141 3.299 4.125 1 72.94 122 GLU B C 1
ATOM 3185 O O . GLU B 1 122 ? -2.131 3.857 3.691 1 72.94 122 GLU B O 1
ATOM 3190 N N . VAL B 1 123 ? -4.16 3.162 3.443 1 69.88 123 VAL B N 1
ATOM 3191 C CA . VAL B 1 123 ? -4.285 3.561 2.045 1 69.88 123 VAL B CA 1
ATOM 3192 C C . VAL B 1 123 ? -4.328 5.082 1.941 1 69.88 123 VAL B C 1
ATOM 3194 O O . VAL B 1 123 ? -4.996 5.746 2.738 1 69.88 123 VAL B O 1
ATOM 3197 N N . TRP B 1 124 ? -3.516 5.641 1.137 1 77.44 124 TRP B N 1
ATOM 3198 C CA . TRP B 1 124 ? -3.406 7.051 0.779 1 77.44 124 TRP B CA 1
ATOM 3199 C C 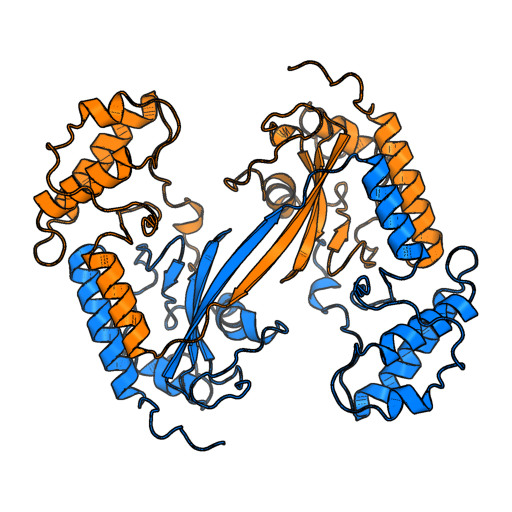. TRP B 1 124 ? -2.562 7.805 1.799 1 77.44 124 TRP B C 1
ATOM 3201 O O . TRP B 1 124 ? -2.402 9.023 1.699 1 77.44 124 TRP B O 1
ATOM 3211 N N . GLY B 1 125 ? -2.229 7.07 2.83 1 84.5 125 GLY B N 1
ATOM 3212 C CA . GLY B 1 125 ? -1.279 7.707 3.729 1 84.5 125 GLY B CA 1
ATOM 3213 C C . GLY B 1 125 ? -0.008 8.156 3.031 1 84.5 125 GLY B C 1
ATOM 3214 O O . GLY B 1 125 ? 0.489 7.473 2.135 1 84.5 125 GLY B O 1
ATOM 3215 N N . LYS B 1 126 ? 0.512 9.266 3.449 1 87.44 126 LYS B N 1
ATOM 3216 C CA . LYS B 1 126 ? 1.632 9.867 2.732 1 87.44 126 LYS B CA 1
ATOM 3217 C C . LYS B 1 126 ? 2.939 9.68 3.496 1 87.44 126 LYS B C 1
ATOM 3219 O O . LYS B 1 126 ? 3.002 9.938 4.703 1 87.44 126 LYS B O 1
ATOM 3224 N N . TYR B 1 127 ? 3.875 9.156 2.789 1 89 127 TYR B N 1
ATOM 3225 C CA . TYR B 1 127 ? 5.254 9.188 3.256 1 89 127 TYR B CA 1
ATOM 3226 C C . TYR B 1 127 ? 6.004 10.375 2.674 1 89 127 TYR B C 1
ATOM 3228 O O . TYR B 1 127 ? 5.879 10.68 1.484 1 89 127 TYR B O 1
ATOM 3236 N N . ILE B 1 128 ? 6.695 11.008 3.512 1 91.56 128 ILE B N 1
ATOM 3237 C CA . ILE B 1 128 ? 7.484 12.156 3.078 1 91.56 128 ILE B CA 1
ATOM 3238 C C . ILE B 1 128 ? 8.961 11.891 3.346 1 91.56 128 ILE B C 1
ATOM 3240 O O . ILE B 1 128 ? 9.375 11.734 4.496 1 91.56 128 ILE B O 1
ATOM 3244 N N . TRP B 1 129 ? 9.688 11.867 2.279 1 90.88 129 TRP B N 1
ATOM 3245 C CA . TRP B 1 129 ? 11.117 11.57 2.336 1 90.88 129 TRP B CA 1
ATOM 3246 C C . TRP B 1 129 ? 11.938 12.812 2.004 1 90.88 129 TRP B C 1
ATOM 3248 O O . TRP B 1 129 ? 11.633 13.531 1.051 1 90.88 129 TRP B O 1
ATOM 3258 N N . LEU B 1 130 ? 12.938 12.969 2.791 1 92.44 130 LEU B N 1
ATOM 3259 C CA . LEU B 1 130 ? 13.836 14.094 2.551 1 92.44 130 LEU B CA 1
ATOM 3260 C C . LEU B 1 130 ? 15.203 13.609 2.07 1 92.44 130 LEU B C 1
ATOM 3262 O O . LEU B 1 130 ? 15.883 12.859 2.773 1 92.44 130 LEU B O 1
ATOM 3266 N N . ASN B 1 131 ? 15.539 13.945 0.896 1 90 131 ASN B N 1
ATOM 3267 C CA . ASN B 1 131 ? 16.906 13.82 0.4 1 90 131 ASN B CA 1
ATOM 3268 C C . ASN B 1 131 ? 17.781 14.984 0.863 1 90 131 ASN B C 1
ATOM 3270 O O . ASN B 1 131 ? 17.688 16.078 0.321 1 90 131 ASN B O 1
ATOM 3274 N N . VAL B 1 132 ? 18.609 14.711 1.775 1 90.75 132 VAL B N 1
ATOM 3275 C CA . VAL B 1 132 ? 19.328 15.789 2.447 1 90.75 132 VAL B CA 1
ATOM 3276 C C . VAL B 1 132 ? 20.438 16.312 1.537 1 90.75 132 VAL B C 1
ATOM 3278 O O . VAL B 1 132 ? 20.844 17.469 1.658 1 90.75 132 VAL B O 1
ATOM 3281 N N . ARG B 1 133 ? 20.953 15.523 0.738 1 87.5 133 ARG B N 1
ATOM 3282 C CA . ARG B 1 133 ? 22.047 15.93 -0.135 1 87.5 133 ARG B CA 1
ATOM 3283 C C . ARG B 1 133 ? 21.578 16.922 -1.185 1 87.5 133 ARG B C 1
ATOM 3285 O O . ARG B 1 133 ? 22.219 17.953 -1.414 1 87.5 133 ARG B O 1
ATOM 3292 N N . ASP B 1 134 ? 20.469 16.672 -1.725 1 88.62 134 ASP B N 1
ATOM 3293 C CA . ASP B 1 134 ? 19.984 17.5 -2.816 1 88.62 134 ASP B CA 1
ATOM 3294 C C . ASP B 1 134 ? 18.938 18.5 -2.32 1 88.62 134 ASP B C 1
ATOM 3296 O O . ASP B 1 134 ? 18.578 19.438 -3.031 1 88.62 134 ASP B O 1
ATOM 3300 N N . GLY B 1 135 ? 18.469 18.344 -1.114 1 91.81 135 GLY B N 1
ATOM 3301 C CA . GLY B 1 135 ? 17.453 19.234 -0.587 1 91.81 135 GLY B CA 1
ATOM 3302 C C . GLY B 1 135 ? 16.109 19.078 -1.291 1 91.81 135 GLY B C 1
ATOM 3303 O O . GLY B 1 135 ? 15.5 20.078 -1.688 1 91.81 135 GLY B O 1
ATOM 3304 N N . GLU B 1 136 ? 15.703 17.828 -1.493 1 92.31 136 GLU B N 1
ATOM 3305 C CA . GLU B 1 136 ? 14.461 17.547 -2.201 1 92.31 136 GLU B CA 1
ATOM 3306 C C . GLU B 1 136 ? 13.555 16.641 -1.369 1 92.31 136 GLU B C 1
ATOM 3308 O O . GLU B 1 136 ? 14.031 15.844 -0.56 1 92.31 136 GLU B O 1
ATOM 3313 N N . ILE B 1 137 ? 12.242 16.844 -1.587 1 93.31 137 ILE B N 1
ATOM 3314 C CA . ILE B 1 137 ? 11.227 16.047 -0.917 1 93.31 137 ILE B CA 1
ATOM 3315 C C . ILE B 1 137 ? 10.57 15.102 -1.92 1 93.31 137 ILE B C 1
ATOM 3317 O O . ILE B 1 137 ? 10.266 15.492 -3.049 1 93.31 137 ILE B O 1
ATOM 3321 N N . THR B 1 138 ? 10.414 13.914 -1.544 1 88.62 138 THR B N 1
ATOM 3322 C CA . THR B 1 138 ? 9.602 12.945 -2.27 1 88.62 138 THR B CA 1
ATOM 3323 C C . THR B 1 138 ? 8.406 12.508 -1.429 1 88.62 138 THR B C 1
ATOM 3325 O O . THR B 1 138 ? 8.57 12.086 -0.282 1 88.62 138 THR B O 1
ATOM 3328 N N . VAL B 1 139 ? 7.254 12.703 -2.008 1 89.06 139 VAL B N 1
ATOM 3329 C CA . VAL B 1 139 ? 6.051 12.219 -1.345 1 89.06 139 VAL B CA 1
ATOM 3330 C C . VAL B 1 139 ? 5.602 10.906 -1.985 1 89.06 139 VAL B C 1
ATOM 3332 O O . VAL B 1 139 ? 5.512 10.805 -3.211 1 89.06 139 VAL B O 1
ATOM 3335 N N . GLU B 1 140 ? 5.461 9.961 -1.177 1 82.81 140 GLU B N 1
ATOM 3336 C CA . GLU B 1 140 ? 4.969 8.656 -1.601 1 82.81 140 GLU B CA 1
ATOM 3337 C C . GLU B 1 140 ? 3.588 8.367 -1.021 1 82.81 140 GLU B C 1
ATOM 3339 O O . GLU B 1 140 ? 3.355 8.57 0.174 1 82.81 140 GLU B O 1
ATOM 3344 N N . GLU B 1 141 ? 2.762 7.984 -1.943 1 80 141 GLU B N 1
ATOM 3345 C CA . GLU B 1 141 ? 1.418 7.605 -1.518 1 80 141 GLU B CA 1
ATOM 3346 C C . GLU B 1 141 ? 1.178 6.113 -1.713 1 80 141 GLU B C 1
ATOM 3348 O O . GLU B 1 141 ? 1.527 5.555 -2.754 1 80 141 GLU B O 1
ATOM 3353 N N . ARG B 1 142 ? 0.686 5.574 -0.731 1 71.88 142 ARG B N 1
ATOM 3354 C CA . ARG B 1 142 ? 0.278 4.18 -0.856 1 71.88 142 ARG B CA 1
ATOM 3355 C C . ARG B 1 142 ? -1.097 4.066 -1.507 1 71.88 142 ARG B C 1
ATOM 3357 O O . ARG B 1 142 ? -2.049 4.719 -1.073 1 71.88 142 ARG B O 1
ATOM 3364 N N . LEU B 1 143 ? -1.087 3.443 -2.611 1 67.75 143 LEU B N 1
ATOM 3365 C CA . LEU B 1 143 ? -2.354 3.316 -3.324 1 67.75 143 LEU B CA 1
ATOM 3366 C C . LEU B 1 143 ? -2.799 1.859 -3.389 1 67.75 143 LEU B C 1
ATOM 3368 O O . LEU B 1 143 ? -1.993 0.95 -3.18 1 67.75 143 LEU B O 1
ATOM 3372 N N . ILE B 1 144 ? -3.992 1.698 -3.236 1 64.56 144 ILE B N 1
ATOM 3373 C CA . ILE B 1 144 ? -4.598 0.401 -3.521 1 64.56 144 ILE B CA 1
ATOM 3374 C C . ILE B 1 144 ? -5.348 0.462 -4.848 1 64.56 144 ILE B C 1
ATOM 3376 O O . ILE B 1 144 ? -6.082 1.418 -5.109 1 64.56 144 ILE B O 1
ATOM 3380 N N . HIS B 1 145 ? -4.922 -0.301 -5.75 1 65.38 145 HIS B N 1
ATOM 3381 C CA . HIS B 1 145 ? -5.629 -0.415 -7.02 1 65.38 145 HIS B CA 1
ATOM 3382 C C . HIS B 1 145 ? -6.418 -1.716 -7.098 1 65.38 145 HIS B C 1
ATOM 3384 O O . HIS B 1 145 ? -5.836 -2.803 -7.113 1 65.38 145 HIS B O 1
ATOM 3390 N N . ASP B 1 146 ? -7.75 -1.46 -6.895 1 64.62 146 ASP B N 1
ATOM 3391 C CA . ASP B 1 146 ? -8.609 -2.615 -7.129 1 64.62 146 ASP B CA 1
ATOM 3392 C C . ASP B 1 146 ? -8.773 -2.889 -8.625 1 64.62 146 ASP B C 1
ATOM 3394 O O . ASP B 1 146 ? -9.164 -2 -9.383 1 64.62 146 ASP B O 1
ATOM 3398 N N . LEU B 1 147 ? -8.43 -4.051 -8.914 1 67.06 147 LEU B N 1
ATOM 3399 C CA . LEU B 1 147 ? -8.766 -4.477 -10.266 1 67.06 147 LEU B CA 1
ATOM 3400 C C . LEU B 1 147 ? -10.234 -4.887 -10.359 1 67.06 147 LEU B C 1
ATOM 3402 O O . LEU B 1 147 ? -10.867 -5.168 -9.344 1 67.06 147 LEU B O 1
ATOM 3406 N N . PRO B 1 148 ? -10.828 -4.68 -11.523 1 69.44 148 PRO B N 1
ATOM 3407 C CA . PRO B 1 148 ? -12.234 -5.07 -11.688 1 69.44 148 PRO B CA 1
ATOM 3408 C C . PRO B 1 148 ? -12.516 -6.484 -11.18 1 69.44 148 PRO B C 1
ATOM 3410 O O . PRO B 1 148 ? -11.656 -7.363 -11.281 1 69.44 148 PRO B O 1
ATOM 3413 N N . GLN B 1 149 ? -13.656 -6.57 -10.602 1 83 149 GLN B N 1
ATOM 3414 C CA . GLN B 1 149 ? -14.078 -7.887 -10.141 1 83 149 GLN B CA 1
ATOM 3415 C C . GLN B 1 149 ? -14.25 -8.852 -11.312 1 83 149 GLN B C 1
ATOM 3417 O O . GLN B 1 149 ? -14.727 -8.461 -12.383 1 83 149 GLN B O 1
ATOM 3422 N N . VAL B 1 150 ? -13.898 -10.062 -11.102 1 87.56 150 VAL B N 1
ATOM 3423 C CA . VAL B 1 150 ? -13.969 -11.094 -12.125 1 87.56 150 VAL B CA 1
ATOM 3424 C C . VAL B 1 150 ? -14.617 -12.352 -11.555 1 87.56 150 VAL B C 1
ATOM 3426 O O . VAL B 1 150 ? -14.445 -12.664 -10.375 1 87.56 150 VAL B O 1
ATOM 3429 N N . ASP B 1 151 ? -15.422 -12.898 -12.375 1 91.62 151 ASP B N 1
ATOM 3430 C CA . ASP B 1 151 ? -15.992 -14.188 -11.992 1 91.62 151 ASP B CA 1
ATOM 3431 C C . ASP B 1 151 ? -14.906 -15.148 -11.523 1 91.62 151 ASP B C 1
ATOM 3433 O O . ASP B 1 151 ? -13.836 -15.227 -12.117 1 91.62 151 ASP B O 1
ATOM 3437 N N . LEU B 1 152 ? -15.289 -15.93 -10.516 1 94.25 152 LEU B N 1
ATOM 3438 C CA . LEU B 1 152 ? -14.344 -16.812 -9.844 1 94.25 152 LEU B CA 1
ATOM 3439 C C . LEU B 1 152 ? -13.695 -17.781 -10.836 1 94.25 152 LEU B C 1
ATOM 3441 O O . LEU B 1 152 ? -12.469 -17.875 -10.906 1 94.25 152 LEU B O 1
ATOM 3445 N N . LYS B 1 153 ? -14.484 -18.531 -11.555 1 94.06 153 LYS B N 1
ATOM 3446 C CA . LYS B 1 153 ? -13.969 -19.516 -12.508 1 94.06 153 LYS B CA 1
ATOM 3447 C C . LYS B 1 153 ? -13.156 -18.844 -13.609 1 94.06 153 LYS B C 1
ATOM 3449 O O . LYS B 1 153 ? -12.094 -19.328 -13.992 1 94.06 153 LYS B O 1
ATOM 3454 N N . VAL B 1 154 ? -13.625 -17.75 -14.117 1 91.31 154 VAL B N 1
ATOM 3455 C CA . VAL B 1 154 ? -12.945 -17 -15.164 1 91.31 154 VAL B CA 1
ATOM 3456 C C . VAL B 1 154 ? -11.578 -16.531 -14.664 1 91.31 154 VAL B C 1
ATOM 3458 O O . VAL B 1 154 ? -10.594 -16.578 -15.398 1 91.31 154 VAL B O 1
ATOM 3461 N N . PHE B 1 155 ? -11.531 -16.141 -13.484 1 94.75 155 PHE B N 1
ATOM 3462 C CA . PHE B 1 155 ? -10.281 -15.656 -12.914 1 94.75 155 PHE B CA 1
ATOM 3463 C C . PHE B 1 155 ? -9.234 -16.75 -12.883 1 94.75 155 PHE B C 1
ATOM 3465 O O . PHE B 1 155 ? -8.125 -16.578 -13.391 1 94.75 155 PHE B O 1
ATOM 3472 N N . PHE B 1 156 ? -9.508 -17.906 -12.32 1 96.94 156 PHE B N 1
ATOM 3473 C CA . PHE B 1 156 ? -8.516 -18.953 -12.148 1 96.94 156 PHE B CA 1
ATOM 3474 C C . PHE B 1 156 ? -8.188 -19.609 -13.484 1 96.94 156 PHE B C 1
ATOM 3476 O O . PHE B 1 156 ? -7.051 -20.031 -13.711 1 96.94 156 PHE B O 1
ATOM 3483 N N . ASP B 1 157 ? -9.203 -19.641 -14.367 1 95.56 157 ASP B N 1
ATOM 3484 C CA . ASP B 1 157 ? -8.883 -20.078 -15.727 1 95.56 157 ASP B CA 1
ATOM 3485 C C . ASP B 1 157 ? -7.871 -19.125 -16.375 1 95.56 157 ASP B C 1
ATOM 3487 O O . ASP B 1 157 ? -6.945 -19.578 -17.047 1 95.56 157 ASP B O 1
ATOM 3491 N N . GLY B 1 158 ? -8.117 -17.859 -16.156 1 94.5 158 GLY B N 1
ATOM 3492 C CA . GLY B 1 158 ? -7.188 -16.859 -16.672 1 94.5 158 GLY B CA 1
ATOM 3493 C C . GLY B 1 158 ? -5.801 -16.969 -16.078 1 94.5 158 GLY B C 1
ATOM 3494 O O . GLY B 1 158 ? -4.801 -16.891 -16.781 1 94.5 158 GLY B O 1
ATOM 3495 N N . LEU B 1 159 ? -5.773 -17.156 -14.766 1 96.38 159 LEU B N 1
ATOM 3496 C CA . LEU B 1 159 ? -4.5 -17.312 -14.078 1 96.38 159 LEU B CA 1
ATOM 3497 C C . LEU B 1 159 ? -3.762 -18.547 -14.57 1 96.38 159 LEU B C 1
ATOM 3499 O O . LEU B 1 159 ? -2.547 -18.5 -14.789 1 96.38 159 LEU B O 1
ATOM 3503 N N . LYS B 1 160 ? -4.527 -19.609 -14.727 1 96.69 160 LYS B N 1
ATOM 3504 C CA . LYS B 1 160 ? -3.969 -20.844 -15.297 1 96.69 160 LYS B CA 1
ATOM 3505 C C . LYS B 1 160 ? -3.352 -20.578 -16.672 1 96.69 160 LYS B C 1
ATOM 3507 O O . LYS B 1 160 ? -2.232 -21.016 -16.938 1 96.69 160 LYS B O 1
ATOM 3512 N N . GLN B 1 161 ? -4.02 -19.875 -17.453 1 95.88 161 GLN B N 1
ATOM 3513 C CA . GLN B 1 161 ? -3.529 -19.562 -18.797 1 95.88 161 GLN B CA 1
ATOM 3514 C C . GLN B 1 161 ? -2.273 -18.703 -18.734 1 95.88 161 GLN B C 1
ATOM 3516 O O . GLN B 1 161 ? -1.367 -18.859 -19.547 1 95.88 161 GLN B O 1
ATOM 3521 N N . ASP B 1 162 ? -2.25 -17.812 -17.828 1 95.44 162 ASP B N 1
ATOM 3522 C CA . ASP B 1 162 ? -1.065 -16.969 -17.656 1 95.44 162 ASP B CA 1
ATOM 3523 C C . ASP B 1 162 ? 0.164 -17.812 -17.328 1 95.44 162 ASP B C 1
ATOM 3525 O O . ASP B 1 162 ? 1.261 -17.547 -17.828 1 95.44 162 ASP B O 1
ATOM 3529 N N . TYR B 1 163 ? 0.022 -18.812 -16.5 1 97.88 163 TYR B N 1
ATOM 3530 C CA . TYR B 1 163 ? 1.115 -19.734 -16.203 1 97.88 163 TYR B CA 1
ATOM 3531 C C . TYR B 1 163 ? 1.478 -20.562 -17.422 1 97.88 163 TYR B C 1
ATOM 3533 O O . TYR B 1 163 ? 2.654 -20.672 -17.781 1 97.88 163 TYR B O 1
ATOM 3541 N N . ILE B 1 164 ? 0.458 -21.078 -18.078 1 97.69 164 ILE B N 1
ATOM 3542 C CA . ILE B 1 164 ? 0.691 -21.938 -19.234 1 97.69 164 ILE B CA 1
ATOM 3543 C C . ILE B 1 164 ? 1.483 -21.172 -20.281 1 97.69 164 ILE B C 1
ATOM 3545 O O . ILE B 1 164 ? 2.428 -21.703 -20.875 1 97.69 164 ILE B O 1
ATOM 3549 N N . ALA B 1 165 ? 1.133 -19.953 -20.469 1 95.06 165 ALA B N 1
ATOM 3550 C CA . ALA B 1 165 ? 1.751 -19.125 -21.5 1 95.06 165 ALA B CA 1
ATOM 3551 C C . ALA B 1 165 ? 3.049 -18.5 -20.984 1 95.06 165 ALA B C 1
ATOM 3553 O O . ALA B 1 165 ? 3.705 -17.75 -21.703 1 95.06 165 ALA B O 1
ATOM 3554 N N . LEU B 1 166 ? 3.375 -18.734 -19.734 1 96.88 166 LEU B N 1
ATOM 3555 C CA . LEU B 1 166 ? 4.578 -18.219 -19.078 1 96.88 166 LEU B CA 1
ATOM 3556 C C . LEU B 1 166 ? 4.582 -16.688 -19.062 1 96.88 166 LEU B C 1
ATOM 3558 O O . LEU B 1 166 ? 5.629 -16.062 -19.25 1 96.88 166 LEU B O 1
ATOM 3562 N N . LYS B 1 167 ? 3.387 -16.141 -18.953 1 94.81 167 LYS B N 1
ATOM 3563 C CA . LYS B 1 167 ? 3.244 -14.742 -18.562 1 94.81 167 LYS B CA 1
ATOM 3564 C C . LYS B 1 167 ? 3.492 -14.555 -17.078 1 94.81 167 LYS B C 1
ATOM 3566 O O . LYS B 1 167 ? 3.867 -13.461 -16.625 1 94.81 167 LYS B O 1
ATOM 3571 N N . LEU B 1 168 ? 3.199 -15.562 -16.344 1 96.75 168 LEU B N 1
ATOM 3572 C CA . LEU B 1 168 ? 3.652 -15.742 -14.961 1 96.75 168 LEU B CA 1
ATOM 3573 C C . LEU B 1 168 ? 4.707 -16.844 -14.875 1 96.75 168 LEU B C 1
ATOM 3575 O O . LEU B 1 168 ? 4.457 -17.984 -15.273 1 96.75 168 LEU B O 1
ATOM 3579 N N . ILE B 1 169 ? 5.863 -16.484 -14.43 1 97.56 169 ILE B N 1
ATOM 3580 C CA . ILE B 1 169 ? 6.973 -17.438 -14.406 1 97.56 169 ILE B CA 1
ATOM 3581 C C . ILE B 1 169 ? 7.402 -17.688 -12.969 1 97.56 169 ILE B C 1
ATOM 3583 O O . ILE B 1 169 ? 7.98 -16.812 -12.32 1 97.56 169 ILE B O 1
ATOM 3587 N N . PRO B 1 170 ? 7.133 -18.875 -12.484 1 97.62 170 PRO B N 1
ATOM 3588 C CA . PRO B 1 170 ? 7.508 -19.203 -11.109 1 97.62 170 PRO B CA 1
ATOM 3589 C C . PRO B 1 170 ? 8.898 -19.812 -11.008 1 97.62 170 PRO B C 1
ATOM 3591 O O . PRO B 1 170 ? 9.453 -20.266 -12.016 1 97.62 170 PRO B O 1
ATOM 3594 N N . CYS B 1 171 ? 9.477 -19.719 -9.969 1 96.69 171 CYS B N 1
ATOM 3595 C CA . CYS B 1 171 ? 10.742 -20.391 -9.68 1 96.69 171 CYS B CA 1
ATOM 3596 C C . CYS B 1 171 ? 10.898 -20.641 -8.18 1 96.69 171 CYS B C 1
ATOM 3598 O O . CYS B 1 171 ? 10.438 -19.844 -7.363 1 96.69 171 CYS B O 1
ATOM 3600 N N . ARG B 1 172 ? 11.523 -21.734 -7.902 1 93.44 172 ARG B N 1
ATOM 3601 C CA . ARG B 1 172 ? 11.789 -22.094 -6.512 1 93.44 172 ARG B CA 1
ATOM 3602 C C . ARG B 1 172 ? 12.617 -21 -5.824 1 93.44 172 ARG B C 1
ATOM 3604 O O . ARG B 1 172 ? 13.641 -20.578 -6.348 1 93.44 172 ARG B O 1
ATOM 3611 N N . ARG B 1 173 ? 12.148 -20.5 -4.691 1 91 173 ARG B N 1
ATOM 3612 C CA . ARG B 1 173 ? 12.844 -19.578 -3.803 1 91 173 ARG B CA 1
ATOM 3613 C C . ARG B 1 173 ? 13.047 -18.219 -4.469 1 91 173 ARG B C 1
ATOM 3615 O O . ARG B 1 173 ? 13.953 -17.484 -4.102 1 91 173 ARG B O 1
ATOM 3622 N N . ARG B 1 174 ? 12.305 -17.953 -5.461 1 92.94 174 ARG B N 1
ATOM 3623 C CA . ARG B 1 174 ? 12.367 -16.672 -6.133 1 92.94 174 ARG B CA 1
ATOM 3624 C C . ARG B 1 174 ? 10.977 -16.094 -6.359 1 92.94 174 ARG B C 1
ATOM 3626 O O . ARG B 1 174 ? 10 -16.844 -6.461 1 92.94 174 ARG B O 1
ATOM 3633 N N . ILE B 1 175 ? 10.898 -14.805 -6.453 1 92.69 175 ILE B N 1
ATOM 3634 C CA . ILE B 1 175 ? 9.617 -14.125 -6.66 1 92.69 175 ILE B CA 1
ATOM 3635 C C . ILE B 1 175 ? 9.109 -14.406 -8.07 1 92.69 175 ILE B C 1
ATOM 3637 O O . ILE B 1 175 ? 9.867 -14.344 -9.039 1 92.69 175 ILE B O 1
ATOM 3641 N N . THR B 1 176 ? 7.855 -14.781 -8.164 1 95.56 176 THR B N 1
ATOM 3642 C CA . THR B 1 176 ? 7.238 -15.031 -9.461 1 95.56 176 THR B CA 1
ATOM 3643 C C . THR B 1 176 ? 7.367 -13.805 -10.359 1 95.56 176 THR B C 1
ATOM 3645 O O . THR B 1 176 ? 7.145 -12.672 -9.922 1 95.56 176 THR B O 1
ATOM 3648 N N . ILE B 1 177 ? 7.738 -13.984 -11.594 1 93.94 177 ILE B N 1
ATOM 3649 C CA . ILE B 1 177 ? 7.895 -12.891 -12.547 1 93.94 177 ILE B CA 1
ATOM 3650 C C . ILE B 1 177 ? 6.582 -12.672 -13.305 1 93.94 177 ILE B C 1
ATOM 3652 O O . ILE B 1 177 ? 5.941 -13.633 -13.734 1 93.94 177 ILE B O 1
ATOM 3656 N N . GLU B 1 178 ? 6.117 -11.477 -13.367 1 91.88 178 GLU B N 1
ATOM 3657 C CA . GLU B 1 178 ? 5.047 -11.086 -14.273 1 91.88 178 GLU B CA 1
ATOM 3658 C C . GLU B 1 178 ? 5.605 -10.633 -15.617 1 91.88 178 GLU B C 1
ATOM 3660 O O . GLU B 1 178 ? 6.176 -9.547 -15.727 1 91.88 178 GLU B O 1
ATOM 3665 N N . ALA B 1 179 ? 5.406 -11.398 -16.625 1 91.38 179 ALA B N 1
ATOM 3666 C CA . ALA B 1 179 ? 6.023 -11.148 -17.922 1 91.38 179 ALA B CA 1
ATOM 3667 C C . ALA B 1 179 ? 4.969 -10.844 -18.984 1 91.38 179 ALA B C 1
ATOM 3669 O O . ALA B 1 179 ? 5.176 -11.117 -20.172 1 91.38 179 ALA B O 1
ATOM 3670 N N . ASN B 1 180 ? 3.793 -10.297 -18.578 1 84.12 180 ASN B N 1
ATOM 3671 C CA . ASN B 1 180 ? 2.676 -10.047 -19.484 1 84.12 180 ASN B CA 1
ATOM 3672 C C . ASN B 1 180 ? 3.043 -9.031 -20.562 1 84.12 180 ASN B C 1
ATOM 3674 O O . ASN B 1 180 ? 2.494 -9.062 -21.656 1 84.12 180 ASN B O 1
ATOM 3678 N N . LYS B 1 181 ? 3.971 -8.203 -20.281 1 78.69 181 LYS B N 1
ATOM 3679 C CA . LYS B 1 181 ? 4.316 -7.137 -21.219 1 78.69 181 LYS B CA 1
ATOM 3680 C C . LYS B 1 181 ? 5.422 -7.574 -22.172 1 78.69 181 LYS B C 1
ATOM 3682 O O . LYS B 1 181 ? 5.789 -6.836 -23.094 1 78.69 181 LYS B O 1
ATOM 3687 N N . ILE B 1 182 ? 6.012 -8.734 -21.938 1 83.81 182 ILE B N 1
ATOM 3688 C CA . ILE B 1 182 ? 7.078 -9.25 -22.797 1 83.81 182 ILE B CA 1
ATOM 3689 C C . ILE B 1 182 ? 6.488 -10.195 -23.828 1 83.81 182 ILE B C 1
ATOM 3691 O O . ILE B 1 182 ? 6.02 -11.289 -23.5 1 83.81 182 ILE B O 1
ATOM 3695 N N . GLU B 1 183 ? 6.523 -9.742 -24.969 1 82.81 183 GLU B N 1
ATOM 3696 C CA . GLU B 1 183 ? 5.945 -10.531 -26.062 1 82.81 183 GLU B CA 1
ATOM 3697 C C . GLU B 1 183 ? 6.734 -11.812 -26.297 1 82.81 183 GLU B C 1
ATOM 3699 O O . GLU B 1 183 ? 7.934 -11.875 -26.016 1 82.81 183 GLU B O 1
ATOM 3704 N N . GLU B 1 184 ? 6.023 -12.781 -26.828 1 85.81 184 GLU B N 1
ATOM 3705 C CA . GLU B 1 184 ? 6.645 -14.062 -27.141 1 85.81 184 GLU B CA 1
ATOM 3706 C C . GLU B 1 184 ? 7.613 -13.938 -28.312 1 85.81 184 GLU B C 1
ATOM 3708 O O . GLU B 1 184 ? 7.375 -13.156 -29.234 1 85.81 184 GLU B O 1
ATOM 3713 N N . ARG B 1 185 ? 8.734 -14.602 -28.109 1 80.25 185 ARG B N 1
ATOM 3714 C CA . ARG B 1 185 ? 9.703 -14.648 -29.203 1 80.25 185 ARG B CA 1
ATOM 3715 C C . ARG B 1 185 ? 9.367 -15.766 -30.172 1 80.25 185 ARG B C 1
ATOM 3717 O O . ARG B 1 185 ? 9.367 -16.938 -29.812 1 80.25 185 ARG B O 1
ATOM 3724 N N . LEU B 1 186 ? 8.703 -15.469 -31.281 1 71.38 186 LEU B N 1
ATOM 3725 C CA . LEU B 1 186 ? 8.336 -16.469 -32.281 1 71.38 186 LEU B CA 1
ATOM 3726 C C . LEU B 1 186 ? 9.438 -16.641 -33.312 1 71.38 186 LEU B C 1
ATOM 3728 O O . LEU B 1 186 ? 9.891 -15.656 -33.906 1 71.38 186 LEU B O 1
ATOM 3732 N N . GLY B 1 187 ? 9.695 -17.969 -33.531 1 66.69 187 GLY B N 1
ATOM 3733 C CA . GLY B 1 187 ? 10.453 -18.328 -34.719 1 66.69 187 GLY B CA 1
ATOM 3734 C C . GLY B 1 187 ? 11.914 -17.922 -34.656 1 66.69 187 GLY B C 1
ATOM 3735 O O . GLY B 1 187 ? 12.609 -17.891 -35.656 1 66.69 187 GLY B O 1
ATOM 3736 N N . GLU B 1 188 ? 12.352 -17.5 -33.5 1 70.38 188 GLU B N 1
ATOM 3737 C CA . GLU B 1 188 ? 13.727 -17 -33.469 1 70.38 188 GLU B CA 1
ATOM 3738 C C . GLU B 1 188 ? 14.695 -18.078 -33 1 70.38 188 GLU B C 1
ATOM 3740 O O . GLU B 1 188 ? 14.266 -19.141 -32.562 1 70.38 188 GLU B O 1
ATOM 3745 N N . GLU B 1 189 ? 15.852 -17.859 -33.375 1 81.62 189 GLU B N 1
ATOM 3746 C CA . GLU B 1 189 ? 16.953 -18.734 -33 1 81.62 189 GLU B CA 1
ATOM 3747 C C . GLU B 1 189 ? 17.016 -18.906 -31.469 1 81.62 189 GLU B C 1
ATOM 3749 O O . GLU B 1 189 ? 16.609 -18 -30.734 1 81.62 189 GLU B O 1
ATOM 3754 N N . ALA B 1 190 ? 17.406 -20.141 -31.125 1 91.94 190 ALA B N 1
ATOM 3755 C CA . ALA B 1 190 ? 17.562 -20.453 -29.703 1 91.94 190 ALA B CA 1
ATOM 3756 C C . ALA B 1 190 ? 18.531 -19.484 -29.047 1 91.94 190 ALA B C 1
ATOM 3758 O O . ALA B 1 190 ? 19.547 -19.109 -29.625 1 91.94 190 ALA B O 1
ATOM 3759 N N . ILE B 1 191 ? 18.203 -19.016 -27.906 1 94.75 191 ILE B N 1
ATOM 3760 C CA . ILE B 1 191 ? 19.047 -18.125 -27.109 1 94.75 191 ILE B CA 1
ATOM 3761 C C . ILE B 1 191 ? 20.062 -18.953 -26.328 1 94.75 191 ILE B C 1
ATOM 3763 O O . ILE B 1 191 ? 19.719 -19.969 -25.734 1 94.75 191 ILE B O 1
ATOM 3767 N N . THR B 1 192 ? 21.266 -18.594 -26.375 1 95.06 192 THR B N 1
ATOM 3768 C CA . THR B 1 192 ? 22.297 -19.297 -25.609 1 95.06 192 THR B CA 1
ATOM 3769 C C . THR B 1 192 ? 22.5 -18.656 -24.25 1 95.06 192 THR B C 1
ATOM 3771 O O . THR B 1 192 ? 22.219 -17.469 -24.062 1 95.06 192 THR B O 1
ATOM 3774 N N . GLU B 1 193 ? 22.953 -19.5 -23.312 1 94.44 193 GLU B N 1
ATOM 3775 C CA . GLU B 1 193 ? 23.25 -19 -21.969 1 94.44 193 GLU B CA 1
ATOM 3776 C C . GLU B 1 193 ? 24.281 -17.875 -22.016 1 94.44 193 GLU B C 1
ATOM 3778 O O . GLU B 1 193 ? 24.172 -16.906 -21.266 1 94.44 193 GLU B O 1
ATOM 3783 N N . ASP B 1 194 ? 25.25 -17.953 -22.922 1 93.19 194 ASP B N 1
ATOM 3784 C CA . ASP B 1 194 ? 26.312 -16.969 -23.047 1 93.19 194 ASP B CA 1
ATOM 3785 C C . ASP B 1 194 ? 25.734 -15.602 -23.438 1 93.19 194 ASP B C 1
ATOM 3787 O O . ASP B 1 194 ? 26.234 -14.57 -22.969 1 93.19 194 ASP B O 1
ATOM 3791 N N . GLU B 1 195 ? 24.828 -15.602 -24.281 1 93.69 195 GLU B N 1
ATOM 3792 C CA . GLU B 1 195 ? 24.188 -14.359 -24.688 1 93.69 195 GLU B CA 1
ATOM 3793 C C . GLU B 1 195 ? 23.547 -13.656 -23.484 1 93.69 195 GLU B C 1
ATOM 3795 O O . GLU B 1 195 ? 23.578 -12.43 -23.375 1 93.69 195 GLU B O 1
ATOM 3800 N N . VAL B 1 196 ? 22.938 -14.469 -22.625 1 93.94 196 VAL B N 1
ATOM 3801 C CA . VAL B 1 196 ? 22.266 -13.945 -21.438 1 93.94 196 VAL B CA 1
ATOM 3802 C C . VAL B 1 196 ? 23.281 -13.367 -20.469 1 93.94 196 VAL B C 1
ATOM 3804 O O . VAL B 1 196 ? 23.109 -12.258 -19.953 1 93.94 196 VAL B O 1
ATOM 3807 N N . ILE B 1 197 ? 24.359 -14.078 -20.281 1 92.44 197 ILE B N 1
ATOM 3808 C CA . ILE B 1 197 ? 25.391 -13.703 -19.328 1 92.44 197 ILE B CA 1
ATOM 3809 C C . ILE B 1 197 ? 26.125 -12.453 -19.812 1 92.44 197 ILE B C 1
ATOM 3811 O O . ILE B 1 197 ? 26.5 -11.602 -19.016 1 92.44 197 ILE B O 1
ATOM 3815 N N . ALA B 1 198 ? 26.25 -12.25 -21.078 1 91.31 198 ALA B N 1
ATOM 3816 C CA . ALA B 1 198 ? 27.047 -11.18 -21.688 1 91.31 198 ALA B CA 1
ATOM 3817 C C . ALA B 1 198 ? 26.344 -9.836 -21.531 1 91.31 198 ALA B C 1
ATOM 3819 O O . ALA B 1 198 ? 26.953 -8.781 -21.703 1 91.31 198 ALA B O 1
ATOM 3820 N N . GLN B 1 199 ? 25.031 -9.93 -21.219 1 90.06 199 GLN B N 1
ATOM 3821 C CA . GLN B 1 199 ? 24.297 -8.672 -21.094 1 90.06 199 GLN B CA 1
ATOM 3822 C C . GLN B 1 199 ? 24.844 -7.828 -19.953 1 90.06 199 GLN B C 1
ATOM 3824 O O . GLN B 1 199 ? 25.453 -8.352 -19.016 1 90.06 199 GLN B O 1
ATOM 3829 N N . GLU B 1 200 ? 24.609 -6.484 -20.156 1 84.25 200 GLU B N 1
ATOM 3830 C CA . GLU B 1 200 ? 24.922 -5.543 -19.094 1 84.25 200 GLU B CA 1
ATOM 3831 C C . GLU B 1 200 ? 23.656 -5.012 -18.438 1 84.25 200 GLU B C 1
ATOM 3833 O O . GLU B 1 200 ? 22.578 -5.043 -19.031 1 84.25 200 GLU B O 1
ATOM 3838 N N . GLY B 1 201 ? 23.766 -4.711 -17.25 1 73.44 201 GLY B N 1
ATOM 3839 C CA . GLY B 1 201 ? 22.641 -4.117 -16.578 1 73.44 201 GLY B CA 1
ATOM 3840 C C . GLY B 1 201 ? 21.906 -5.09 -15.664 1 73.44 201 GLY B C 1
ATOM 3841 O O . GLY B 1 201 ? 22.406 -6.184 -15.391 1 73.44 201 GLY B O 1
ATOM 3842 N N . PRO B 1 202 ? 20.719 -4.73 -15.234 1 78.06 202 PRO B N 1
ATOM 3843 C CA . PRO B 1 202 ? 20.016 -5.551 -14.25 1 78.06 202 PRO B CA 1
ATOM 3844 C C . PRO B 1 202 ? 19.312 -6.75 -14.883 1 78.06 202 PRO B C 1
ATOM 3846 O O . PRO B 1 202 ? 18.984 -6.723 -16.062 1 78.06 202 PRO B O 1
ATOM 3849 N N . TRP B 1 203 ? 19.047 -7.766 -14.156 1 87.12 203 TRP B N 1
ATOM 3850 C CA . TRP B 1 203 ? 18.266 -8.93 -14.539 1 87.12 203 TRP B CA 1
ATOM 3851 C C . TRP B 1 203 ? 16.828 -8.523 -14.883 1 87.12 203 TRP B C 1
ATOM 3853 O O . TRP B 1 203 ? 16.297 -7.574 -14.297 1 87.12 203 TRP B O 1
ATOM 3863 N N . GLY B 1 204 ? 16.266 -9.312 -15.812 1 87.5 204 GLY B N 1
ATOM 3864 C CA . GLY B 1 204 ? 14.859 -9.094 -16.094 1 87.5 204 GLY B CA 1
ATOM 3865 C C . GLY B 1 204 ? 14.609 -8.508 -17.469 1 87.5 204 GLY B C 1
ATOM 3866 O O . GLY B 1 204 ? 13.492 -8.07 -17.766 1 87.5 204 GLY B O 1
ATOM 3867 N N . THR B 1 205 ? 15.633 -8.43 -18.234 1 86.5 205 THR B N 1
ATOM 3868 C CA . THR B 1 205 ? 15.461 -7.957 -19.609 1 86.5 205 THR B CA 1
ATOM 3869 C C . THR B 1 205 ? 14.586 -8.922 -20.406 1 86.5 205 THR B C 1
ATOM 3871 O O . THR B 1 205 ? 14.312 -10.039 -19.969 1 86.5 205 THR B O 1
ATOM 3874 N N . ALA B 1 206 ? 14.148 -8.461 -21.578 1 86.94 206 ALA B N 1
ATOM 3875 C CA . ALA B 1 206 ? 13.359 -9.328 -22.453 1 86.94 206 ALA B CA 1
ATOM 3876 C C . ALA B 1 206 ? 14.125 -10.594 -22.812 1 86.94 206 ALA B C 1
ATOM 3878 O O . ALA B 1 206 ? 13.555 -11.688 -22.844 1 86.94 206 ALA B O 1
ATOM 3879 N N . LEU B 1 207 ? 15.391 -10.43 -23.047 1 92.19 207 LEU B N 1
ATOM 3880 C CA . LEU B 1 207 ? 16.219 -11.578 -23.406 1 92.19 207 LEU B CA 1
ATOM 3881 C C . LEU B 1 207 ? 16.281 -12.578 -22.25 1 92.19 207 LEU B C 1
ATOM 3883 O O . LEU B 1 207 ? 16.25 -13.789 -22.469 1 92.19 207 LEU B O 1
ATOM 3887 N N . ASP B 1 208 ? 16.469 -12.102 -21.031 1 93.88 208 ASP B N 1
ATOM 3888 C CA . ASP B 1 208 ? 16.469 -12.969 -19.859 1 93.88 208 ASP B CA 1
ATOM 3889 C C . ASP B 1 208 ? 15.188 -13.797 -19.781 1 93.88 208 ASP B C 1
ATOM 3891 O O . ASP B 1 208 ? 15.242 -15.016 -19.578 1 93.88 208 ASP B O 1
ATOM 3895 N N . ILE B 1 209 ? 14.055 -13.125 -19.953 1 94.38 209 ILE B N 1
ATOM 3896 C CA . ILE B 1 209 ? 12.742 -13.75 -19.828 1 94.38 209 ILE B CA 1
ATOM 3897 C C . ILE B 1 209 ? 12.539 -14.758 -20.953 1 94.38 209 ILE B C 1
ATOM 3899 O O . ILE B 1 209 ? 12.047 -15.867 -20.719 1 94.38 209 ILE B O 1
ATOM 3903 N N . HIS B 1 210 ? 12.969 -14.383 -22.125 1 94.81 210 HIS B N 1
ATOM 3904 C CA . HIS B 1 210 ? 12.867 -15.312 -23.234 1 94.81 210 HIS B CA 1
ATOM 3905 C C . HIS B 1 210 ? 13.688 -16.578 -22.984 1 94.81 210 HIS B C 1
ATOM 3907 O O . HIS B 1 210 ? 13.266 -17.672 -23.328 1 94.81 210 HIS B O 1
ATOM 3913 N N . TYR B 1 211 ? 14.805 -16.391 -22.453 1 96.06 211 TYR B N 1
ATOM 3914 C CA . TYR B 1 211 ? 15.656 -17.547 -22.172 1 96.06 211 TYR B CA 1
ATOM 3915 C C . TYR B 1 211 ? 15 -18.469 -21.156 1 96.06 211 TYR B C 1
ATOM 3917 O O . TYR B 1 211 ? 15.008 -19.688 -21.328 1 96.06 211 TYR B O 1
ATOM 3925 N N . ILE B 1 212 ? 14.445 -17.938 -20.094 1 97 212 ILE B N 1
ATOM 3926 C CA . ILE B 1 212 ? 13.781 -18.75 -19.078 1 97 212 ILE B CA 1
ATOM 3927 C C . ILE B 1 212 ? 12.594 -19.484 -19.703 1 97 212 ILE B C 1
ATOM 3929 O O . ILE B 1 212 ? 12.367 -20.656 -19.406 1 97 212 ILE B O 1
ATOM 3933 N N . ARG B 1 213 ? 11.812 -18.766 -20.516 1 96.31 213 ARG B N 1
ATOM 3934 C CA . ARG B 1 213 ? 10.703 -19.406 -21.219 1 96.31 213 ARG B CA 1
ATOM 3935 C C . ARG B 1 213 ? 11.18 -20.594 -22.047 1 96.31 213 ARG B C 1
ATOM 3937 O O . ARG B 1 213 ? 10.578 -21.672 -22 1 96.31 213 ARG B O 1
ATOM 3944 N N . GLN B 1 214 ? 12.266 -20.297 -22.781 1 96.12 214 GLN B N 1
ATOM 3945 C CA . GLN B 1 214 ? 12.867 -21.344 -23.594 1 96.12 214 GLN B CA 1
ATOM 3946 C C . GLN B 1 214 ? 13.289 -22.531 -22.719 1 96.12 214 GLN B C 1
ATOM 3948 O O . GLN B 1 214 ? 13.023 -23.688 -23.062 1 96.12 214 GLN B O 1
ATOM 3953 N N . LEU B 1 215 ? 13.938 -22.266 -21.672 1 96.88 215 LEU B N 1
ATOM 3954 C CA . LEU B 1 215 ? 14.406 -23.297 -20.766 1 96.88 215 LEU B CA 1
ATOM 3955 C C . LEU B 1 215 ? 13.234 -24.109 -20.219 1 96.88 215 LEU B C 1
ATOM 3957 O O . LEU B 1 215 ? 13.273 -25.344 -20.234 1 96.88 215 LEU B O 1
ATOM 3961 N N . TYR B 1 216 ? 12.172 -23.438 -19.719 1 97.69 216 TYR B N 1
ATOM 3962 C CA . TYR B 1 216 ? 11.016 -24.125 -19.141 1 97.69 216 TYR B CA 1
ATOM 3963 C C . TYR B 1 216 ? 10.312 -24.984 -20.188 1 97.69 216 TYR B C 1
ATOM 3965 O O . TYR B 1 216 ? 9.992 -26.141 -19.938 1 97.69 216 TYR B O 1
ATOM 3973 N N . ARG B 1 217 ? 10.133 -24.422 -21.344 1 95.94 217 ARG B N 1
ATOM 3974 C CA . ARG B 1 217 ? 9.469 -25.172 -22.406 1 95.94 217 ARG B CA 1
ATOM 3975 C C . ARG B 1 217 ? 10.312 -26.375 -22.828 1 95.94 217 ARG B C 1
ATOM 3977 O O . ARG B 1 217 ? 9.773 -27.453 -23.094 1 95.94 217 ARG B O 1
ATOM 3984 N N . GLY B 1 218 ? 11.586 -26.156 -22.953 1 95.62 218 GLY B N 1
ATOM 3985 C CA . GLY B 1 218 ? 12.492 -27.25 -23.266 1 95.62 218 GLY B CA 1
ATOM 3986 C C . GLY B 1 218 ? 12.453 -28.375 -22.25 1 95.62 218 GLY B C 1
ATOM 3987 O O . GLY B 1 218 ? 12.805 -29.516 -22.562 1 95.62 218 GLY B O 1
ATOM 3988 N N . LEU B 1 219 ? 12 -28.016 -21.078 1 97.38 219 LEU B N 1
ATOM 3989 C CA . LEU B 1 219 ? 11.953 -29 -20.016 1 97.38 219 LEU B CA 1
ATOM 3990 C C . LEU B 1 219 ? 10.516 -29.438 -19.734 1 97.38 219 LEU B C 1
ATOM 3992 O O . LEU B 1 219 ? 10.195 -29.875 -18.625 1 97.38 219 LEU B O 1
ATOM 3996 N N . GLY B 1 220 ? 9.594 -29.25 -20.656 1 96.94 220 GLY B N 1
ATOM 3997 C CA . GLY B 1 220 ? 8.297 -29.906 -20.672 1 96.94 220 GLY B CA 1
ATOM 3998 C C . GLY B 1 220 ? 7.18 -29.047 -20.125 1 96.94 220 GLY B C 1
ATOM 3999 O O . GLY B 1 220 ? 6.086 -29.547 -19.844 1 96.94 220 GLY B O 1
ATOM 4000 N N . TRP B 1 221 ? 7.508 -27.703 -19.859 1 96.5 221 TRP B N 1
ATOM 4001 C CA . TRP B 1 221 ? 6.453 -26.828 -19.375 1 96.5 221 TRP B CA 1
ATOM 4002 C C . TRP B 1 221 ? 5.227 -26.891 -20.266 1 96.5 221 TRP B C 1
ATOM 4004 O O . TRP B 1 221 ? 5.352 -26.875 -21.5 1 96.5 221 TRP B O 1
ATOM 4014 N N . PRO B 1 222 ? 3.963 -26.875 -19.719 1 95.75 222 PRO B N 1
ATOM 4015 C CA . PRO B 1 222 ? 3.684 -26.906 -18.281 1 95.75 222 PRO B CA 1
ATOM 4016 C C . PRO B 1 222 ? 3.375 -28.297 -17.766 1 95.75 222 PRO B C 1
ATOM 4018 O O . PRO B 1 222 ? 3.615 -28.594 -16.594 1 95.75 222 PRO B O 1
ATOM 4021 N N . LEU B 1 223 ? 2.816 -29.25 -18.547 1 92.94 223 LEU B N 1
ATOM 4022 C CA . LEU B 1 223 ? 2.162 -30.453 -18.047 1 92.94 223 LEU B CA 1
ATOM 4023 C C . LEU B 1 223 ? 3.191 -31.516 -17.688 1 92.94 223 LEU B C 1
ATOM 4025 O O . LEU B 1 223 ? 3.004 -32.281 -16.734 1 92.94 223 LEU B O 1
ATOM 4029 N N . ALA B 1 224 ? 4.266 -31.625 -18.453 1 95.38 224 ALA B N 1
ATOM 4030 C CA . ALA B 1 224 ? 5.328 -32.594 -18.172 1 95.38 224 ALA B CA 1
ATOM 4031 C C . ALA B 1 224 ? 6.574 -31.875 -17.641 1 95.38 224 ALA B C 1
ATOM 4033 O O . ALA B 1 224 ? 7.699 -32.281 -17.938 1 95.38 224 ALA B O 1
ATOM 4034 N N . PHE B 1 225 ? 6.324 -30.875 -16.969 1 96.44 225 PHE B N 1
ATOM 4035 C CA . PHE B 1 225 ? 7.398 -29.984 -16.547 1 96.44 225 PHE B CA 1
ATOM 4036 C C . PHE B 1 225 ? 8.312 -30.688 -15.547 1 96.44 225 PHE B C 1
ATOM 4038 O O . PHE B 1 225 ? 7.855 -31.188 -14.523 1 96.44 225 PHE B O 1
ATOM 4045 N N . ARG B 1 226 ? 9.508 -30.766 -15.891 1 96.81 226 ARG B N 1
ATOM 4046 C CA . ARG B 1 226 ? 10.531 -31.25 -14.969 1 96.81 226 ARG B CA 1
ATOM 4047 C C . ARG B 1 226 ? 11.039 -30.109 -14.094 1 96.81 226 ARG B C 1
ATOM 4049 O O . ARG B 1 226 ? 12.156 -29.625 -14.273 1 96.81 226 ARG B O 1
ATOM 4056 N N . LYS B 1 227 ? 10.281 -29.766 -13.102 1 95.06 227 LYS B N 1
ATOM 4057 C CA . LYS B 1 227 ? 10.422 -28.516 -12.367 1 95.06 227 LYS B CA 1
ATOM 4058 C C . LYS B 1 227 ? 11.75 -28.469 -11.609 1 95.06 227 LYS B C 1
ATOM 4060 O O . LYS B 1 227 ? 12.414 -27.438 -11.578 1 95.06 227 LYS B O 1
ATOM 4065 N N . TYR B 1 228 ? 12.18 -29.625 -11.023 1 95.25 228 TYR B N 1
ATOM 4066 C CA . TYR B 1 228 ? 13.406 -29.594 -10.227 1 95.25 228 TYR B CA 1
ATOM 4067 C C . TYR B 1 228 ? 14.625 -29.375 -11.109 1 95.25 228 TYR B C 1
ATOM 4069 O O . TYR B 1 228 ? 15.531 -28.609 -10.766 1 95.25 228 TYR B O 1
ATOM 4077 N N . GLU B 1 229 ? 14.586 -30.016 -12.242 1 97.25 229 GLU B N 1
ATOM 4078 C CA . GLU B 1 229 ? 15.672 -29.812 -13.203 1 97.25 229 GLU B CA 1
ATOM 4079 C C . GLU B 1 229 ? 15.695 -28.375 -13.711 1 97.25 229 GLU B C 1
ATOM 4081 O O . GLU B 1 229 ? 16.766 -27.781 -13.844 1 97.25 229 GLU B O 1
ATOM 4086 N N . ALA B 1 230 ? 14.57 -27.844 -13.977 1 97.94 230 ALA B N 1
ATOM 4087 C CA . ALA B 1 230 ? 14.461 -26.469 -14.453 1 97.94 230 ALA B CA 1
ATOM 4088 C C . ALA B 1 230 ? 14.969 -25.484 -13.406 1 97.94 230 ALA B C 1
ATOM 4090 O O . ALA B 1 230 ? 15.758 -24.594 -13.719 1 97.94 230 ALA B O 1
ATOM 4091 N N . PHE B 1 231 ? 14.555 -25.641 -12.156 1 97.38 231 PHE B N 1
ATOM 4092 C CA . PHE B 1 231 ? 14.945 -24.734 -11.086 1 97.38 231 PHE B CA 1
ATOM 4093 C C . PHE B 1 231 ? 16.438 -24.812 -10.82 1 97.38 231 PHE B C 1
ATOM 4095 O O . PHE B 1 231 ? 17.094 -23.797 -10.562 1 97.38 231 PHE B O 1
ATOM 4102 N N . ASP B 1 232 ? 16.938 -26.016 -10.914 1 97.56 232 ASP B N 1
ATOM 4103 C CA . ASP B 1 232 ? 18.375 -26.188 -10.773 1 97.56 232 ASP B CA 1
ATOM 4104 C C . ASP B 1 232 ? 19.125 -25.438 -1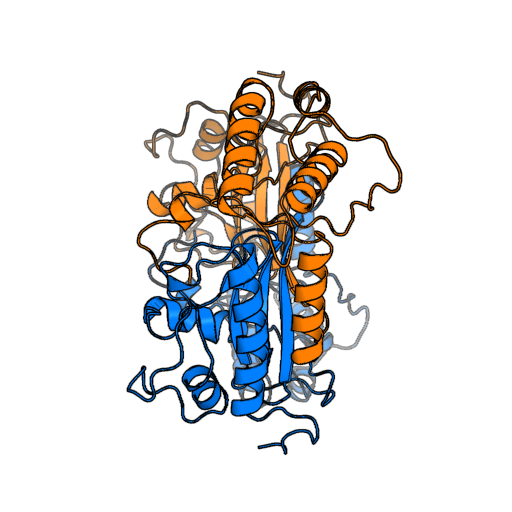1.875 1 97.56 232 ASP B C 1
ATOM 4106 O O . ASP B 1 232 ? 20.172 -24.828 -11.617 1 97.56 232 ASP B O 1
ATOM 4110 N N . ALA B 1 233 ? 18.641 -25.594 -13.078 1 97.44 233 ALA B N 1
ATOM 4111 C CA . ALA B 1 233 ? 19.25 -24.891 -14.195 1 97.44 233 ALA B CA 1
ATOM 4112 C C . ALA B 1 233 ? 19.219 -23.375 -13.977 1 97.44 233 ALA B C 1
ATOM 4114 O O . ALA B 1 233 ? 20.188 -22.688 -14.281 1 97.44 233 ALA B O 1
ATOM 4115 N N . VAL B 1 234 ? 18.125 -22.859 -13.469 1 97.19 234 VAL B N 1
ATOM 4116 C CA . VAL B 1 234 ? 18.016 -21.438 -13.172 1 97.19 234 VAL B CA 1
ATOM 4117 C C . VAL B 1 234 ? 19.016 -21.047 -12.086 1 97.19 234 VAL B C 1
ATOM 4119 O O . VAL B 1 234 ? 19.688 -20.016 -12.188 1 97.19 234 VAL B O 1
ATOM 4122 N N . ASP B 1 235 ? 19.094 -21.859 -11.031 1 96 235 ASP B N 1
ATOM 4123 C CA . ASP B 1 235 ? 20.047 -21.594 -9.961 1 96 235 ASP B CA 1
ATOM 4124 C C . ASP B 1 235 ? 21.469 -21.469 -10.508 1 96 235 ASP B C 1
ATOM 4126 O O . ASP B 1 235 ? 22.219 -20.562 -10.125 1 96 235 ASP B O 1
ATOM 4130 N N . ARG B 1 236 ? 21.828 -22.375 -11.367 1 95.38 236 ARG B N 1
ATOM 4131 C CA . ARG B 1 236 ? 23.156 -22.359 -11.969 1 95.38 236 ARG B CA 1
ATOM 4132 C C . ARG B 1 236 ? 23.375 -21.078 -12.766 1 95.38 236 ARG B C 1
ATOM 4134 O O . ARG B 1 236 ? 24.438 -20.469 -12.711 1 95.38 236 ARG B O 1
ATOM 4141 N N . LEU B 1 237 ? 22.391 -20.719 -13.516 1 95.81 237 LEU B N 1
ATOM 4142 C CA . LEU B 1 237 ? 22.469 -19.5 -14.297 1 95.81 237 LEU B CA 1
ATOM 4143 C C . LEU B 1 237 ? 22.656 -18.281 -13.383 1 95.81 237 LEU B C 1
ATOM 4145 O O . LEU B 1 237 ? 23.469 -17.406 -13.664 1 95.81 237 LEU B O 1
ATOM 4149 N N . MET B 1 238 ? 21.875 -18.203 -12.32 1 94.75 238 MET B N 1
ATOM 4150 C CA . MET B 1 238 ? 21.953 -17.094 -11.383 1 94.75 238 MET B CA 1
ATOM 4151 C C . MET B 1 238 ? 23.344 -17.031 -10.742 1 94.75 238 MET B C 1
ATOM 4153 O O . MET B 1 238 ? 23.875 -15.945 -10.508 1 94.75 238 MET B O 1
ATOM 4157 N N . ASP B 1 239 ? 23.891 -18.172 -10.422 1 92.75 239 ASP B N 1
ATOM 4158 C CA . ASP B 1 239 ? 25.234 -18.234 -9.867 1 92.75 239 ASP B CA 1
ATOM 4159 C C . ASP B 1 239 ? 26.25 -17.578 -10.812 1 92.75 239 ASP B C 1
ATOM 4161 O O . ASP B 1 239 ? 27.156 -16.875 -10.375 1 92.75 239 ASP B O 1
ATOM 4165 N N . LYS B 1 240 ? 26.078 -17.859 -12.062 1 91.25 240 LYS B N 1
ATOM 4166 C CA . LYS B 1 240 ? 26.984 -17.297 -13.07 1 91.25 240 LYS B CA 1
ATOM 4167 C C . LYS B 1 240 ? 26.766 -15.797 -13.227 1 91.25 240 LYS B C 1
ATOM 4169 O O . LYS B 1 240 ? 27.719 -15.055 -13.484 1 91.25 240 LYS B O 1
ATOM 4174 N N . LEU B 1 241 ? 25.5 -15.328 -13.117 1 90.19 241 LEU B N 1
ATOM 4175 C CA . LEU B 1 241 ? 25.156 -13.93 -13.297 1 90.19 241 LEU B CA 1
ATOM 4176 C C . LEU B 1 241 ? 25.594 -13.102 -12.094 1 90.19 241 LEU B C 1
ATOM 4178 O O . LEU B 1 241 ? 25.922 -11.914 -12.234 1 90.19 241 LEU B O 1
ATOM 4182 N N . ALA B 1 242 ? 25.516 -13.609 -10.906 1 81.88 242 ALA B N 1
ATOM 4183 C CA . ALA B 1 242 ? 25.766 -12.914 -9.648 1 81.88 242 ALA B CA 1
ATOM 4184 C C . ALA B 1 242 ? 27.125 -12.219 -9.68 1 81.88 242 ALA B C 1
ATOM 4186 O O . ALA B 1 242 ? 27.344 -11.227 -8.977 1 81.88 242 ALA B O 1
ATOM 4187 N N . GLU B 1 243 ? 27.984 -12.594 -10.547 1 75.44 243 GLU B N 1
ATOM 4188 C CA . GLU B 1 243 ? 29.328 -12.016 -10.656 1 75.44 243 GLU B CA 1
ATOM 4189 C C . GLU B 1 243 ? 29.297 -10.672 -11.383 1 75.44 243 GLU B C 1
ATOM 4191 O O . GLU B 1 243 ? 30.172 -9.828 -11.188 1 75.44 243 GLU B O 1
ATOM 4196 N N . HIS B 1 244 ? 28.219 -10.461 -12.117 1 78.69 244 HIS B N 1
ATOM 4197 C CA . HIS B 1 244 ? 28.266 -9.32 -13.023 1 78.69 244 HIS B CA 1
ATOM 4198 C C . HIS B 1 244 ? 26.984 -8.5 -12.953 1 78.69 244 HIS B C 1
ATOM 4200 O O . HIS B 1 244 ? 26.984 -7.305 -13.242 1 78.69 244 HIS B O 1
ATOM 4206 N N . ARG B 1 245 ? 25.891 -9.25 -12.719 1 81.94 245 ARG B N 1
ATOM 4207 C CA . ARG B 1 245 ? 24.578 -8.625 -12.758 1 81.94 245 ARG B CA 1
ATOM 4208 C C . ARG B 1 245 ? 23.75 -9.016 -11.531 1 81.94 245 ARG B C 1
ATOM 4210 O O . ARG B 1 245 ? 24.109 -9.945 -10.805 1 81.94 245 ARG B O 1
ATOM 4217 N N . ASN B 1 246 ? 22.641 -8.219 -11.367 1 78.5 246 ASN B N 1
ATOM 4218 C CA . ASN B 1 246 ? 21.734 -8.68 -10.328 1 78.5 246 ASN B CA 1
ATOM 4219 C C . ASN B 1 246 ? 20.969 -9.922 -10.766 1 78.5 246 ASN B C 1
ATOM 4221 O O . ASN B 1 246 ? 20.859 -10.203 -11.961 1 78.5 246 ASN B O 1
ATOM 4225 N N . GLU B 1 247 ? 20.484 -10.68 -9.836 1 83.38 247 GLU B N 1
ATOM 4226 C CA . GLU B 1 247 ? 19.812 -11.938 -10.117 1 83.38 247 GLU B CA 1
ATOM 4227 C C . GLU B 1 247 ? 18.297 -11.789 -10.023 1 83.38 247 GLU B C 1
ATOM 4229 O O . GLU B 1 247 ? 17.797 -10.727 -9.664 1 83.38 247 GLU B O 1
ATOM 4234 N N . TRP B 1 248 ? 17.641 -12.852 -10.539 1 90.56 248 TRP B N 1
ATOM 4235 C CA . TRP B 1 248 ? 16.219 -13.008 -10.258 1 90.56 248 TRP B CA 1
ATOM 4236 C C . TRP B 1 248 ? 15.93 -12.852 -8.773 1 90.56 248 TRP B C 1
ATOM 4238 O O . TRP B 1 248 ? 16.547 -13.516 -7.938 1 90.56 248 TRP B O 1
ATOM 4248 N N . GLU B 1 249 ? 15.055 -11.891 -8.469 1 86.06 249 GLU B N 1
ATOM 4249 C CA . GLU B 1 249 ? 14.797 -11.5 -7.082 1 86.06 249 GLU B CA 1
ATOM 4250 C C . GLU B 1 249 ? 14.5 -12.711 -6.211 1 86.06 249 GLU B C 1
ATOM 4252 O O . GLU B 1 249 ? 13.516 -13.414 -6.434 1 86.06 249 GLU B O 1
ATOM 4257 N N . PRO B 1 250 ? 15.383 -12.977 -5.309 1 87.5 250 PRO B N 1
ATOM 4258 C CA . PRO B 1 250 ? 15.125 -14.086 -4.387 1 87.5 250 PRO B CA 1
ATOM 4259 C C . PRO B 1 250 ? 14.047 -13.75 -3.359 1 87.5 250 PRO B C 1
ATOM 4261 O O . PRO B 1 250 ? 13.742 -12.578 -3.131 1 87.5 250 PRO B O 1
ATOM 4264 N N . THR B 1 251 ? 13.453 -14.789 -2.799 1 85 251 THR B N 1
ATOM 4265 C CA . THR B 1 251 ? 12.523 -14.594 -1.685 1 85 251 THR B CA 1
ATOM 4266 C C . THR B 1 251 ? 13.25 -14.008 -0.476 1 85 251 THR B C 1
ATOM 4268 O O . THR B 1 251 ? 14.359 -14.438 -0.147 1 85 251 THR B O 1
ATOM 4271 N N . GLU B 1 252 ? 12.648 -13.016 0.088 1 74.44 252 GLU B N 1
ATOM 4272 C CA . GLU B 1 252 ? 13.258 -12.422 1.274 1 74.44 252 GLU B CA 1
ATOM 4273 C C . GLU B 1 252 ? 13.289 -13.414 2.434 1 74.44 252 GLU B C 1
ATOM 4275 O O . GLU B 1 252 ? 12.352 -14.195 2.621 1 74.44 252 GLU B O 1
ATOM 4280 N N . GLU B 1 253 ? 14.359 -13.344 3.16 1 65.62 253 GLU B N 1
ATOM 4281 C CA . GLU B 1 253 ? 14.539 -14.266 4.281 1 65.62 253 GLU B CA 1
ATOM 4282 C C . GLU B 1 253 ? 13.383 -14.156 5.273 1 65.62 253 GLU B C 1
ATOM 4284 O O . GLU B 1 253 ? 12.914 -15.164 5.801 1 65.62 253 GLU B O 1
ATOM 4289 N N . ASP B 1 254 ? 12.992 -12.93 5.441 1 62.75 254 ASP B N 1
ATOM 4290 C CA . ASP B 1 254 ? 11.953 -12.68 6.434 1 62.75 254 ASP B CA 1
ATOM 4291 C C . ASP B 1 254 ? 10.609 -13.227 5.969 1 62.75 254 ASP B C 1
ATOM 4293 O O . ASP B 1 254 ? 9.68 -13.359 6.766 1 62.75 254 ASP B O 1
ATOM 4297 N N . TRP B 1 255 ? 10.633 -13.469 4.668 1 67.88 255 TRP B N 1
ATOM 4298 C CA . TRP B 1 255 ? 9.391 -14.047 4.152 1 67.88 255 TRP B CA 1
ATOM 4299 C C . TRP B 1 255 ? 9.336 -15.547 4.441 1 67.88 255 TRP B C 1
ATOM 4301 O O . TRP B 1 255 ? 8.266 -16.156 4.363 1 67.88 255 TRP B O 1
ATOM 4311 N N . ASN B 1 256 ? 10.562 -16.047 4.547 1 60.94 256 ASN B N 1
ATOM 4312 C CA . ASN B 1 256 ? 10.688 -17.5 4.719 1 60.94 256 ASN B CA 1
ATOM 4313 C C . ASN B 1 256 ? 10.562 -17.891 6.184 1 60.94 256 ASN B C 1
ATOM 4315 O O . ASN B 1 256 ? 10.398 -19.078 6.496 1 60.94 256 ASN B O 1
ATOM 4319 N N . ASP B 1 257 ? 10.953 -16.953 7.059 1 56.44 257 ASP B N 1
ATOM 4320 C CA . ASP B 1 257 ? 11.125 -17.344 8.453 1 56.44 257 ASP B CA 1
ATOM 4321 C C . ASP B 1 257 ? 9.789 -17.75 9.078 1 56.44 257 ASP B C 1
ATOM 4323 O O . ASP B 1 257 ? 8.734 -17.516 8.492 1 56.44 257 ASP B O 1
ATOM 4327 N N . ASP B 1 258 ? 9.953 -18.266 10.367 1 57.66 258 ASP B N 1
ATOM 4328 C CA . ASP B 1 258 ? 9.078 -18.938 11.312 1 57.66 258 ASP B CA 1
ATOM 4329 C C . ASP B 1 258 ? 7.746 -18.219 11.461 1 57.66 258 ASP B C 1
ATOM 4331 O O . ASP B 1 258 ? 6.855 -18.672 12.172 1 57.66 258 ASP B O 1
ATOM 4335 N N . ASP B 1 259 ? 7.668 -17.172 10.719 1 64.69 259 ASP B N 1
ATOM 4336 C CA . ASP B 1 259 ? 6.414 -16.469 10.977 1 64.69 259 ASP B CA 1
ATOM 4337 C C . ASP B 1 259 ? 5.395 -16.734 9.875 1 64.69 259 ASP B C 1
ATOM 4339 O O . ASP B 1 259 ? 5.762 -17.109 8.758 1 64.69 259 ASP B O 1
ATOM 4343 N N . HIS B 1 260 ? 4.23 -16.922 10.227 1 73.88 260 HIS B N 1
ATOM 4344 C CA . HIS B 1 260 ? 3.092 -17.156 9.344 1 73.88 260 HIS B CA 1
ATOM 4345 C C . HIS B 1 260 ? 2.977 -16.047 8.297 1 73.88 260 HIS B C 1
ATOM 4347 O O . HIS B 1 260 ? 3.121 -14.867 8.609 1 73.88 260 HIS B O 1
ATOM 4353 N N . TRP B 1 261 ? 3.086 -16.375 6.926 1 74.06 261 TRP B N 1
ATOM 4354 C CA . TRP B 1 261 ? 3.045 -15.469 5.777 1 74.06 261 TRP B CA 1
ATOM 4355 C C . TRP B 1 261 ? 1.934 -14.438 5.934 1 74.06 261 TRP B C 1
ATOM 4357 O O . TRP B 1 261 ? 2.051 -13.312 5.445 1 74.06 261 TRP B O 1
ATOM 4367 N N . CYS B 1 262 ? 0.893 -14.742 6.855 1 70 262 CYS B N 1
ATOM 4368 C CA . CYS B 1 262 ? -0.248 -13.836 6.93 1 70 262 CYS B CA 1
ATOM 4369 C C . CYS B 1 262 ? 0.212 -12.391 7.09 1 70 262 CYS B C 1
ATOM 4371 O O . CYS B 1 262 ? 1.251 -12.133 7.699 1 70 262 CYS B O 1
#

Secondary structure (DSSP, 8-state):
-PPPPTTPPPHHHHHHHHHHHHHHHHHHTS-GGGEEPPPSS--S---SSHHHHHHTTS-EE-TT----SBTTEEE--GGG--HHHHHHHHHTTTSSS-PPEETTTTEEPPGGGEEEEEEE-STT-EEEEEETTTTEEEEEEEEEEEPPPEEHHHHHHHHHHHHHTTSEEEETTEEEEE-TTS----SPPPPPHHHHHT--S-S--HHHHHHHHHHHHHTTTTTT--HHHHHHHHHHHHHHHTTTSPPS-BPPHHHHSSS---/-PPPPTTPPPHHHHHHHHHHHHHHHHHHTS-GGGEEPPPSS-S----SSHHHHHHTTS-EE-TT----SBTTEEE--GGG--HHHHHHHHHTTTSSS-PPEETTTTEEPPGGGEEEEEEE-STT-EEEEEETTTTEEEEEEEEEEEPPPEEHHHHHHHHHHHHHTTSEEEETTEEEEE-TTS----SPPPPPHHHHHT--S-S--HHHHHHHHHHHHHTTTTTT--HHHHHHHHHHHHHHHTTTSPPS-BPPHHHHSSS---

pLDDT: mean 84.29, std 13.87, range [35.44, 98.12]

Sequence (524 aa):
MAPLSENSYSPAEIAAILLDFYLFLTTIHYDAQHLKLPQQKAGPTWNPYMVGQVIKRIPYFDNDCKAFLHYKSRLVDYPTLPQSCFKRVMWGRVSSSDQIYSERRQIIIDMRDVFTLATGREVWGKYIWLNVRDGEITVEERLIHDLPQVDLKVFFDGLKQDYIALKLIPCRRRITIEANKIEERLGEEAITEDEVIAQEGPWGTALDIHYIRQLYRGLGWPLAFRKYEAFDAVDRLMDKLAEHRNEWEPTEEDWNDDDHWCMAPLSENSYSPAEIAAILLDFYLFLTTIHYDAQHLKLPQQKAGPTWNPYMVGQVIKRIPYFDNDCKAFLHYKSRLVDYPTLPQSCFKRVMWGRVSSSDQIYSERRQIIIDMRDVFTLATGREVWGKYIWLNVRDGEITVEERLIHDLPQVDLKVFFDGLKQDYIALKLIPCRRRITIEANKIEERLGEEAITEDEVIAQEGPWGTALDIHYIRQLYRGLGWPLAFRKYEAFDAVDRLMDKLAEHRNEWEPTEEDWNDDDHWC

Radius of gyration: 26.44 Å; Cα contacts (8 Å, |Δi|>4): 839; chains: 2; bounding box: 62×68×58 Å

Foldseek 3Di:
DPDQQPPADDLQRVQVVQVVVVVVVCVPPWPPVQKDAQDQDDQPCPPPDSVVSNVNGHIDGAPVTPDAPDDQKDFDDRSPDDPVCCCCQLCVCVPPPDWDADPRVRDTDDSSQKGWGMDGDDFQTWTWMARNRHGDIDIDGHHDDDDDDDDPVVVVVVVVVCVQVPCWADAPQFDIDRNVVQDADPPDDQDDLVNVLPDAEAPDDSSNSNNLVVLQVVQPPDPNTPRVVSNVVLVVSCVSNVVGYHHRHGHDPVCPDDDPND/DPDQQPPADDLQRVQVVQVVVVVVVCVPPWPPVQKDAQDQDDAPPPPPDSVVSNVNGHIDGAPVTPDAPDDQKDFDDRSPDDPVCCCCQLCVCVPPPDWDADPRVRDTDDSSQKGWGMDGDDFQTWTWMARNRHGDIDIDGHHDDDDDDDDPVVVVVVVVVCVQVPCWADAPQFDIDRNVVQDADPPDDQDDLVNVLPDAEAPDDSSNSNNLVVLQVVQPPDPNTPRVVSNVVLVVSCVSNVVGYHHRHGHDPVCVDPDDVD